Protein AF-0000000080507773 (afdb_homodimer)

Organism: NCBI:txid72004

Nearest PDB structures (foldseek):
  4as5-assembly2_D  TM=9.935E-01  e=1.024E-39  Mus musculus
  2ddk-assembly1_A  TM=9.480E-01  e=1.253E-41  Homo sapiens
  2bji-assembly1_B  TM=9.921E-01  e=8.456E-39  Bos taurus
  4as4-assembly1_B  TM=9.953E-01  e=4.266E-37  Homo sapiens
  1imf-assembly1_A-2  TM=9.702E-01  e=5.008E-35  Homo sapiens

Foldseek 3Di:
DLLVVCLPPQWDWDAFPAPQHIDTPSQVVQQVVVCVVCCVVPVQAAEAEDVVLSVPDFDDDAQGKYKQWRRWFLVVCSNVSNQAIKIKIWIDHHSHTAKIWIARPRVGWIWIFGVPPAIDIPNHGAAAAPDLQLLAFEEEEEDARDDPPVLVVQVVQLVVLSVVSNHPYYDYRRGLLVSLVCRRRHVGFKYWYAQAALSSPRNSVRNNVRNQKDKAFLCLHRDDSFQRIIMIGNDSSNSNVSSVSHDDDGPGTSNVD/DLLVVCLPPQWDWDAFPAPQHIDTPSQVVQQVVVCVVCCVVPVQAAEAEDVVVSVPDFDDDAQGKYKQWRSWFLVVCSNVSNQAIKIKIWIDHHSHTAKIWIARPRVGWIWIFGVPPAIDIVNHGAAAAPDLQLLAFEEEEEDARDDPPVLVVQVVQLVVLSVVSNHPYYDYRRGLLVSLVCRRRHVGFKYWYAQAALSSPRNSVRNNVRNQKDKAFLCLHRDDSFQRIIMIGNDSSNSNVSSVSHDDDGPGTSNVD

pLDDT: mean 97.04, std 2.68, range [79.38, 98.94]

Secondary structure (DSSP, 8-state):
-HHHHHHTS---EEESSSTTSEEEHHHHHHHHHHHHHHHHH-TT-EEEEHHHHHTT------SS-EEEEEEEE-HHHHHHT-S--EEEEEEEETTEEEEEEEEETTTTEEEEEETTTEEEETTEEP-------GGG-EEEE---S---HHHHHHHHHHHHHHHHTT-SEEEE-S-HHHHHHHHHTTS-SEEEEES--HHHHHHHHHHHHHTT-EEE-TTSSB--TTSSEEEEESSHHHHHHHHHHPPP-----GGG-/-HHHHHTTS---EEESSSTTSEEEHHHHHHHHHHHHHHHHH-TT-EEEEHHHHHTT------SS-EEEEEEEE-HHHHHHT-S--EEEEEEEETTEEEEEEEEETTTTEEEEEETTTEEEETTEEP-------GGG-EEEE---S---HHHHHHHHHHHHHHHHTT-SEEEE-S-HHHHHHHHHTTS-SEEEEES--HHHHHHHHHHHHHTT-EEE-TTSSB--TTSSEEEEESSHHHHHHHHHHPPP-----GGG-

Radius of gyration: 22.45 Å; Cα contacts (8 Å, |Δi|>4): 1336; chains: 2; bounding box: 46×70×54 Å

Structure (mmCIF, N/CA/C/O backbone):
data_AF-0000000080507773-model_v1
#
loop_
_entity.id
_entity.type
_entity.pdbx_description
1 polymer Inositol-1-monophosphatase
#
loop_
_atom_site.group_PDB
_atom_site.id
_atom_site.type_symbol
_atom_site.label_atom_id
_atom_site.label_alt_id
_atom_site.label_comp_id
_atom_site.label_asym_id
_atom_site.label_entity_id
_atom_site.label_seq_id
_atom_site.pdbx_PDB_ins_code
_atom_site.Cartn_x
_atom_site.Cartn_y
_atom_site.Cartn_z
_atom_site.occupancy
_atom_site.B_iso_or_equiv
_atom_site.auth_seq_id
_atom_site.auth_comp_id
_atom_site.auth_asym_id
_atom_site.auth_atom_id
_atom_site.pdbx_PDB_model_num
ATOM 1 N N . GLN A 1 1 ? -8.5 2.422 20.922 1 90.88 1 GLN A N 1
ATOM 2 C CA . GLN A 1 1 ? -9.438 1.396 21.375 1 90.88 1 GLN A CA 1
ATOM 3 C C . GLN A 1 1 ? -10.766 1.507 20.641 1 90.88 1 GLN A C 1
ATOM 5 O O . GLN A 1 1 ? -11.281 0.511 20.125 1 90.88 1 GLN A O 1
ATOM 10 N N . ILE A 1 2 ? -11.312 2.715 20.547 1 91.62 2 ILE A N 1
ATOM 11 C CA . ILE A 1 2 ? -12.586 2.936 19.875 1 91.62 2 ILE A CA 1
ATOM 12 C C . ILE A 1 2 ? -12.492 2.506 18.406 1 91.62 2 ILE A C 1
ATOM 14 O O . ILE A 1 2 ? -13.352 1.774 17.906 1 91.62 2 ILE A O 1
ATOM 18 N N . ILE A 1 3 ? -11.398 2.865 17.781 1 93.06 3 ILE A N 1
ATOM 19 C CA . ILE A 1 3 ? -11.211 2.566 16.359 1 93.06 3 ILE A CA 1
ATOM 20 C C . ILE A 1 3 ? -11.055 1.06 16.172 1 93.06 3 ILE A C 1
ATOM 22 O O . ILE A 1 3 ? -11.688 0.47 15.297 1 93.06 3 ILE A O 1
ATOM 26 N N . ARG A 1 4 ? -10.266 0.407 16.922 1 91.06 4 ARG A N 1
ATOM 27 C CA . ARG A 1 4 ? -10.023 -1.03 16.828 1 91.06 4 ARG A CA 1
ATOM 28 C C . ARG A 1 4 ? -11.328 -1.811 16.984 1 91.06 4 ARG A C 1
ATOM 30 O O . ARG A 1 4 ? -11.57 -2.771 16.25 1 91.06 4 ARG A O 1
ATOM 37 N N . LYS A 1 5 ? -12.172 -1.352 17.938 1 89.62 5 LYS A N 1
ATOM 38 C CA . LYS A 1 5 ? -13.453 -2.008 18.156 1 89.62 5 LYS A CA 1
ATOM 39 C C . LYS A 1 5 ? -14.383 -1.825 16.969 1 89.62 5 LYS A C 1
ATOM 41 O O . LYS A 1 5 ? -15.086 -2.758 16.562 1 89.62 5 LYS A O 1
ATOM 46 N N . ALA A 1 6 ? -14.258 -0.709 16.438 1 92.12 6 ALA A N 1
ATOM 47 C CA . ALA A 1 6 ? -15.172 -0.36 15.344 1 92.12 6 ALA A CA 1
ATOM 48 C C . ALA A 1 6 ? -14.742 -1.017 14.039 1 92.12 6 ALA A C 1
ATOM 50 O O . ALA A 1 6 ? -15.539 -1.134 13.102 1 92.12 6 ALA A O 1
ATOM 51 N N . LEU A 1 7 ? -13.539 -1.497 13.992 1 88.44 7 LEU A N 1
ATOM 52 C CA . LEU A 1 7 ? -13.016 -2.082 12.758 1 88.44 7 LEU A CA 1
ATOM 53 C C . LEU A 1 7 ? -13.836 -3.301 12.344 1 88.44 7 LEU A C 1
ATOM 55 O O . LEU A 1 7 ? -14.023 -3.551 11.156 1 88.44 7 LEU A O 1
ATOM 59 N N . SER A 1 8 ? -14.367 -4.055 13.25 1 84.31 8 SER A N 1
ATOM 60 C CA . SER A 1 8 ? -15.07 -5.297 12.953 1 84.31 8 SER A CA 1
ATOM 61 C C . SER A 1 8 ? -16.578 -5.07 12.883 1 84.31 8 SER A C 1
ATOM 63 O O . SER A 1 8 ? -17.328 -5.984 12.539 1 84.31 8 SER A O 1
ATOM 65 N N . GLU A 1 9 ? -16.938 -3.812 13.148 1 88.06 9 GLU A N 1
ATOM 66 C CA . GLU A 1 9 ? -18.375 -3.5 13.164 1 88.06 9 GLU A CA 1
ATOM 67 C C . GLU A 1 9 ? -18.797 -2.848 11.852 1 88.06 9 GLU A C 1
ATOM 69 O O . GLU A 1 9 ? -17.969 -2.334 11.102 1 88.06 9 GLU A O 1
ATOM 74 N N . GLU A 1 10 ? -20.078 -3.008 11.57 1 87.31 10 GLU A N 1
ATOM 75 C CA . GLU A 1 10 ? -20.641 -2.254 10.445 1 87.31 10 GLU A CA 1
ATOM 76 C C . GLU A 1 10 ? -20.578 -0.75 10.703 1 87.31 10 GLU A C 1
ATOM 78 O O . GLU A 1 10 ? -20.812 -0.297 11.828 1 87.31 10 GLU A O 1
ATOM 83 N N . LYS A 1 11 ? -20.203 -0.083 9.672 1 92.81 11 LYS A N 1
ATOM 84 C CA . LYS A 1 11 ? -20.031 1.359 9.82 1 92.81 11 LYS A CA 1
ATOM 85 C C . LYS A 1 11 ? -21.094 2.127 9.055 1 92.81 11 LYS A C 1
ATOM 87 O O . LYS A 1 11 ? -21.469 1.735 7.945 1 92.81 11 LYS A O 1
ATOM 92 N N . ARG A 1 12 ? -21.625 3.197 9.758 1 93 12 ARG A N 1
ATOM 93 C CA . ARG A 1 12 ? -22.422 4.184 9.031 1 93 12 ARG A CA 1
ATOM 94 C C . ARG A 1 12 ? -21.531 5.148 8.258 1 93 12 ARG A C 1
ATOM 96 O O . ARG A 1 12 ? -20.859 5.988 8.852 1 93 12 ARG A O 1
ATOM 103 N N . VAL A 1 13 ? -21.562 5.109 6.855 1 94.88 13 VAL A N 1
ATOM 104 C CA . VAL A 1 13 ? -20.625 5.824 6 1 94.88 13 VAL A CA 1
ATOM 105 C C . VAL A 1 13 ? -21.328 7 5.328 1 94.88 13 VAL A C 1
ATOM 107 O O . VAL A 1 13 ? -22.453 6.855 4.824 1 94.88 13 VAL A O 1
ATOM 110 N N . SER A 1 14 ? -20.75 8.133 5.461 1 95.62 14 SER A N 1
ATOM 111 C CA . SER A 1 14 ? -21.156 9.328 4.734 1 95.62 14 SER A CA 1
ATOM 112 C C . SER A 1 14 ? -20 9.922 3.939 1 95.62 14 SER A C 1
ATOM 114 O O . SER A 1 14 ? -18.891 9.391 3.961 1 95.62 14 SER A O 1
ATOM 116 N N . THR A 1 15 ? -20.328 10.906 3.15 1 94.94 15 THR A N 1
ATOM 117 C CA . THR A 1 15 ? -19.297 11.531 2.32 1 94.94 15 THR A CA 1
ATOM 118 C C . THR A 1 15 ? -19.125 13 2.686 1 94.94 15 THR A C 1
ATOM 120 O O . THR A 1 15 ? -20.016 13.609 3.266 1 94.94 15 THR A O 1
ATOM 123 N N . LYS A 1 16 ? -17.984 13.523 2.424 1 93.44 16 LYS A N 1
ATOM 124 C CA . LYS A 1 16 ? -17.672 14.945 2.609 1 93.44 16 LYS A CA 1
ATOM 125 C C . LYS A 1 16 ? -17.688 15.688 1.278 1 93.44 16 LYS A C 1
ATOM 127 O O . LYS A 1 16 ? -18.75 15.898 0.687 1 93.44 16 LYS A O 1
ATOM 132 N N . THR A 1 17 ? -16.547 15.852 0.644 1 87.56 17 THR A N 1
ATOM 133 C CA . THR A 1 17 ? -16.422 16.703 -0.537 1 87.56 17 THR A CA 1
ATOM 134 C C . THR A 1 17 ? -16.672 15.898 -1.81 1 87.56 17 THR A C 1
ATOM 136 O O . THR A 1 17 ? -16.922 16.469 -2.873 1 87.56 17 THR A O 1
ATOM 139 N N . SER A 1 18 ? -16.531 14.617 -1.789 1 89 18 SER A N 1
ATOM 140 C CA . SER A 1 18 ? -16.703 13.734 -2.934 1 89 18 SER A CA 1
ATOM 141 C C . SER A 1 18 ? -17.078 12.32 -2.484 1 89 18 SER A C 1
ATOM 143 O O . SER A 1 18 ? -17.078 12.023 -1.29 1 89 18 SER A O 1
ATOM 145 N N . ALA A 1 19 ? -17.375 11.5 -3.432 1 87.81 19 ALA A N 1
ATOM 146 C CA . ALA A 1 19 ? -17.766 10.117 -3.15 1 87.81 19 ALA A CA 1
ATOM 147 C C . ALA A 1 19 ? -16.609 9.344 -2.52 1 87.81 19 ALA A C 1
ATOM 149 O O . ALA A 1 19 ? -16.828 8.359 -1.805 1 87.81 19 ALA A O 1
ATOM 150 N N . ALA A 1 20 ? -15.398 9.805 -2.758 1 89.88 20 ALA A N 1
ATOM 151 C CA . ALA A 1 20 ? -14.227 9.094 -2.252 1 89.88 20 ALA A CA 1
ATOM 152 C C . ALA A 1 20 ? -13.758 9.68 -0.925 1 89.88 20 ALA A C 1
ATOM 154 O O . ALA A 1 20 ? -12.867 9.133 -0.276 1 89.88 20 ALA A O 1
ATOM 155 N N . ASP A 1 21 ? -14.328 10.789 -0.574 1 93.19 21 ASP A N 1
ATOM 156 C CA . ASP A 1 21 ? -14.023 11.469 0.683 1 93.19 21 ASP A CA 1
ATOM 157 C C . ASP A 1 21 ? -14.984 11.039 1.787 1 93.19 21 ASP A C 1
ATOM 159 O O . ASP A 1 21 ? -15.961 11.734 2.072 1 93.19 21 ASP A O 1
ATOM 163 N N . LEU A 1 22 ? -14.633 9.961 2.508 1 96.31 22 LEU A N 1
ATOM 164 C CA . LEU A 1 22 ? -15.562 9.266 3.391 1 96.31 22 LEU A CA 1
ATOM 165 C C . LEU A 1 22 ? -15.398 9.742 4.832 1 96.31 22 LEU A C 1
ATOM 167 O O . LEU A 1 22 ? -14.336 10.219 5.215 1 96.31 22 LEU A O 1
ATOM 171 N N . VAL A 1 23 ? -16.422 9.633 5.512 1 96.75 23 VAL A N 1
ATOM 172 C CA . VAL A 1 23 ? -16.438 9.891 6.949 1 96.75 23 VAL A CA 1
ATOM 173 C C . VAL A 1 23 ? -17.422 8.953 7.629 1 96.75 23 VAL A C 1
ATOM 175 O O . VAL A 1 23 ? -18.422 8.531 7.016 1 96.75 23 VAL A O 1
ATOM 178 N N . THR A 1 24 ? -17.062 8.508 8.828 1 97.12 24 THR A N 1
ATOM 179 C CA . THR A 1 24 ? -17.969 7.652 9.586 1 97.12 24 THR A CA 1
ATOM 180 C C . THR A 1 24 ? -18.312 8.297 10.93 1 97.12 24 THR A C 1
ATOM 182 O O . THR A 1 24 ? -17.719 9.305 11.312 1 97.12 24 THR A O 1
ATOM 185 N N . GLU A 1 25 ? -19.266 7.699 11.602 1 96.38 25 GLU A N 1
ATOM 186 C CA . GLU A 1 25 ? -19.625 8.141 12.945 1 96.38 25 GLU A CA 1
ATOM 187 C C . GLU A 1 25 ? -18.438 8.039 13.898 1 96.38 25 GLU A C 1
ATOM 189 O O . GLU A 1 25 ? -18.281 8.875 14.797 1 96.38 25 GLU A O 1
ATOM 194 N N . THR A 1 26 ? -17.625 7.09 13.703 1 97.38 26 THR A N 1
ATOM 195 C CA . THR A 1 26 ? -16.453 6.863 14.555 1 97.38 26 THR A CA 1
ATOM 196 C C . THR A 1 26 ? -15.492 8.047 14.469 1 97.38 26 THR A C 1
ATOM 198 O O . THR A 1 26 ? -14.875 8.422 15.469 1 97.38 26 THR A O 1
ATOM 201 N N . ASP A 1 27 ? -15.32 8.602 13.281 1 98.12 27 ASP A N 1
ATOM 202 C CA . ASP A 1 27 ? -14.484 9.789 13.125 1 98.12 27 ASP A CA 1
ATOM 203 C C . ASP A 1 27 ? -14.922 10.906 14.07 1 98.12 27 ASP A C 1
ATOM 205 O O . ASP A 1 27 ? -14.094 11.523 14.734 1 98.12 27 ASP A O 1
ATOM 209 N N . HIS A 1 28 ? -16.188 11.133 14.133 1 97.81 28 HIS A N 1
ATOM 210 C CA . HIS A 1 28 ? -16.75 12.188 14.969 1 97.81 28 HIS A CA 1
ATOM 211 C C . HIS A 1 28 ? -16.547 11.875 16.453 1 97.81 28 HIS A C 1
ATOM 213 O O . HIS A 1 28 ? -16.188 12.758 17.234 1 97.81 28 HIS A O 1
ATOM 219 N N . VAL A 1 29 ? -16.812 10.664 16.797 1 97.69 29 VAL A N 1
ATOM 220 C CA . VAL A 1 29 ? -16.703 10.234 18.188 1 97.69 29 VAL A CA 1
ATOM 221 C C . VAL A 1 29 ? -15.25 10.383 18.656 1 97.69 29 VAL A C 1
ATOM 223 O O . VAL A 1 29 ? -15 10.906 19.75 1 97.69 29 VAL A O 1
ATOM 226 N N . VAL A 1 30 ? -14.328 9.938 17.828 1 98.25 30 VAL A N 1
ATOM 227 C CA . VAL A 1 30 ? -12.914 9.992 18.172 1 98.25 30 VAL A CA 1
ATOM 228 C C . VAL A 1 30 ? -12.461 11.445 18.281 1 98.25 30 VAL A C 1
ATOM 230 O O . VAL A 1 30 ? -11.758 11.812 19.219 1 98.25 30 VAL A O 1
ATOM 233 N N . GLU A 1 31 ? -12.844 12.258 17.344 1 98.56 31 GLU A N 1
ATOM 234 C CA . GLU A 1 31 ? -12.484 13.672 17.375 1 98.56 31 GLU A CA 1
ATOM 235 C C . GLU A 1 31 ? -13.016 14.344 18.641 1 98.56 31 GLU A C 1
ATOM 237 O O . GLU A 1 31 ? -12.289 15.07 19.328 1 98.56 31 GLU A O 1
ATOM 242 N N . ALA A 1 32 ? -14.258 14.109 18.969 1 98.25 32 ALA A N 1
ATOM 243 C CA . ALA A 1 32 ? -14.891 14.703 20.141 1 98.25 32 ALA A CA 1
ATOM 244 C C . ALA A 1 32 ? -14.148 14.312 21.422 1 98.25 32 ALA A C 1
ATOM 246 O O . ALA A 1 32 ? -13.938 15.148 22.297 1 98.25 32 ALA A O 1
ATOM 247 N N . LEU A 1 33 ? -13.805 13.086 21.5 1 98.12 33 LEU A N 1
ATOM 248 C CA . LEU A 1 33 ? -13.094 12.586 22.672 1 98.12 33 LEU A CA 1
ATOM 249 C C . LEU A 1 33 ? -11.742 13.289 22.828 1 98.12 33 LEU A C 1
ATOM 251 O O . LEU A 1 33 ? -11.391 13.719 23.922 1 98.12 33 LEU A O 1
ATOM 255 N N . ILE A 1 34 ? -10.992 13.375 21.734 1 98.25 34 ILE A N 1
ATOM 256 C CA . ILE A 1 34 ? -9.672 13.992 21.75 1 98.25 34 ILE A CA 1
ATOM 257 C C . ILE A 1 34 ? -9.797 15.469 22.141 1 98.25 34 ILE A C 1
ATOM 259 O O . ILE A 1 34 ? -9.07 15.945 23.016 1 98.25 34 ILE A O 1
ATOM 263 N N . LEU A 1 35 ? -10.688 16.156 21.516 1 98.06 35 LEU A N 1
ATOM 264 C CA . LEU A 1 35 ? -10.859 17.578 21.766 1 98.06 35 LEU A CA 1
ATOM 265 C C . LEU A 1 35 ? -11.305 17.844 23.203 1 98.06 35 LEU A C 1
ATOM 267 O O . LEU A 1 35 ? -10.836 18.781 23.844 1 98.06 35 LEU A O 1
ATOM 271 N N . GLN A 1 36 ? -12.234 17 23.641 1 98.06 36 GLN A N 1
ATOM 272 C CA . GLN A 1 36 ? -12.719 17.172 25 1 98.06 36 GLN A CA 1
ATOM 273 C C . GLN A 1 36 ? -11.578 17.016 26 1 98.06 36 GLN A C 1
ATOM 275 O O . GLN A 1 36 ? -11.445 17.828 26.922 1 98.06 36 GLN A O 1
ATOM 280 N N . GLU A 1 37 ? -10.789 16.016 25.812 1 97.94 37 GLU A N 1
ATOM 281 C CA . GLU A 1 37 ? -9.656 15.781 26.719 1 97.94 37 GLU A CA 1
ATOM 282 C C . GLU A 1 37 ? -8.672 16.938 26.672 1 97.94 37 GLU A C 1
ATOM 284 O O . GLU A 1 37 ? -8.211 17.422 27.703 1 97.94 37 GLU A O 1
ATOM 289 N N . LEU A 1 38 ? -8.328 17.422 25.516 1 97.75 38 LEU A N 1
ATOM 290 C CA . LEU A 1 38 ? -7.355 18.484 25.344 1 97.75 38 LEU A CA 1
ATOM 291 C C . LEU A 1 38 ? -7.906 19.812 25.844 1 97.75 38 LEU A C 1
ATOM 293 O O . LEU A 1 38 ? -7.18 20.609 26.453 1 97.75 38 LEU A O 1
ATOM 297 N N . GLN A 1 39 ? -9.156 20.031 25.562 1 97.31 39 GLN A N 1
ATOM 298 C CA . GLN A 1 39 ? -9.781 21.266 26 1 97.31 39 GLN A CA 1
ATOM 299 C C . GLN A 1 39 ? -9.828 21.359 27.531 1 97.31 39 GLN A C 1
ATOM 301 O O . GLN A 1 39 ? -9.695 22.438 28.094 1 97.31 39 GLN A O 1
ATOM 306 N N . THR A 1 40 ? -10.109 20.266 28.141 1 98 40 THR A N 1
ATOM 307 C CA . THR A 1 40 ? -10.156 20.203 29.594 1 98 40 THR A CA 1
ATOM 308 C C . THR A 1 40 ? -8.789 20.516 30.188 1 98 40 THR A C 1
ATOM 310 O O . THR A 1 40 ? -8.688 21.266 31.172 1 98 40 THR A O 1
ATOM 313 N N . ARG A 1 41 ? -7.77 20.094 29.641 1 97.75 41 ARG A N 1
ATOM 314 C CA . ARG A 1 41 ? -6.418 20.234 30.188 1 97.75 41 ARG A CA 1
ATOM 315 C C . ARG A 1 41 ? -5.797 21.562 29.75 1 97.75 41 ARG A C 1
ATOM 317 O O . ARG A 1 41 ? -5 22.156 30.484 1 97.75 41 ARG A O 1
ATOM 324 N N . PHE A 1 42 ? -6.168 21.984 28.531 1 98 42 PHE A N 1
ATOM 325 C CA . PHE A 1 42 ? -5.609 23.203 27.969 1 98 42 PHE A CA 1
ATOM 326 C C . PHE A 1 42 ? -6.715 24.109 27.438 1 98 42 PHE A C 1
ATOM 328 O O . PHE A 1 42 ? -6.801 24.359 26.234 1 98 42 PHE A O 1
ATOM 335 N N . PRO A 1 43 ? -7.422 24.75 28.266 1 97.31 43 PRO A N 1
ATOM 336 C CA . PRO A 1 43 ? -8.625 25.484 27.875 1 97.31 43 PRO A CA 1
ATOM 337 C C . PRO A 1 43 ? -8.32 26.719 27.031 1 97.31 43 PRO A C 1
ATOM 339 O O . PRO A 1 43 ? -9.188 27.203 26.297 1 97.31 43 PRO A O 1
ATOM 342 N N . SER A 1 44 ? -7.125 27.234 27.031 1 97.62 44 SER A N 1
ATOM 343 C CA . SER A 1 44 ? -6.793 28.453 26.297 1 97.62 44 SER A CA 1
ATOM 344 C C . SER A 1 44 ? -6.273 28.156 24.906 1 97.62 44 SER A C 1
ATOM 346 O O . SER A 1 44 ? -6.09 29.062 24.094 1 97.62 44 SER A O 1
ATOM 348 N N . HIS A 1 45 ? -6.027 26.922 24.625 1 98 45 HIS A N 1
ATOM 349 C CA . HIS A 1 45 ? -5.453 26.547 23.328 1 98 45 HIS A CA 1
ATOM 350 C C . HIS A 1 45 ? -6.512 26.547 22.234 1 98 45 HIS A C 1
ATOM 352 O O . HIS A 1 45 ? -7.711 26.562 22.516 1 98 45 HIS A O 1
ATOM 358 N N . ARG A 1 46 ? -6.031 26.625 21.016 1 98 46 ARG A N 1
ATOM 359 C CA . ARG A 1 46 ? -6.887 26.547 19.844 1 98 46 ARG A CA 1
ATOM 360 C C . ARG A 1 46 ? -6.828 25.156 19.219 1 98 46 ARG A C 1
ATOM 362 O O . ARG A 1 46 ? -5.953 24.359 19.547 1 98 46 ARG A O 1
ATOM 369 N N . PHE A 1 47 ? -7.855 24.953 18.297 1 98.06 47 PHE A N 1
ATOM 370 C CA . PHE A 1 47 ? -7.961 23.641 17.688 1 98.06 47 PHE A CA 1
ATOM 371 C C . PHE A 1 47 ? -8.242 23.75 16.188 1 98.06 47 PHE A C 1
ATOM 373 O O . PHE A 1 47 ? -9.016 24.609 15.766 1 98.06 47 PHE A O 1
ATOM 380 N N . ILE A 1 48 ? -7.543 23 15.445 1 98.44 48 ILE A N 1
ATOM 381 C CA . ILE A 1 48 ? -7.871 22.672 14.062 1 98.44 48 ILE A CA 1
ATOM 382 C C . ILE A 1 48 ? -8.133 21.172 13.945 1 98.44 48 ILE A C 1
ATOM 384 O O . ILE A 1 48 ? -7.223 20.359 14.148 1 98.44 48 ILE A O 1
ATOM 388 N N . ALA A 1 49 ? -9.328 20.828 13.633 1 98.44 49 ALA A N 1
ATOM 389 C CA . ALA A 1 49 ? -9.711 19.422 13.578 1 98.44 49 ALA A CA 1
ATOM 390 C C . ALA A 1 49 ? -10.438 19.109 12.273 1 98.44 49 ALA A C 1
ATOM 392 O O . ALA A 1 49 ? -11.266 19.906 11.805 1 98.44 49 ALA A O 1
ATOM 393 N N . GLU A 1 50 ? -10.125 17.938 11.719 1 98.06 50 GLU A N 1
ATOM 394 C CA . GLU A 1 50 ? -10.578 17.578 10.375 1 98.06 50 GLU A CA 1
ATOM 395 C C . GLU A 1 50 ? -12.102 17.656 10.266 1 98.06 50 GLU A C 1
ATOM 397 O O . GLU A 1 50 ? -12.625 18.328 9.375 1 98.06 50 GLU A O 1
ATOM 402 N N . GLU A 1 51 ? -12.773 16.922 11.188 1 98.06 51 GLU A N 1
ATOM 403 C CA . GLU A 1 51 ? -14.227 16.828 11.055 1 98.06 51 GLU A CA 1
ATOM 404 C C . GLU A 1 51 ? -14.891 18.172 11.344 1 98.06 51 GLU A C 1
ATOM 406 O O . GLU A 1 51 ? -15.914 18.5 10.742 1 98.06 51 GLU A O 1
ATOM 411 N N . ALA A 1 52 ? -14.359 18.938 12.266 1 97.25 52 ALA A N 1
ATOM 412 C CA . ALA A 1 52 ? -14.836 20.297 12.492 1 97.25 52 ALA A CA 1
ATOM 413 C C . ALA A 1 52 ? -14.641 21.172 11.258 1 97.25 52 ALA A C 1
ATOM 415 O O . ALA A 1 52 ? -15.531 21.938 10.875 1 97.25 52 ALA A O 1
ATOM 416 N N . ALA A 1 53 ? -13.469 21.094 10.664 1 96.56 53 ALA A N 1
ATOM 417 C CA . ALA A 1 53 ? -13.195 21.844 9.438 1 96.56 53 ALA A CA 1
ATOM 418 C C . ALA A 1 53 ? -14.18 21.469 8.336 1 96.56 53 ALA A C 1
ATOM 420 O O . ALA A 1 53 ? -14.68 22.344 7.621 1 96.56 53 ALA A O 1
ATOM 421 N N . ALA A 1 54 ? -14.383 20.156 8.133 1 94.56 54 ALA A N 1
ATOM 422 C CA . ALA A 1 54 ? -15.336 19.688 7.133 1 94.56 54 ALA A CA 1
ATOM 423 C C . ALA A 1 54 ? -16.734 20.25 7.395 1 94.56 54 ALA A C 1
ATOM 425 O O . ALA A 1 54 ? -17.5 20.469 6.457 1 94.56 54 ALA A O 1
ATOM 426 N N . ALA A 1 55 ? -17.016 20.516 8.695 1 94.88 55 ALA A N 1
ATOM 427 C CA . ALA A 1 55 ? -18.312 21.031 9.078 1 94.88 55 ALA A CA 1
ATOM 428 C C . ALA A 1 55 ? -18.359 22.562 8.969 1 94.88 55 ALA A C 1
ATOM 430 O O . ALA A 1 55 ? -19.375 23.188 9.25 1 94.88 55 ALA A O 1
ATOM 431 N N . GLY A 1 56 ? -17.219 23.188 8.641 1 94 56 GLY A N 1
ATOM 432 C CA . GLY A 1 56 ? -17.266 24.609 8.336 1 94 56 GLY A CA 1
ATOM 433 C C . GLY A 1 56 ? -16.391 25.453 9.258 1 94 56 GLY A C 1
ATOM 434 O O . GLY A 1 56 ? -16.281 26.672 9.086 1 94 56 GLY A O 1
ATOM 435 N N . ALA A 1 57 ? -15.82 24.781 10.234 1 94.75 57 ALA A N 1
ATOM 436 C CA . ALA A 1 57 ? -14.93 25.547 11.117 1 94.75 57 ALA A CA 1
ATOM 437 C C . ALA A 1 57 ? -13.734 26.094 10.344 1 94.75 57 ALA A C 1
ATOM 439 O O . ALA A 1 57 ? -13.195 25.422 9.461 1 94.75 57 ALA A O 1
ATOM 440 N N . LYS A 1 58 ? -13.305 27.266 10.727 1 93 58 LYS A N 1
ATOM 441 C CA . LYS A 1 58 ? -12.156 27.875 10.07 1 93 58 LYS A CA 1
ATOM 442 C C . LYS A 1 58 ? -10.867 27.156 10.414 1 93 58 LYS A C 1
ATOM 444 O O . LYS A 1 58 ? -10.672 26.719 11.555 1 93 58 LYS A O 1
ATOM 449 N N . CYS A 1 59 ? -10.109 27 9.438 1 95.5 59 CYS A N 1
ATOM 450 C CA . CYS A 1 59 ? -8.797 26.375 9.57 1 95.5 59 CYS A CA 1
ATOM 451 C C . CYS A 1 59 ? -7.684 27.422 9.453 1 95.5 59 CYS A C 1
ATOM 453 O O . CYS A 1 59 ? -7.066 27.562 8.398 1 95.5 59 CYS A O 1
ATOM 455 N N . VAL A 1 60 ? -7.438 28.109 10.539 1 95.75 60 VAL A N 1
ATOM 456 C CA . VAL A 1 60 ? -6.434 29.172 10.547 1 95.75 60 VAL A CA 1
ATOM 457 C C . VAL A 1 60 ? -5.387 28.891 11.617 1 95.75 60 VAL A C 1
ATOM 459 O O . VAL A 1 60 ? -5.727 28.656 12.781 1 95.75 60 VAL A O 1
ATOM 462 N N . LEU A 1 61 ? -4.234 28.891 11.148 1 97.25 61 LEU A N 1
ATOM 463 C CA . LEU A 1 61 ? -3.133 28.719 12.086 1 97.25 61 LEU A CA 1
ATOM 464 C C . LEU A 1 61 ? -2.641 30.062 12.609 1 97.25 61 LEU A C 1
ATOM 466 O O . LEU A 1 61 ? -1.949 30.797 11.891 1 97.25 61 LEU A O 1
ATOM 470 N N . THR A 1 62 ? -2.893 30.391 13.812 1 96.31 62 THR A N 1
ATOM 471 C CA . THR A 1 62 ? -2.471 31.625 14.469 1 96.31 62 THR A CA 1
ATOM 472 C C . THR A 1 62 ? -1.244 31.375 15.344 1 96.31 62 THR A C 1
ATOM 474 O O . THR A 1 62 ? -0.785 30.25 15.477 1 96.31 62 THR A O 1
ATOM 477 N N . PRO A 1 63 ? -0.675 32.438 15.93 1 97.56 63 PRO A N 1
ATOM 478 C CA . PRO A 1 63 ? 0.457 32.219 16.828 1 97.56 63 PRO A CA 1
ATOM 479 C C . PRO A 1 63 ? 0.065 31.5 18.125 1 97.56 63 PRO A C 1
ATOM 481 O O . PRO A 1 63 ? 0.934 31 18.844 1 97.56 63 PRO A O 1
ATOM 484 N N . SER A 1 64 ? -1.204 31.453 18.484 1 97.81 64 SER A N 1
ATOM 485 C CA . SER A 1 64 ? -1.667 30.781 19.688 1 97.81 64 SER A CA 1
ATOM 486 C C . SER A 1 64 ? -1.354 29.281 19.656 1 97.81 64 SER A C 1
ATOM 488 O O . SER A 1 64 ? -1.369 28.672 18.578 1 97.81 64 SER A O 1
ATOM 490 N N . PRO A 1 65 ? -1.023 28.75 20.828 1 98.5 65 PRO A N 1
ATOM 491 C CA . PRO A 1 65 ? -0.875 27.297 20.859 1 98.5 65 PRO A CA 1
ATOM 492 C C . PRO A 1 65 ? -2.072 26.562 20.266 1 98.5 65 PRO A C 1
ATOM 494 O O . PRO A 1 65 ? -3.215 26.812 20.656 1 98.5 65 PRO A O 1
ATOM 497 N N . THR A 1 66 ? -1.813 25.703 19.266 1 98.75 66 THR A N 1
ATOM 498 C CA . THR A 1 66 ? -2.893 25.109 18.484 1 98.75 66 THR A CA 1
ATOM 499 C C . THR A 1 66 ? -2.678 23.609 18.328 1 98.75 66 THR A C 1
ATOM 501 O O . THR A 1 66 ? -1.605 23.172 17.906 1 98.75 66 THR A O 1
ATOM 504 N N . TRP A 1 67 ? -3.686 22.828 18.719 1 98.75 67 TRP A N 1
ATOM 505 C CA . TRP A 1 67 ? -3.721 21.391 18.453 1 98.75 67 TRP A CA 1
ATOM 506 C C . TRP A 1 67 ? -4.332 21.109 17.078 1 98.75 67 TRP A C 1
ATOM 508 O O . TRP A 1 67 ? -5.375 21.672 16.734 1 98.75 67 TRP A O 1
ATOM 518 N N . ILE A 1 68 ? -3.66 20.297 16.297 1 98.88 68 ILE A N 1
ATOM 519 C CA . ILE A 1 68 ? -4.102 19.938 14.945 1 98.88 68 ILE A CA 1
ATOM 520 C C . ILE A 1 68 ? -4.391 18.438 14.875 1 98.88 68 ILE A C 1
ATOM 522 O O . ILE A 1 68 ? -3.48 17.625 15.016 1 98.88 68 ILE A O 1
ATOM 526 N N . VAL A 1 69 ? -5.648 18.094 14.57 1 98.81 69 VAL A N 1
ATOM 527 C CA . VAL A 1 69 ? -6.09 16.734 14.883 1 98.81 69 VAL A CA 1
ATOM 528 C C . VAL A 1 69 ? -6.73 16.094 13.656 1 98.81 69 VAL A C 1
ATOM 530 O O . VAL A 1 69 ? -7.617 16.688 13.031 1 98.81 69 VAL A O 1
ATOM 533 N N . ASP A 1 70 ? -6.258 14.984 13.227 1 98.81 70 ASP A N 1
ATOM 534 C CA . ASP A 1 70 ? -6.918 14.031 12.344 1 98.81 70 ASP A CA 1
ATOM 535 C C . ASP A 1 70 ? -7.387 12.805 13.109 1 98.81 70 ASP A C 1
ATOM 537 O O . ASP A 1 70 ? -6.582 11.938 13.461 1 98.81 70 ASP A O 1
ATOM 541 N N . PRO A 1 71 ? -8.664 12.68 13.406 1 98.75 71 PRO A N 1
ATOM 542 C CA . PRO A 1 71 ? -9.141 11.586 14.258 1 98.75 71 PRO A CA 1
ATOM 543 C C . PRO A 1 71 ? -8.945 10.211 13.617 1 98.75 71 PRO A C 1
ATOM 545 O O . PRO A 1 71 ? -8.625 9.242 14.312 1 98.75 71 PRO A O 1
ATOM 548 N N . ILE A 1 72 ? -9.227 10.07 12.297 1 98.31 72 ILE A N 1
ATOM 549 C CA . ILE A 1 72 ? -8.992 8.836 11.547 1 98.31 72 ILE A CA 1
ATOM 550 C C . ILE A 1 72 ? -8.359 9.164 10.203 1 98.31 72 ILE A C 1
ATOM 552 O O . ILE A 1 72 ? -9.062 9.5 9.242 1 98.31 72 ILE A O 1
ATOM 556 N N . ASP A 1 73 ? -7.07 9.094 10.117 1 98.38 73 ASP A N 1
ATOM 557 C CA . ASP A 1 73 ? -6.414 9.117 8.812 1 98.38 73 ASP A CA 1
ATOM 558 C C . ASP A 1 73 ? -6.535 7.762 8.117 1 98.38 73 ASP A C 1
ATOM 560 O O . ASP A 1 73 ? -6.168 6.73 8.68 1 98.38 73 ASP A O 1
ATOM 564 N N . GLY A 1 74 ? -7 7.777 6.902 1 97.69 74 GLY A N 1
ATOM 565 C CA . GLY A 1 74 ? -7.305 6.551 6.188 1 97.69 74 GLY A CA 1
ATOM 566 C C . GLY A 1 74 ? -8.719 6.051 6.434 1 97.69 74 GLY A C 1
ATOM 567 O O . GLY A 1 74 ? -8.922 4.879 6.758 1 97.69 74 GLY A O 1
ATOM 568 N N . THR A 1 75 ? -9.672 6.977 6.371 1 97.81 75 THR A N 1
ATOM 569 C CA . THR A 1 75 ? -11.062 6.617 6.605 1 97.81 75 THR A CA 1
ATOM 570 C C . THR A 1 75 ? -11.531 5.574 5.594 1 97.81 75 THR A C 1
ATOM 572 O O . THR A 1 75 ? -12.297 4.668 5.934 1 97.81 75 THR A O 1
ATOM 575 N N . CYS A 1 76 ? -11.125 5.672 4.324 1 97.62 76 CYS A N 1
ATOM 576 C CA . CYS A 1 76 ? -11.453 4.656 3.328 1 97.62 76 CYS A CA 1
ATOM 577 C C . CYS A 1 76 ? -10.969 3.281 3.779 1 97.62 76 CYS A C 1
ATOM 579 O O . CYS A 1 76 ? -11.703 2.297 3.674 1 97.62 76 CYS A O 1
ATOM 581 N N . ASN A 1 77 ? -9.695 3.215 4.219 1 98.06 77 ASN A N 1
ATOM 582 C CA . ASN A 1 77 ? -9.172 1.975 4.781 1 98.06 77 ASN A CA 1
ATOM 583 C C . ASN A 1 7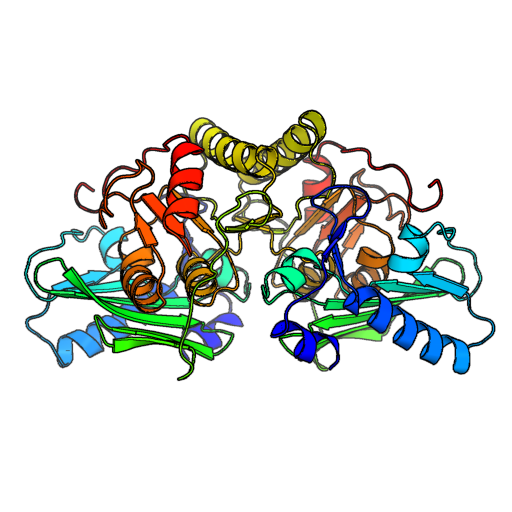7 ? -10.047 1.473 5.93 1 98.06 77 ASN A C 1
ATOM 585 O O . ASN A 1 77 ? -10.367 0.286 5.996 1 98.06 77 ASN A O 1
ATOM 589 N N . PHE A 1 78 ? -10.414 2.408 6.793 1 98.19 78 PHE A N 1
ATOM 590 C CA . PHE A 1 78 ? -11.227 2.088 7.961 1 98.19 78 PHE A CA 1
ATOM 591 C C . PHE A 1 78 ? -12.555 1.476 7.543 1 98.19 78 PHE A C 1
ATOM 593 O O . PHE A 1 78 ? -12.984 0.464 8.102 1 98.19 78 PHE A O 1
ATOM 600 N N . VAL A 1 79 ? -13.195 2.035 6.578 1 97.44 79 VAL A N 1
ATOM 601 C CA . VAL A 1 79 ? -14.484 1.584 6.07 1 97.44 79 VAL A CA 1
ATOM 602 C C . VAL A 1 79 ? -14.359 0.163 5.523 1 97.44 79 VAL A C 1
ATOM 604 O O . VAL A 1 79 ? -15.242 -0.672 5.738 1 97.44 79 VAL A O 1
ATOM 607 N N . HIS A 1 80 ? -13.234 -0.194 4.941 1 97.44 80 HIS A N 1
ATOM 608 C CA . HIS A 1 80 ? -13.055 -1.476 4.27 1 97.44 80 HIS A CA 1
ATOM 609 C C . HIS A 1 80 ? -12.305 -2.461 5.16 1 97.44 80 HIS A C 1
ATOM 611 O O . HIS A 1 80 ? -11.961 -3.564 4.727 1 97.44 80 HIS A O 1
ATOM 617 N N . ARG A 1 81 ? -11.953 -2.059 6.309 1 96.56 81 ARG A N 1
ATOM 618 C CA . ARG A 1 81 ? -11.219 -2.861 7.285 1 96.56 81 ARG A CA 1
ATOM 619 C C . ARG A 1 81 ? -9.812 -3.168 6.797 1 96.56 81 ARG A C 1
ATOM 621 O O . ARG A 1 81 ? -9.25 -4.223 7.113 1 96.56 81 ARG A O 1
ATOM 628 N N . PHE A 1 82 ? -9.359 -2.307 5.836 1 97.44 82 PHE A N 1
ATOM 629 C CA . PHE A 1 82 ? -7.953 -2.344 5.449 1 97.44 82 PHE A CA 1
ATOM 630 C C . PHE A 1 82 ? -7.066 -1.796 6.562 1 97.44 82 PHE A C 1
ATOM 632 O O . PHE A 1 82 ? -7.406 -0.792 7.195 1 97.44 82 PHE A O 1
ATOM 639 N N . PRO A 1 83 ? -5.949 -2.367 6.922 1 94.75 83 PRO A N 1
ATOM 640 C CA . PRO A 1 83 ? -5.316 -2.205 8.234 1 94.75 83 PRO A CA 1
ATOM 641 C C . PRO A 1 83 ? -4.633 -0.847 8.398 1 94.75 83 PRO A C 1
ATOM 643 O O . PRO A 1 83 ? -4.379 -0.412 9.523 1 94.75 83 PRO A O 1
ATOM 646 N N . THR A 1 84 ? -4.293 -0.067 7.449 1 97.19 84 THR A N 1
ATOM 647 C CA . THR A 1 84 ? -3.51 1.159 7.539 1 97.19 84 THR A CA 1
ATOM 648 C C . THR A 1 84 ? -4.391 2.338 7.941 1 97.19 84 THR A C 1
ATOM 650 O O . THR A 1 84 ? -4.82 3.117 7.086 1 97.19 84 THR A O 1
ATOM 653 N N . VAL A 1 85 ? -4.691 2.434 9.281 1 98.19 85 VAL A N 1
ATOM 654 C CA . VAL A 1 85 ? -5.531 3.467 9.875 1 98.19 85 VAL A CA 1
ATOM 655 C C . VAL A 1 85 ? -4.801 4.105 11.055 1 98.19 85 VAL A C 1
ATOM 657 O O . VAL A 1 85 ? -4.152 3.412 11.844 1 98.19 85 VAL A O 1
ATOM 660 N N . ALA A 1 86 ? -4.863 5.441 11.094 1 98.56 86 ALA A N 1
ATOM 661 C CA . ALA A 1 86 ? -4.09 6.094 12.141 1 98.56 86 ALA A CA 1
ATOM 662 C C . ALA A 1 86 ? -4.848 7.285 12.719 1 98.56 86 ALA A C 1
ATOM 664 O O . ALA A 1 86 ? -5.781 7.797 12.102 1 98.56 86 ALA A O 1
ATOM 665 N N . VAL A 1 87 ? -4.52 7.629 13.953 1 98.81 87 VAL A N 1
ATOM 666 C CA . VAL A 1 87 ? -4.848 8.914 14.57 1 98.81 87 VAL A CA 1
ATOM 667 C C . VAL A 1 87 ? -3.623 9.82 14.555 1 98.81 87 VAL A C 1
ATOM 669 O O . VAL A 1 87 ? -2.506 9.375 14.82 1 98.81 87 VAL A O 1
ATOM 672 N N . SER A 1 88 ? -3.822 11.078 14.203 1 98.88 88 SER A N 1
ATOM 673 C CA . SER A 1 88 ? -2.711 12.023 14.094 1 98.88 88 SER A CA 1
ATOM 674 C C . SER A 1 88 ? -2.986 13.297 14.875 1 98.88 88 SER A C 1
ATOM 676 O O . SER A 1 88 ? -4.031 13.93 14.695 1 98.88 88 SER A O 1
ATOM 678 N N . ILE A 1 89 ? -2.076 13.664 15.758 1 98.94 89 ILE A N 1
ATOM 679 C CA . ILE A 1 89 ? -2.199 14.867 16.562 1 98.94 89 ILE A CA 1
ATOM 680 C C . ILE A 1 89 ? -0.9 15.672 16.5 1 98.94 89 ILE A C 1
ATOM 682 O O . ILE A 1 89 ? 0.151 15.195 16.938 1 98.94 89 ILE A O 1
ATOM 686 N N . GLY A 1 90 ? -0.971 16.844 15.906 1 98.81 90 GLY A N 1
ATOM 687 C CA . GLY A 1 90 ? 0.122 17.797 15.906 1 98.81 90 GLY A CA 1
ATOM 688 C C . GLY A 1 90 ? -0.117 18.969 16.828 1 98.81 90 GLY A C 1
ATOM 689 O O . GLY A 1 90 ? -1.254 19.234 17.219 1 98.81 90 GLY A O 1
ATOM 690 N N . PHE A 1 91 ? 0.955 19.625 17.219 1 98.88 91 PHE A N 1
ATOM 691 C CA . PHE A 1 91 ? 0.888 20.797 18.094 1 98.88 91 PHE A CA 1
ATOM 692 C C . PHE A 1 91 ? 1.821 21.891 17.594 1 98.88 91 PHE A C 1
ATOM 694 O O . PHE A 1 91 ? 2.986 21.625 17.297 1 98.88 91 PHE A O 1
ATOM 701 N N . ALA A 1 92 ? 1.231 23.062 17.5 1 98.69 92 ALA A N 1
ATOM 702 C CA . ALA A 1 92 ? 2.004 24.203 17 1 98.69 92 ALA A CA 1
ATOM 703 C C . ALA A 1 92 ? 1.949 25.375 17.984 1 98.69 92 ALA A C 1
ATOM 705 O O . ALA A 1 92 ? 0.921 25.609 18.625 1 98.69 92 ALA A O 1
ATOM 706 N N . VAL A 1 93 ? 3.006 26.062 18.141 1 98.31 93 VAL A N 1
ATOM 707 C CA . VAL A 1 93 ? 3.137 27.328 18.859 1 98.31 93 VAL A CA 1
ATOM 708 C C . VAL A 1 93 ? 3.832 28.359 17.984 1 98.31 93 VAL A C 1
ATOM 710 O O . VAL A 1 93 ? 4.859 28.062 17.359 1 98.31 93 VAL A O 1
ATOM 713 N N . ASN A 1 94 ? 3.234 29.609 17.938 1 98.06 94 ASN A N 1
ATOM 714 C CA . ASN A 1 94 ? 3.766 30.656 17.062 1 98.06 94 ASN A CA 1
ATOM 715 C C . ASN A 1 94 ? 3.881 30.188 15.625 1 98.06 94 ASN A C 1
ATOM 717 O O . ASN A 1 94 ? 4.887 30.438 14.961 1 98.06 94 ASN A O 1
ATOM 721 N N . GLN A 1 95 ? 2.953 29.297 15.234 1 97.31 95 GLN A N 1
ATOM 722 C CA . GLN A 1 95 ? 2.824 28.781 13.875 1 97.31 95 GLN A CA 1
ATOM 723 C C . GLN A 1 95 ? 3.975 27.828 13.547 1 97.31 95 GLN A C 1
ATOM 725 O O . GLN A 1 95 ? 4.23 27.547 12.375 1 97.31 95 GLN A O 1
ATOM 730 N N . GLU A 1 96 ? 4.645 27.422 14.594 1 97.81 96 GLU A N 1
ATOM 731 C CA . GLU A 1 96 ? 5.715 26.438 14.445 1 97.81 96 GLU A CA 1
ATOM 732 C C . GLU A 1 96 ? 5.332 25.094 15.078 1 97.81 96 GLU A C 1
ATOM 734 O O . GLU A 1 96 ? 4.863 25.062 16.219 1 97.81 96 GLU A O 1
ATOM 739 N N . LEU A 1 97 ? 5.547 24.078 14.32 1 98.56 97 LEU A N 1
ATOM 740 C CA . LEU A 1 97 ? 5.215 22.75 14.828 1 98.56 97 LEU A CA 1
ATOM 741 C C . LEU A 1 97 ? 6.195 22.328 15.922 1 98.56 97 LEU A C 1
ATOM 743 O O . LEU A 1 97 ? 7.41 22.344 15.711 1 98.56 97 LEU A O 1
ATOM 747 N N . GLU A 1 98 ? 5.645 21.891 17.047 1 98.56 98 GLU A N 1
ATOM 748 C CA . GLU A 1 98 ? 6.469 21.578 18.219 1 98.56 98 GLU A CA 1
ATOM 749 C C . GLU A 1 98 ? 6.527 20.078 18.469 1 98.56 98 GLU A C 1
ATOM 751 O O . GLU A 1 98 ? 7.582 19.547 18.812 1 98.56 98 GLU A O 1
ATOM 756 N N . PHE A 1 99 ? 5.496 19.406 18.422 1 97.75 99 PHE A N 1
ATOM 757 C CA . PHE A 1 99 ? 5.551 17.953 18.531 1 97.75 99 PHE A CA 1
ATOM 758 C C . PHE A 1 99 ? 4.43 17.297 17.734 1 97.75 99 PHE A C 1
ATOM 760 O O . PHE A 1 99 ? 3.506 17.984 17.281 1 97.75 99 PHE A O 1
ATOM 767 N N . GLY A 1 100 ? 4.582 16.047 17.453 1 98.75 100 GLY A N 1
ATOM 768 C CA . GLY A 1 100 ? 3.635 15.227 16.703 1 98.75 100 GLY A CA 1
ATOM 769 C C . GLY A 1 100 ? 3.527 13.812 17.25 1 98.75 100 GLY A C 1
ATOM 770 O O . GLY A 1 100 ? 4.52 13.234 17.688 1 98.75 100 GLY A O 1
ATOM 771 N N . VAL A 1 101 ? 2.277 13.328 17.25 1 98.88 101 VAL A N 1
ATOM 772 C CA . VAL A 1 101 ? 1.976 11.961 17.656 1 98.88 101 VAL A CA 1
ATOM 773 C C . VAL A 1 101 ? 1.075 11.297 16.609 1 98.88 101 VAL A C 1
ATOM 775 O O . VAL A 1 101 ? 0.056 11.867 16.219 1 98.88 101 VAL A O 1
ATOM 778 N N . ILE A 1 102 ? 1.493 10.195 16.141 1 98.94 102 ILE A N 1
ATOM 779 C CA . ILE A 1 102 ? 0.694 9.383 15.227 1 98.94 102 ILE A CA 1
ATOM 780 C C . ILE A 1 102 ? 0.582 7.957 15.766 1 98.94 102 ILE A C 1
ATOM 782 O O . ILE A 1 102 ? 1.587 7.348 16.141 1 98.94 102 ILE A O 1
ATOM 786 N N . TYR A 1 103 ? -0.603 7.48 15.828 1 98.75 103 TYR A N 1
ATOM 787 C CA . TYR A 1 103 ? -0.835 6.133 16.344 1 98.75 103 TYR A CA 1
ATOM 788 C C . TYR A 1 103 ? -1.461 5.246 15.273 1 98.75 103 TYR A C 1
ATOM 790 O O . TYR A 1 103 ? -2.547 5.543 14.766 1 98.75 103 TYR A O 1
ATOM 798 N N . HIS A 1 104 ? -0.724 4.223 14.875 1 98.12 104 HIS A N 1
ATOM 799 C CA . HIS A 1 104 ? -1.253 3.178 14 1 98.12 104 HIS A CA 1
ATOM 800 C C . HIS A 1 104 ? -2.223 2.273 14.758 1 98.12 104 HIS A C 1
ATOM 802 O O . HIS A 1 104 ? -1.802 1.402 15.523 1 98.12 104 HIS A O 1
ATOM 808 N N . CYS A 1 105 ? -3.471 2.316 14.477 1 96.75 105 CYS A N 1
ATOM 809 C CA . CYS A 1 105 ? -4.523 1.777 15.328 1 96.75 105 CYS A CA 1
ATOM 810 C C . CYS A 1 105 ? -4.527 0.254 15.297 1 96.75 105 CYS A C 1
ATOM 812 O O . CYS A 1 105 ? -4.844 -0.394 16.297 1 96.75 105 CYS A O 1
ATOM 814 N N . THR A 1 106 ? -4.152 -0.329 14.156 1 93.75 106 THR A N 1
ATOM 815 C CA . THR A 1 106 ? -4.238 -1.778 14.016 1 93.75 106 THR A CA 1
ATOM 816 C C . THR A 1 106 ? -2.939 -2.443 14.453 1 93.75 106 THR A C 1
ATOM 818 O O . THR A 1 106 ? -2.957 -3.545 15.008 1 93.75 106 THR A O 1
ATOM 821 N N . GLU A 1 107 ? -1.815 -1.753 14.234 1 93.75 107 GLU A N 1
ATOM 822 C CA . GLU A 1 107 ? -0.522 -2.363 14.531 1 93.75 107 GLU A CA 1
ATOM 823 C C . GLU A 1 107 ? 0.021 -1.887 15.875 1 93.75 107 GLU A C 1
ATOM 825 O O . GLU A 1 107 ? 1.057 -2.369 16.344 1 93.75 107 GLU A O 1
ATOM 830 N N . GLU A 1 108 ? -0.662 -0.98 16.438 1 95.06 108 GLU A N 1
ATOM 831 C CA . GLU A 1 108 ? -0.321 -0.468 17.766 1 95.06 108 GLU A CA 1
ATOM 832 C C . GLU A 1 108 ? 1.094 0.104 17.797 1 95.06 108 GLU A C 1
ATOM 834 O O . GLU A 1 108 ? 1.885 -0.221 18.688 1 95.06 108 GLU A O 1
ATOM 839 N N . ARG A 1 109 ? 1.435 0.838 16.891 1 97.44 109 ARG A N 1
ATOM 840 C CA . ARG A 1 109 ? 2.689 1.578 16.828 1 97.44 109 ARG A CA 1
ATOM 841 C C . ARG A 1 109 ? 2.469 3.059 17.109 1 97.44 109 ARG A C 1
ATOM 843 O O . ARG A 1 109 ? 1.553 3.674 16.562 1 97.44 109 ARG A O 1
ATOM 850 N N . LEU A 1 110 ? 3.213 3.512 18.016 1 98.75 110 LEU A N 1
ATOM 851 C CA . LEU A 1 110 ? 3.146 4.914 18.406 1 98.75 110 LEU A CA 1
ATOM 852 C C . LEU A 1 110 ? 4.359 5.684 17.891 1 98.75 110 LEU A C 1
ATOM 854 O O . LEU A 1 110 ? 5.484 5.445 18.328 1 98.75 110 LEU A O 1
ATOM 858 N N . TYR A 1 111 ? 4.133 6.609 16.969 1 98.94 111 TYR A N 1
ATOM 859 C CA . TYR A 1 111 ? 5.164 7.5 16.453 1 98.94 111 TYR A CA 1
ATOM 860 C C . TYR A 1 111 ? 5.121 8.852 17.156 1 98.94 111 TYR A C 1
ATOM 862 O O . TYR A 1 111 ? 4.051 9.438 17.312 1 98.94 111 TYR A O 1
ATOM 870 N N . THR A 1 112 ? 6.25 9.281 17.578 1 98.94 112 THR A N 1
ATOM 871 C CA . THR A 1 112 ? 6.332 10.578 18.234 1 98.94 112 THR A CA 1
ATOM 872 C C . THR A 1 112 ? 7.527 11.375 17.719 1 98.94 112 THR A C 1
ATOM 874 O O . THR A 1 112 ? 8.531 10.797 17.312 1 98.94 112 THR A O 1
ATOM 877 N N . GLY A 1 113 ? 7.363 12.609 17.672 1 98.81 113 GLY A N 1
ATOM 878 C CA . GLY A 1 113 ? 8.43 13.562 17.406 1 98.81 113 GLY A CA 1
ATOM 879 C C . GLY A 1 113 ? 8.281 14.852 18.188 1 98.81 113 GLY A C 1
ATOM 880 O O . GLY A 1 113 ? 7.164 15.344 18.375 1 98.81 113 GLY A O 1
ATOM 881 N N . ARG A 1 114 ? 9.375 15.344 18.625 1 98.69 114 ARG A N 1
ATOM 882 C CA . ARG A 1 114 ? 9.43 16.641 19.312 1 98.69 114 ARG A CA 1
ATOM 883 C C . ARG A 1 114 ? 10.641 17.438 18.859 1 98.69 114 ARG A C 1
ATOM 885 O O . ARG A 1 114 ? 11.742 16.906 18.75 1 98.69 114 ARG A O 1
ATOM 892 N N . ARG A 1 115 ? 10.383 18.688 18.672 1 98.25 115 ARG A N 1
ATOM 893 C CA . ARG A 1 115 ? 11.445 19.562 18.188 1 98.25 115 ARG A CA 1
ATOM 894 C C . ARG A 1 115 ? 12.68 19.469 19.078 1 98.25 115 ARG A C 1
ATOM 896 O O . ARG A 1 115 ? 12.594 19.703 20.281 1 98.25 115 ARG A O 1
ATOM 903 N N . GLY A 1 116 ? 13.719 19.047 18.453 1 98.19 116 GLY A N 1
ATOM 904 C CA . GLY A 1 116 ? 15 19.016 19.125 1 98.19 116 GLY A CA 1
ATOM 905 C C . GLY A 1 116 ? 15.188 17.766 19.969 1 98.19 116 GLY A C 1
ATOM 906 O O . GLY A 1 116 ? 16.234 17.578 20.609 1 98.19 116 GLY A O 1
ATOM 907 N N . GLN A 1 117 ? 14.273 16.859 19.969 1 98.44 117 GLN A N 1
ATOM 908 C CA . GLN A 1 117 ? 14.359 15.734 20.891 1 98.44 117 GLN A CA 1
ATOM 909 C C . GLN A 1 117 ? 14.359 14.414 20.125 1 98.44 117 GLN A C 1
ATOM 911 O O . GLN A 1 117 ? 14.422 13.344 20.734 1 98.44 117 GLN A O 1
ATOM 916 N N . GLY A 1 118 ? 14.234 14.445 18.875 1 98.69 118 GLY A N 1
ATOM 917 C CA . GLY A 1 118 ? 14.266 13.227 18.094 1 98.69 118 GLY A CA 1
ATOM 918 C C . GLY A 1 118 ? 12.883 12.656 17.812 1 98.69 118 GLY A C 1
ATOM 919 O O . GLY A 1 118 ? 11.875 13.227 18.234 1 98.69 118 GLY A O 1
ATOM 920 N N . ALA A 1 119 ? 12.805 11.711 17.016 1 98.88 119 ALA A N 1
ATOM 921 C CA . ALA A 1 119 ? 11.586 10.977 16.672 1 98.88 119 ALA A CA 1
ATOM 922 C C . ALA A 1 119 ? 11.711 9.508 17.047 1 98.88 119 ALA A C 1
ATOM 924 O O . ALA A 1 119 ? 12.789 8.922 16.969 1 98.88 119 ALA A O 1
ATOM 925 N N . PHE A 1 120 ? 10.586 8.906 17.438 1 98.94 120 PHE A N 1
ATOM 926 C CA . PHE A 1 120 ? 10.609 7.539 17.938 1 98.94 120 PHE A CA 1
ATOM 927 C C . PHE A 1 120 ? 9.359 6.781 17.5 1 98.94 120 PHE A C 1
ATOM 929 O O . PHE A 1 120 ? 8.305 7.379 17.297 1 98.94 120 PHE A O 1
ATOM 936 N N . CYS A 1 121 ? 9.531 5.52 17.344 1 98.75 121 CYS A N 1
ATOM 937 C CA . CYS A 1 121 ? 8.438 4.566 17.219 1 98.75 121 CYS A CA 1
ATOM 938 C C . CYS A 1 121 ? 8.508 3.512 18.312 1 98.75 121 CYS A C 1
ATOM 940 O O . CYS A 1 121 ? 9.461 2.736 18.375 1 98.75 121 CYS A O 1
ATOM 942 N N . ASN A 1 122 ? 7.473 3.52 19.125 1 98.12 122 ASN A N 1
ATOM 943 C CA . ASN A 1 122 ? 7.465 2.621 20.266 1 98.12 122 ASN A CA 1
ATOM 944 C C . ASN A 1 122 ? 8.773 2.705 21.062 1 98.12 122 ASN A C 1
ATOM 946 O O . ASN A 1 122 ? 9.352 1.678 21.406 1 98.12 122 ASN A O 1
ATOM 950 N N . GLY A 1 123 ? 9.258 3.883 21.203 1 97.12 123 GLY A N 1
ATOM 951 C CA . GLY A 1 123 ? 10.43 4.121 22.031 1 97.12 123 GLY A CA 1
ATOM 952 C C . GLY A 1 123 ? 11.734 3.969 21.266 1 97.12 123 GLY A C 1
ATOM 953 O O . GLY A 1 123 ? 12.797 4.359 21.766 1 97.12 123 GLY A O 1
ATOM 954 N N . GLN A 1 124 ? 11.719 3.445 20.109 1 98 124 GLN A N 1
ATOM 955 C CA . GLN A 1 124 ? 12.914 3.287 19.297 1 98 124 GLN A CA 1
ATOM 956 C C . GLN A 1 124 ? 13.125 4.488 18.375 1 98 124 GLN A C 1
ATOM 958 O O . GLN A 1 124 ? 12.188 4.93 17.703 1 98 124 GLN A O 1
ATOM 963 N N . ARG A 1 125 ? 14.328 4.969 18.312 1 98.69 125 ARG A N 1
ATOM 964 C CA . ARG A 1 125 ? 14.641 6.16 17.531 1 98.69 125 ARG A CA 1
ATOM 965 C C . ARG A 1 125 ? 14.453 5.898 16.031 1 98.69 125 ARG A C 1
ATOM 967 O O . ARG A 1 125 ? 14.828 4.832 15.539 1 98.69 125 ARG A O 1
ATOM 974 N N . LEU A 1 126 ? 13.906 6.797 15.398 1 98.81 126 LEU A N 1
ATOM 975 C CA . LEU A 1 126 ? 13.695 6.734 13.961 1 98.81 126 LEU A CA 1
ATOM 976 C C . LEU A 1 126 ? 14.812 7.457 13.211 1 98.81 126 LEU A C 1
ATOM 978 O O . LEU A 1 126 ? 15.359 8.445 13.711 1 98.81 126 LEU A O 1
ATOM 982 N N . ARG A 1 127 ? 15.156 6.949 12.102 1 98.62 127 ARG A N 1
ATOM 983 C CA . ARG A 1 127 ? 16.094 7.59 11.188 1 98.62 127 ARG A CA 1
ATOM 984 C C . ARG A 1 127 ? 15.672 7.375 9.734 1 98.62 127 ARG A C 1
ATOM 986 O O . ARG A 1 127 ? 15.359 6.25 9.336 1 98.62 127 ARG A O 1
ATOM 993 N N . VAL A 1 128 ? 15.672 8.406 9 1 98.81 128 VAL A N 1
ATOM 994 C CA . VAL A 1 128 ? 15.273 8.344 7.594 1 98.81 128 VAL A CA 1
ATOM 995 C C . VAL A 1 128 ? 16.375 7.672 6.777 1 98.81 128 VAL A C 1
ATOM 997 O O . VAL A 1 128 ? 17.5 7.516 7.25 1 98.81 128 VAL A O 1
ATOM 1000 N N . SER A 1 129 ? 15.984 7.238 5.559 1 97.81 129 SER A N 1
ATOM 1001 C CA . SER A 1 129 ? 16.938 6.695 4.594 1 97.81 129 SER A CA 1
ATOM 1002 C C . SER A 1 129 ? 17.891 7.77 4.098 1 97.81 129 SER A C 1
ATOM 1004 O O . SER A 1 129 ? 17.531 8.938 3.984 1 97.81 129 SER A O 1
ATOM 1006 N N . GLY A 1 130 ? 19.156 7.363 3.764 1 98.25 130 GLY A N 1
ATOM 1007 C CA . GLY A 1 130 ? 20.141 8.289 3.223 1 98.25 130 GLY A CA 1
ATOM 1008 C C . GLY A 1 130 ? 20.234 8.25 1.709 1 98.25 130 GLY A C 1
ATOM 1009 O O . GLY A 1 130 ? 21.141 8.836 1.117 1 98.25 130 GLY A O 1
ATOM 1010 N N . GLU A 1 131 ? 19.312 7.586 1.046 1 98.06 131 GLU A N 1
ATOM 1011 C CA . GLU A 1 131 ? 19.375 7.402 -0.402 1 98.06 131 GLU A CA 1
ATOM 1012 C C . GLU A 1 131 ? 19.234 8.734 -1.132 1 98.06 131 GLU A C 1
ATOM 1014 O O . GLU A 1 131 ? 18.391 9.555 -0.785 1 98.06 131 GLU A O 1
ATOM 1019 N N . THR A 1 132 ? 20.062 8.992 -2.162 1 98.56 132 THR A N 1
ATOM 1020 C CA . THR A 1 132 ? 20.047 10.242 -2.916 1 98.56 132 THR A CA 1
ATOM 1021 C C . THR A 1 132 ? 19.734 9.977 -4.387 1 98.56 132 THR A C 1
ATOM 1023 O O . THR A 1 132 ? 19.547 10.922 -5.16 1 98.56 132 THR A O 1
ATOM 1026 N N . ASP A 1 133 ? 19.703 8.727 -4.781 1 97.75 133 ASP A N 1
ATOM 1027 C CA . ASP A 1 133 ? 19.484 8.312 -6.164 1 97.75 133 ASP A CA 1
ATOM 1028 C C . ASP A 1 133 ? 18.047 7.875 -6.375 1 97.75 133 ASP A C 1
ATOM 1030 O O . ASP A 1 133 ? 17.609 6.852 -5.836 1 97.75 133 ASP A O 1
ATOM 1034 N N . LEU A 1 134 ? 17.391 8.602 -7.199 1 97.31 134 LEU A N 1
ATOM 1035 C CA . LEU A 1 134 ? 15.984 8.305 -7.457 1 97.31 134 LEU A CA 1
ATOM 1036 C C . LEU A 1 134 ? 15.82 6.898 -8.023 1 97.31 134 LEU A C 1
ATOM 1038 O O . LEU A 1 134 ? 14.836 6.215 -7.73 1 97.31 134 LEU A O 1
ATOM 1042 N N . SER A 1 135 ? 16.766 6.414 -8.797 1 96.06 135 SER A N 1
ATOM 1043 C CA . SER A 1 135 ? 16.688 5.098 -9.422 1 96.06 135 SER A CA 1
ATOM 1044 C C . SER A 1 135 ? 16.859 3.986 -8.391 1 96.06 135 SER A C 1
ATOM 1046 O O . SER A 1 135 ? 16.734 2.805 -8.711 1 96.06 135 SER A O 1
ATOM 1048 N N . LYS A 1 136 ? 17.047 4.32 -7.168 1 96.69 136 LYS A N 1
ATOM 1049 C CA . LYS A 1 136 ? 17.156 3.365 -6.07 1 96.69 136 LYS A CA 1
ATOM 1050 C C . LYS A 1 136 ? 16.109 3.658 -4.988 1 96.69 136 LYS A C 1
ATOM 1052 O O . LYS A 1 136 ? 16.25 3.205 -3.85 1 96.69 136 LYS A O 1
ATOM 1057 N N . ALA A 1 137 ? 15.117 4.434 -5.309 1 98.38 137 ALA A N 1
ATOM 1058 C CA . ALA A 1 137 ? 14.211 4.949 -4.289 1 98.38 137 ALA A CA 1
ATOM 1059 C C . ALA A 1 137 ? 12.867 4.219 -4.328 1 98.38 137 ALA A C 1
ATOM 1061 O O . ALA A 1 137 ? 12.406 3.818 -5.398 1 98.38 137 ALA A O 1
ATOM 1062 N N . LEU A 1 138 ? 12.344 3.984 -3.244 1 98.75 138 LEU A N 1
ATOM 1063 C CA . LEU A 1 138 ? 10.938 3.65 -3.064 1 98.75 138 LEU A CA 1
ATOM 1064 C C . LEU A 1 138 ? 10.125 4.891 -2.705 1 98.75 138 LEU A C 1
ATOM 1066 O O . LEU A 1 138 ? 10.414 5.555 -1.707 1 98.75 138 LEU A O 1
ATOM 1070 N N . VAL A 1 139 ? 9.094 5.23 -3.5 1 98.88 139 VAL A N 1
ATOM 1071 C CA . VAL A 1 139 ? 8.328 6.465 -3.342 1 98.88 139 VAL A CA 1
ATOM 1072 C C . VAL A 1 139 ? 6.898 6.137 -2.936 1 98.88 139 VAL A C 1
ATOM 1074 O O . VAL A 1 139 ? 6.289 5.207 -3.471 1 98.88 139 VAL A O 1
ATOM 1077 N N . LEU A 1 140 ? 6.387 6.828 -1.921 1 98.88 140 LEU A N 1
ATOM 1078 C CA . LEU A 1 140 ? 4.984 6.684 -1.551 1 98.88 140 LEU A CA 1
ATOM 1079 C C . LEU A 1 140 ? 4.18 7.91 -1.969 1 98.88 140 LEU A C 1
ATOM 1081 O O . LEU A 1 140 ? 4.715 9.016 -2.025 1 98.88 140 LEU A O 1
ATOM 1085 N N . THR A 1 141 ? 2.955 7.672 -2.277 1 98.75 141 THR A N 1
ATOM 1086 C CA . THR A 1 141 ? 1.979 8.727 -2.549 1 98.75 141 THR A CA 1
ATOM 1087 C C . THR A 1 141 ? 0.562 8.234 -2.26 1 98.75 141 THR A C 1
ATOM 1089 O O . THR A 1 141 ? 0.374 7.117 -1.77 1 98.75 141 THR A O 1
ATOM 1092 N N . GLU A 1 142 ? -0.436 9.117 -2.383 1 98.06 142 GLU A N 1
ATOM 1093 C CA . GLU A 1 142 ? -1.844 8.773 -2.211 1 98.06 142 GLU A CA 1
ATOM 1094 C C . GLU A 1 142 ? -2.701 9.391 -3.314 1 98.06 142 GLU A C 1
ATOM 1096 O O . GLU A 1 142 ? -2.338 10.422 -3.887 1 98.06 142 GLU A O 1
ATOM 1101 N N . ILE A 1 143 ? -3.801 8.727 -3.525 1 96.75 143 ILE A N 1
ATOM 1102 C CA . ILE A 1 143 ? -4.773 9.25 -4.48 1 96.75 143 ILE A CA 1
ATOM 1103 C C . ILE A 1 143 ? -5.734 10.195 -3.768 1 96.75 143 ILE A C 1
ATOM 1105 O O . ILE A 1 143 ? -6.434 9.797 -2.836 1 96.75 143 ILE A O 1
ATOM 1109 N N . GLY A 1 144 ? -5.816 11.406 -4.133 1 92.19 144 GLY A N 1
ATOM 1110 C CA . GLY A 1 144 ? -6.645 12.422 -3.5 1 92.19 144 GLY A CA 1
ATOM 1111 C C . GLY A 1 144 ? -8.125 12.211 -3.734 1 92.19 144 GLY A C 1
ATOM 1112 O O . GLY A 1 144 ? -8.523 11.375 -4.551 1 92.19 144 GLY A O 1
ATOM 1113 N N . PRO A 1 145 ? -8.93 12.992 -3.062 1 90.56 145 PRO A N 1
ATOM 1114 C CA . PRO A 1 145 ? -10.383 12.82 -3.145 1 90.56 145 PRO A CA 1
ATOM 1115 C C . PRO A 1 145 ? -10.977 13.414 -4.418 1 90.56 145 PRO A C 1
ATOM 1117 O O . PRO A 1 145 ? -12.125 13.117 -4.77 1 90.56 145 PRO A O 1
ATOM 1120 N N . ARG A 1 146 ? -10.273 14.359 -5.078 1 93.75 146 ARG A N 1
ATOM 1121 C CA . ARG A 1 146 ? -10.75 14.938 -6.332 1 93.75 146 ARG A CA 1
ATOM 1122 C C . ARG A 1 146 ? -10.5 13.992 -7.5 1 93.75 146 ARG A C 1
ATOM 1124 O O . ARG A 1 146 ? -9.352 13.758 -7.883 1 93.75 146 ARG A O 1
ATOM 1131 N N . ARG A 1 147 ? -11.625 13.562 -8.164 1 94.38 147 ARG A N 1
ATOM 1132 C CA . ARG A 1 147 ? -11.508 12.484 -9.133 1 94.38 147 ARG A CA 1
ATOM 1133 C C . ARG A 1 147 ? -11.961 12.945 -10.516 1 94.38 147 ARG A C 1
ATOM 1135 O O . ARG A 1 147 ? -12.273 12.117 -11.375 1 94.38 147 ARG A O 1
ATOM 1142 N N . ASP A 1 148 ? -12.039 14.266 -10.648 1 95.56 148 ASP A N 1
ATOM 1143 C CA . ASP A 1 148 ? -12.352 14.711 -12 1 95.56 148 ASP A CA 1
ATOM 1144 C C . ASP A 1 148 ? -11.242 14.328 -12.977 1 95.56 148 ASP A C 1
ATOM 1146 O O . ASP A 1 148 ? -10.086 14.195 -12.578 1 95.56 148 ASP A O 1
ATOM 1150 N N . PRO A 1 149 ? -11.547 14.133 -14.242 1 95.31 149 PRO A N 1
ATOM 1151 C CA . PRO A 1 149 ? -10.617 13.578 -15.227 1 95.31 149 PRO A CA 1
ATOM 1152 C C . PRO A 1 149 ? -9.297 14.344 -15.289 1 95.31 149 PRO A C 1
ATOM 1154 O O . PRO A 1 149 ? -8.227 13.742 -15.352 1 95.31 149 PRO A O 1
ATOM 1157 N N . ALA A 1 150 ? -9.383 15.633 -15.289 1 96.5 150 ALA A N 1
ATOM 1158 C CA . ALA A 1 150 ? -8.172 16.438 -15.406 1 96.5 150 ALA A CA 1
ATOM 1159 C C . ALA A 1 150 ? -7.238 16.203 -14.219 1 96.5 150 ALA A C 1
ATOM 1161 O O . ALA A 1 150 ? -6.023 16.062 -14.391 1 96.5 150 ALA A O 1
ATOM 1162 N N . THR A 1 151 ? -7.758 16.172 -13.023 1 96.5 151 THR A N 1
ATOM 1163 C CA . THR A 1 151 ? -6.977 15.953 -11.812 1 96.5 151 THR A CA 1
ATOM 1164 C C . THR A 1 151 ? -6.367 14.547 -11.805 1 96.5 151 THR A C 1
ATOM 1166 O O . THR A 1 151 ? -5.188 14.383 -11.5 1 96.5 151 THR A O 1
ATOM 1169 N N . LEU A 1 152 ? -7.16 13.539 -12.18 1 96.44 152 LEU A N 1
ATOM 1170 C CA . LEU A 1 152 ? -6.68 12.164 -12.203 1 96.44 152 LEU A CA 1
ATOM 1171 C C . LEU A 1 152 ? -5.566 11.992 -13.227 1 96.44 152 LEU A C 1
ATOM 1173 O O . LEU A 1 152 ? -4.59 11.281 -12.977 1 96.44 152 LEU A O 1
ATOM 1177 N N . LYS A 1 153 ? -5.754 12.625 -14.328 1 96.38 153 LYS A N 1
ATOM 1178 C CA . LYS A 1 153 ? -4.723 12.555 -15.359 1 96.38 153 LYS A CA 1
ATOM 1179 C C . LYS A 1 153 ? -3.4 13.125 -14.859 1 96.38 153 LYS A C 1
ATOM 1181 O O . LYS A 1 153 ? -2.334 12.57 -15.117 1 96.38 153 LYS A O 1
ATOM 1186 N N . LEU A 1 154 ? -3.465 14.227 -14.188 1 96.94 154 LEU A N 1
ATOM 1187 C CA . LEU A 1 154 ? -2.264 14.844 -13.641 1 96.94 154 LEU A CA 1
ATOM 1188 C C . LEU A 1 154 ? -1.634 13.953 -12.578 1 96.94 154 LEU A C 1
ATOM 1190 O O . LEU A 1 154 ? -0.412 13.789 -12.539 1 96.94 154 LEU A O 1
ATOM 1194 N N . PHE A 1 155 ? -2.461 13.414 -11.734 1 97.69 155 PHE A N 1
ATOM 1195 C CA . PHE A 1 155 ? -1.98 12.508 -10.69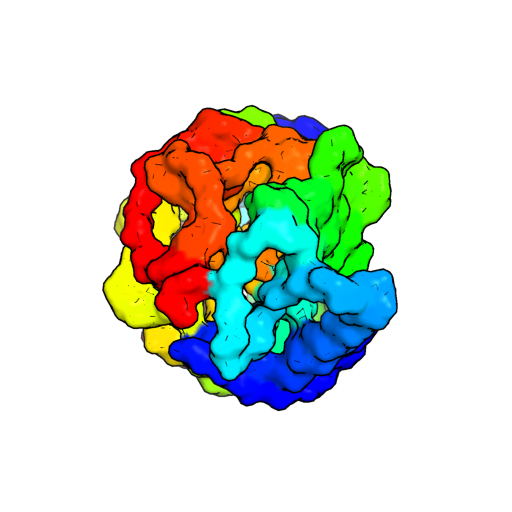5 1 97.69 155 PHE A CA 1
ATOM 1196 C C . PHE A 1 155 ? -1.222 11.336 -11.312 1 97.69 155 PHE A C 1
ATOM 1198 O O . PHE A 1 155 ? -0.096 11.039 -10.906 1 97.69 155 PHE A O 1
ATOM 1205 N N . LEU A 1 156 ? -1.832 10.719 -12.273 1 98.06 156 LEU A N 1
ATOM 1206 C CA . LEU A 1 156 ? -1.249 9.531 -12.898 1 98.06 156 LEU A CA 1
ATOM 1207 C C . LEU A 1 156 ? -0.013 9.898 -13.711 1 98.06 156 LEU A C 1
ATOM 1209 O O . LEU A 1 156 ? 0.94 9.125 -13.789 1 98.06 156 LEU A O 1
ATOM 1213 N N . SER A 1 157 ? -0.05 11.07 -14.289 1 97.81 157 SER A N 1
ATOM 1214 C CA . SER A 1 157 ? 1.118 11.547 -15.023 1 97.81 157 SER A CA 1
ATOM 1215 C C . SER A 1 157 ? 2.312 11.742 -14.094 1 97.81 157 SER A C 1
ATOM 1217 O O . SER A 1 157 ? 3.449 11.445 -14.461 1 97.81 157 SER A O 1
ATOM 1219 N N . ASN A 1 158 ? 2.102 12.289 -12.945 1 98.25 158 ASN A N 1
ATOM 1220 C CA . ASN A 1 158 ? 3.164 12.445 -11.953 1 98.25 158 ASN A CA 1
ATOM 1221 C C . ASN A 1 158 ? 3.758 11.102 -11.547 1 98.25 158 ASN A C 1
ATOM 1223 O O . ASN A 1 158 ? 4.977 10.961 -11.453 1 98.25 158 ASN A O 1
ATOM 1227 N N . MET A 1 159 ? 2.898 10.156 -11.312 1 98.19 159 MET A N 1
ATOM 1228 C CA . MET A 1 159 ? 3.357 8.812 -10.992 1 98.19 159 MET A CA 1
ATOM 1229 C C . MET A 1 159 ? 4.199 8.234 -12.125 1 98.19 159 MET A C 1
ATOM 1231 O O . MET A 1 159 ? 5.254 7.648 -11.883 1 98.19 159 MET A O 1
ATOM 1235 N N . GLU A 1 160 ? 3.713 8.406 -13.32 1 97.75 160 GLU A N 1
ATOM 1236 C CA . GLU A 1 160 ? 4.387 7.91 -14.516 1 97.75 160 GLU A CA 1
ATOM 1237 C C . GLU A 1 160 ? 5.793 8.492 -14.633 1 97.75 160 GLU A C 1
ATOM 1239 O O . GLU A 1 160 ? 6.738 7.777 -14.977 1 97.75 160 GLU A O 1
ATOM 1244 N N . ARG A 1 161 ? 5.926 9.695 -14.344 1 96.75 161 ARG A N 1
ATOM 1245 C CA . ARG A 1 161 ? 7.211 10.383 -14.453 1 96.75 161 ARG A CA 1
ATOM 1246 C C . ARG A 1 161 ? 8.234 9.781 -13.492 1 96.75 161 ARG A C 1
ATOM 1248 O O . ARG A 1 161 ? 9.398 9.602 -13.852 1 96.75 161 ARG A O 1
ATOM 1255 N N . LEU A 1 162 ? 7.82 9.523 -12.336 1 97.31 162 LEU A N 1
ATOM 1256 C CA . LEU A 1 162 ? 8.727 8.961 -11.344 1 97.31 162 LEU A CA 1
ATOM 1257 C C . LEU A 1 162 ? 9.133 7.539 -11.719 1 97.31 162 LEU A C 1
ATOM 1259 O O . LEU A 1 162 ? 10.289 7.148 -11.531 1 97.31 162 LEU A O 1
ATOM 1263 N N . LEU A 1 163 ? 8.172 6.809 -12.242 1 97.19 163 LEU A N 1
ATOM 1264 C CA . LEU A 1 163 ? 8.461 5.453 -12.688 1 97.19 163 LEU A CA 1
ATOM 1265 C C . LEU A 1 163 ? 9.406 5.465 -13.883 1 97.19 163 LEU A C 1
ATOM 1267 O O . LEU A 1 163 ? 10.336 4.652 -13.961 1 97.19 163 LEU A O 1
ATOM 1271 N N . HIS A 1 164 ? 9.195 6.395 -14.75 1 94.88 164 HIS A N 1
ATOM 1272 C CA . HIS A 1 164 ? 10.07 6.539 -15.906 1 94.88 164 HIS A CA 1
ATOM 1273 C C . HIS A 1 164 ? 11.469 6.961 -15.492 1 94.88 164 HIS A C 1
ATOM 1275 O O . HIS A 1 164 ? 12.453 6.598 -16.141 1 94.88 164 HIS A O 1
ATOM 1281 N N . ALA A 1 165 ? 11.516 7.691 -14.422 1 94 165 ALA A N 1
ATOM 1282 C CA . ALA A 1 165 ? 12.805 8.156 -13.914 1 94 165 ALA A CA 1
ATOM 1283 C C . ALA A 1 165 ? 13.547 7.035 -13.188 1 94 165 ALA A C 1
ATOM 1285 O O . ALA A 1 165 ? 14.672 7.227 -12.719 1 94 165 ALA A O 1
ATOM 1286 N N . GLY A 1 166 ? 12.914 5.898 -13.094 1 94.12 166 GLY A N 1
ATOM 1287 C CA . GLY A 1 166 ? 13.625 4.711 -12.656 1 94.12 166 GLY A CA 1
ATOM 1288 C C . GLY A 1 166 ? 13.367 4.359 -11.203 1 94.12 166 GLY A C 1
ATOM 1289 O O . GLY A 1 166 ? 14.062 3.518 -10.625 1 94.12 166 GLY A O 1
ATOM 1290 N N . ALA A 1 167 ? 12.43 5.059 -10.531 1 97.06 167 ALA A N 1
ATOM 1291 C CA . ALA A 1 167 ? 12.117 4.66 -9.164 1 97.06 167 ALA A CA 1
ATOM 1292 C C . ALA A 1 167 ? 11.867 3.156 -9.078 1 97.06 167 ALA A C 1
ATOM 1294 O O . ALA A 1 167 ? 11.234 2.572 -9.961 1 97.06 167 ALA A O 1
ATOM 1295 N N . HIS A 1 168 ? 12.32 2.482 -7.988 1 97.31 168 HIS A N 1
ATOM 1296 C CA . HIS A 1 168 ? 12.117 1.052 -7.785 1 97.31 168 HIS A CA 1
ATOM 1297 C C . HIS A 1 168 ? 10.633 0.711 -7.715 1 97.31 168 HIS A C 1
ATOM 1299 O O . HIS A 1 168 ? 10.219 -0.365 -8.148 1 97.31 168 HIS A O 1
ATOM 1305 N N . GLY A 1 169 ? 9.922 1.616 -7.09 1 97.5 169 GLY A N 1
ATOM 1306 C CA . GLY A 1 169 ? 8.5 1.391 -6.938 1 97.5 169 GLY A CA 1
ATOM 1307 C C . GLY A 1 169 ? 7.766 2.578 -6.344 1 97.5 169 GLY A C 1
ATOM 1308 O O . GLY A 1 169 ? 8.391 3.512 -5.84 1 97.5 169 GLY A O 1
ATOM 1309 N N . VAL A 1 170 ? 6.469 2.582 -6.539 1 98.62 170 VAL A N 1
ATOM 1310 C CA . VAL A 1 170 ? 5.547 3.533 -5.926 1 98.62 170 VAL A CA 1
ATOM 1311 C C . VAL A 1 170 ? 4.496 2.785 -5.105 1 98.62 170 VAL A C 1
ATOM 1313 O O . VAL A 1 170 ? 3.979 1.756 -5.547 1 98.62 170 VAL A O 1
ATOM 1316 N N . ARG A 1 171 ? 4.285 3.234 -3.883 1 98.81 171 ARG A N 1
ATOM 1317 C CA . ARG A 1 171 ? 3.26 2.629 -3.037 1 98.81 171 ARG A CA 1
ATOM 1318 C C . ARG A 1 171 ? 2.127 3.611 -2.762 1 98.81 171 ARG A C 1
ATOM 1320 O O . ARG A 1 171 ? 2.365 4.809 -2.588 1 98.81 171 ARG A O 1
ATOM 1327 N N . VAL A 1 172 ? 0.953 3.111 -2.754 1 98.81 172 VAL A N 1
ATOM 1328 C CA . VAL A 1 172 ? -0.281 3.764 -2.326 1 98.81 172 VAL A CA 1
ATOM 1329 C C . VAL A 1 172 ? -0.959 2.926 -1.242 1 98.81 172 VAL A C 1
ATOM 1331 O O . VAL A 1 172 ? -1.634 1.939 -1.543 1 98.81 172 VAL A O 1
ATOM 1334 N N . ILE A 1 173 ? -0.833 3.398 0.013 1 98.75 173 ILE A N 1
ATOM 1335 C CA . ILE A 1 173 ? -1.266 2.514 1.088 1 98.75 173 ILE A CA 1
ATOM 1336 C C . ILE A 1 173 ? -2.527 3.072 1.742 1 98.75 173 ILE A C 1
ATOM 1338 O O . ILE A 1 173 ? -3.121 2.432 2.611 1 98.75 173 ILE A O 1
ATOM 1342 N N . GLY A 1 174 ? -2.959 4.238 1.439 1 98.38 174 GLY A N 1
ATOM 1343 C CA . GLY A 1 174 ? -4.285 4.73 1.781 1 98.38 174 GLY A CA 1
ATOM 1344 C C . GLY A 1 174 ? -4.301 5.574 3.043 1 98.38 174 GLY A C 1
ATOM 1345 O O . GLY A 1 174 ? -5.355 6.055 3.461 1 98.38 174 GLY A O 1
ATOM 1346 N N . SER A 1 175 ? -3.166 5.77 3.652 1 98.62 175 SER A N 1
ATOM 1347 C CA . SER A 1 175 ? -2.988 6.645 4.805 1 98.62 175 SER A CA 1
ATOM 1348 C C . SER A 1 175 ? -1.765 7.539 4.637 1 98.62 175 SER A C 1
ATOM 1350 O O . SER A 1 175 ? -0.629 7.062 4.695 1 98.62 175 SER A O 1
ATOM 1352 N N . SER A 1 176 ? -2.035 8.828 4.496 1 98.38 176 SER A N 1
ATOM 1353 C CA . SER A 1 176 ? -0.93 9.766 4.301 1 98.38 176 SER A CA 1
ATOM 1354 C C . SER A 1 176 ? -0.019 9.805 5.523 1 98.38 176 SER A C 1
ATOM 1356 O O . SER A 1 176 ? 1.207 9.82 5.391 1 98.38 176 SER A O 1
ATOM 1358 N N . THR A 1 177 ? -0.62 9.805 6.695 1 98.62 177 THR A N 1
ATOM 1359 C CA . THR A 1 177 ? 0.161 9.898 7.926 1 98.62 177 THR A CA 1
ATOM 1360 C C . THR A 1 177 ? 1.073 8.688 8.078 1 98.62 177 THR A C 1
ATOM 1362 O O . THR A 1 177 ? 2.248 8.828 8.43 1 98.62 177 THR A O 1
ATOM 1365 N N . LEU A 1 178 ? 0.545 7.535 7.762 1 98.81 178 LEU A N 1
ATOM 1366 C CA . LEU A 1 178 ? 1.352 6.332 7.93 1 98.81 178 LEU A CA 1
ATOM 1367 C C . LEU A 1 178 ? 2.383 6.211 6.812 1 98.81 178 LEU A C 1
ATOM 1369 O O . LEU A 1 178 ? 3.486 5.703 7.035 1 98.81 178 LEU A O 1
ATOM 1373 N N . ALA A 1 179 ? 2.039 6.668 5.633 1 98.88 179 ALA A N 1
ATOM 1374 C CA . ALA A 1 179 ? 3.049 6.75 4.578 1 98.88 179 ALA A CA 1
ATOM 1375 C C . ALA A 1 179 ? 4.223 7.625 5.012 1 98.88 179 ALA A C 1
ATOM 1377 O O . ALA A 1 179 ? 5.383 7.258 4.816 1 98.88 179 ALA A O 1
ATOM 1378 N N . LEU A 1 180 ? 3.889 8.734 5.598 1 98.94 180 LEU A N 1
ATOM 1379 C CA . LEU A 1 180 ? 4.914 9.656 6.062 1 98.94 180 LEU A CA 1
ATOM 1380 C C . LEU A 1 180 ? 5.707 9.055 7.219 1 98.94 180 LEU A C 1
ATOM 1382 O O . LEU A 1 180 ? 6.91 9.297 7.344 1 98.94 180 LEU A O 1
ATOM 1386 N N . CYS A 1 181 ? 5.066 8.25 8.031 1 98.94 181 CYS A N 1
ATOM 1387 C CA . CYS A 1 181 ? 5.77 7.551 9.102 1 98.94 181 CYS A CA 1
ATOM 1388 C C . CYS A 1 181 ? 6.758 6.539 8.539 1 98.94 181 CYS A C 1
ATOM 1390 O O . CYS A 1 181 ? 7.836 6.344 9.102 1 98.94 181 CYS A O 1
ATOM 1392 N N . HIS A 1 182 ? 6.367 5.855 7.473 1 98.81 182 HIS A N 1
ATOM 1393 C CA . HIS A 1 182 ? 7.305 4.953 6.82 1 98.81 182 HIS A CA 1
ATOM 1394 C C . HIS A 1 182 ? 8.555 5.695 6.352 1 98.81 182 HIS A C 1
ATOM 1396 O O . HIS A 1 182 ? 9.664 5.168 6.434 1 98.81 182 HIS A O 1
ATOM 1402 N N . LEU A 1 183 ? 8.375 6.883 5.824 1 98.88 183 LEU A N 1
ATOM 1403 C CA . LEU A 1 183 ? 9.508 7.715 5.43 1 98.88 183 LEU A CA 1
ATOM 1404 C C . LEU A 1 183 ? 10.398 8.031 6.629 1 98.88 183 LEU A C 1
ATOM 1406 O O . LEU A 1 183 ? 11.617 7.879 6.559 1 98.88 183 LEU A O 1
ATOM 1410 N N . ALA A 1 184 ? 9.75 8.438 7.711 1 98.94 184 ALA A N 1
ATOM 1411 C CA . ALA A 1 184 ? 10.5 8.789 8.914 1 98.94 184 ALA A CA 1
ATOM 1412 C C . ALA A 1 184 ? 11.273 7.582 9.445 1 98.94 184 ALA A C 1
ATOM 1414 O O . ALA A 1 184 ? 12.352 7.738 10.031 1 98.94 184 ALA A O 1
ATOM 1415 N N . ALA A 1 185 ? 10.742 6.426 9.211 1 98.62 185 ALA A N 1
ATOM 1416 C CA . ALA A 1 185 ? 11.336 5.191 9.711 1 98.62 185 ALA A CA 1
ATOM 1417 C C . ALA A 1 185 ? 12.445 4.699 8.789 1 98.62 185 ALA A C 1
ATOM 1419 O O . ALA A 1 185 ? 13.141 3.729 9.102 1 98.62 185 ALA A O 1
ATOM 1420 N N . GLY A 1 186 ? 12.586 5.301 7.672 1 98.38 186 GLY A N 1
ATOM 1421 C CA . GLY A 1 186 ? 13.617 4.898 6.727 1 98.38 186 GLY A CA 1
ATOM 1422 C C . GLY A 1 186 ? 13.211 3.715 5.867 1 98.38 186 GLY A C 1
ATOM 1423 O O . GLY A 1 186 ? 14.047 3.111 5.195 1 98.38 186 GLY A O 1
ATOM 1424 N N . THR A 1 187 ? 11.961 3.379 5.898 1 98.19 187 THR A N 1
ATOM 1425 C CA . THR A 1 187 ? 11.469 2.248 5.121 1 98.19 187 THR A CA 1
ATOM 1426 C C . THR A 1 187 ? 10.875 2.721 3.793 1 98.19 187 THR A C 1
ATOM 1428 O O . THR A 1 187 ? 10.258 1.938 3.07 1 98.19 187 THR A O 1
ATOM 1431 N N . ALA A 1 188 ? 10.914 3.924 3.469 1 98.69 188 ALA A N 1
ATOM 1432 C CA . ALA A 1 188 ? 10.688 4.59 2.189 1 98.69 188 ALA A CA 1
ATOM 1433 C C . ALA A 1 188 ? 11.633 5.77 2.01 1 98.69 188 ALA A C 1
ATOM 1435 O O . ALA A 1 188 ? 12.148 6.316 2.99 1 98.69 188 ALA A O 1
ATOM 1436 N N . ASP A 1 189 ? 11.844 6.207 0.797 1 98.88 189 ASP A N 1
ATOM 1437 C CA . ASP A 1 189 ? 12.867 7.215 0.533 1 98.88 189 ASP A CA 1
ATOM 1438 C C . ASP A 1 189 ? 12.242 8.578 0.273 1 98.88 189 ASP A C 1
ATOM 1440 O O . ASP A 1 189 ? 12.883 9.617 0.476 1 98.88 189 ASP A O 1
ATOM 1444 N N . ALA A 1 190 ? 11.031 8.531 -0.203 1 98.88 190 ALA A N 1
ATOM 1445 C CA . ALA A 1 190 ? 10.359 9.789 -0.535 1 98.88 190 ALA A CA 1
ATOM 1446 C C . ALA A 1 190 ? 8.844 9.633 -0.469 1 98.88 190 ALA A C 1
ATOM 1448 O O . ALA A 1 190 ? 8.32 8.516 -0.524 1 98.88 190 ALA A O 1
ATOM 1449 N N . TYR A 1 191 ? 8.227 10.742 -0.318 1 98.94 191 TYR A N 1
ATOM 1450 C CA . TYR A 1 191 ? 6.777 10.883 -0.343 1 98.94 191 TYR A CA 1
ATOM 1451 C C . TYR A 1 191 ? 6.371 12.195 -1.01 1 98.94 191 TYR A C 1
ATOM 1453 O O . TYR A 1 191 ? 7.023 13.227 -0.82 1 98.94 191 TYR A O 1
ATOM 1461 N N . TYR A 1 192 ? 5.324 12.109 -1.82 1 98.88 192 TYR A N 1
ATOM 1462 C CA . TYR A 1 192 ? 4.711 13.336 -2.328 1 98.88 192 TYR A CA 1
ATOM 1463 C C . TYR A 1 192 ? 3.191 13.211 -2.357 1 98.88 192 TYR A C 1
ATOM 1465 O O . TYR A 1 192 ? 2.656 12.102 -2.477 1 98.88 192 TYR A O 1
ATOM 1473 N N . GLN A 1 193 ? 2.555 14.328 -2.225 1 98.38 193 GLN A N 1
ATOM 1474 C CA . GLN A 1 193 ? 1.101 14.305 -2.34 1 98.38 193 GLN A CA 1
ATOM 1475 C C . GLN A 1 193 ? 0.544 15.711 -2.561 1 98.38 193 GLN A C 1
ATOM 1477 O O . GLN A 1 193 ? 1.07 16.688 -2.016 1 98.38 193 GLN A O 1
ATOM 1482 N N . PHE A 1 194 ? -0.443 15.82 -3.418 1 97.94 194 PHE A N 1
ATOM 1483 C CA . PHE A 1 194 ? -1.295 16.984 -3.564 1 97.94 194 PHE A CA 1
ATOM 1484 C C . PHE A 1 194 ? -2.654 16.766 -2.914 1 97.94 194 PHE A C 1
ATOM 1486 O O . PHE A 1 194 ? -3.217 15.664 -3.014 1 97.94 194 PHE A O 1
ATOM 1493 N N . GLY A 1 195 ? -3.189 17.797 -2.213 1 95.75 195 GLY A N 1
ATOM 1494 C CA . GLY A 1 195 ? -4.496 17.688 -1.581 1 95.75 195 GLY A CA 1
ATOM 1495 C C . GLY A 1 195 ? -4.422 17.234 -0.136 1 95.75 195 GLY A C 1
ATOM 1496 O O . GLY A 1 195 ? -5.441 16.875 0.459 1 95.75 195 GLY A O 1
ATOM 1497 N N . LEU A 1 196 ? -3.248 17.109 0.372 1 96.62 196 LEU A N 1
ATOM 1498 C CA . LEU A 1 196 ? -3.027 16.75 1.766 1 96.62 196 LEU A CA 1
ATOM 1499 C C . LEU A 1 196 ? -3.283 17.938 2.689 1 96.62 196 LEU A C 1
ATOM 1501 O O . LEU A 1 196 ? -2.787 19.031 2.443 1 96.62 196 LEU A O 1
ATOM 1505 N N . HIS A 1 197 ? -4.09 17.766 3.742 1 97.44 197 HIS A N 1
ATOM 1506 C CA . HIS A 1 197 ? -4.449 18.875 4.633 1 97.44 197 HIS A CA 1
ATOM 1507 C C . HIS A 1 197 ? -3.455 19 5.781 1 97.44 197 HIS A C 1
ATOM 1509 O O . HIS A 1 197 ? -2.65 18.094 6.012 1 97.44 197 HIS A O 1
ATOM 1515 N N . CYS A 1 198 ? -3.557 20.094 6.512 1 98.5 198 CYS A N 1
ATOM 1516 C CA . CYS A 1 198 ? -2.619 20.391 7.59 1 98.5 198 CYS A CA 1
ATOM 1517 C C . CYS A 1 198 ? -2.709 19.344 8.688 1 98.5 198 CYS A C 1
ATOM 1519 O O . CYS A 1 198 ? -1.704 19.016 9.328 1 98.5 198 CYS A O 1
ATOM 1521 N N . TRP A 1 199 ? -3.898 18.703 8.914 1 98.62 199 TRP A N 1
ATOM 1522 C CA . TRP A 1 199 ? -4.047 17.719 9.977 1 98.62 199 TRP A CA 1
ATOM 1523 C C . TRP A 1 199 ? -3.43 16.391 9.57 1 98.62 199 TRP A C 1
ATOM 1525 O O . TRP A 1 199 ? -3.143 15.539 10.43 1 98.62 199 TRP A O 1
ATOM 1535 N N . ASP A 1 200 ? -3.221 16.156 8.281 1 98 200 ASP A N 1
ATOM 1536 C CA . ASP A 1 200 ? -2.51 14.984 7.789 1 98 200 ASP A CA 1
ATOM 1537 C C . ASP A 1 200 ? -1.001 15.148 7.957 1 98 200 ASP A C 1
ATOM 1539 O O . ASP A 1 200 ? -0.273 14.156 8.055 1 98 200 ASP A O 1
ATOM 1543 N N . LEU A 1 201 ? -0.562 16.422 7.984 1 98.56 201 LEU A N 1
ATOM 1544 C CA . LEU A 1 201 ? 0.853 16.703 7.766 1 98.56 201 LEU A CA 1
ATOM 1545 C C . LEU A 1 201 ? 1.524 17.141 9.062 1 98.56 201 LEU A C 1
ATOM 1547 O O . LEU A 1 201 ? 2.719 16.922 9.258 1 98.56 201 LEU A O 1
ATOM 1551 N N . ALA A 1 202 ? 0.788 17.797 9.938 1 98.81 202 ALA A N 1
ATOM 1552 C CA . ALA A 1 202 ? 1.367 18.5 11.078 1 98.81 202 ALA A CA 1
ATOM 1553 C C . ALA A 1 202 ? 2.227 17.562 11.922 1 98.81 202 ALA A C 1
ATOM 1555 O O . ALA A 1 202 ? 3.424 17.797 12.094 1 98.81 202 ALA A O 1
ATOM 1556 N N . ALA A 1 203 ? 1.65 16.5 12.398 1 98.94 203 ALA A N 1
ATOM 1557 C CA . ALA A 1 203 ? 2.377 15.578 13.266 1 98.94 203 ALA A CA 1
ATOM 1558 C C . ALA A 1 203 ? 3.535 14.922 12.516 1 98.94 203 ALA A C 1
ATOM 1560 O O . ALA A 1 203 ? 4.656 14.859 13.031 1 98.94 203 ALA A O 1
ATOM 1561 N N . ALA A 1 204 ? 3.293 14.477 11.32 1 98.88 204 ALA A N 1
ATOM 1562 C CA . ALA A 1 204 ? 4.289 13.75 10.539 1 98.88 204 ALA A CA 1
ATOM 1563 C C . ALA A 1 204 ? 5.488 14.633 10.219 1 98.88 204 ALA A C 1
ATOM 1565 O O . ALA A 1 204 ? 6.625 14.156 10.156 1 98.88 204 ALA A O 1
ATOM 1566 N N . THR A 1 205 ? 5.223 15.938 10.016 1 98.88 205 THR A N 1
ATOM 1567 C CA . THR A 1 205 ? 6.305 16.859 9.695 1 98.88 205 THR A CA 1
ATOM 1568 C C . THR A 1 205 ? 7.34 16.891 10.812 1 98.88 205 THR A C 1
ATOM 1570 O O . THR A 1 205 ? 8.539 16.781 10.562 1 98.88 205 THR A O 1
ATOM 1573 N N . VAL A 1 206 ? 6.906 17 12.062 1 98.88 206 VAL A N 1
ATOM 1574 C CA . VAL A 1 206 ? 7.824 17.031 13.195 1 98.88 206 VAL A CA 1
ATOM 1575 C C . VAL A 1 206 ? 8.57 15.703 13.289 1 98.88 206 VAL A C 1
ATOM 1577 O O . VAL A 1 206 ? 9.789 15.688 13.492 1 98.88 206 VAL A O 1
ATOM 1580 N N . ILE A 1 207 ? 7.848 14.641 13.086 1 98.94 207 ILE A N 1
ATOM 1581 C CA . ILE A 1 207 ? 8.422 13.305 13.203 1 98.94 207 ILE A CA 1
ATOM 1582 C C . ILE A 1 207 ? 9.508 13.117 12.141 1 98.94 207 ILE A C 1
ATOM 1584 O O . ILE A 1 207 ? 10.609 12.656 12.445 1 98.94 207 ILE A O 1
ATOM 1588 N N . ILE A 1 208 ? 9.281 13.516 10.914 1 98.94 208 ILE A N 1
ATOM 1589 C CA . ILE A 1 208 ? 10.219 13.336 9.812 1 98.94 208 ILE A CA 1
ATOM 1590 C C . ILE A 1 208 ? 11.453 14.203 10.047 1 98.94 208 ILE A C 1
ATOM 1592 O O . ILE A 1 208 ? 12.586 13.734 9.906 1 98.94 208 ILE A O 1
ATOM 1596 N N . ARG A 1 209 ? 11.234 15.469 10.414 1 98.88 209 ARG A N 1
ATOM 1597 C CA . ARG A 1 209 ? 12.359 16.359 10.633 1 98.88 209 ARG A CA 1
ATOM 1598 C C . ARG A 1 209 ? 13.25 15.867 11.766 1 98.88 209 ARG A C 1
ATOM 1600 O O . ARG A 1 209 ? 14.477 15.844 11.641 1 98.88 209 ARG A O 1
ATOM 1607 N N . GLU A 1 210 ? 12.641 15.398 12.883 1 98.94 210 GLU A N 1
ATOM 1608 C CA . GLU A 1 210 ? 13.375 14.906 14.039 1 98.94 210 GLU A CA 1
ATOM 1609 C C . GLU A 1 210 ? 14.039 13.57 13.742 1 98.94 210 GLU A C 1
ATOM 1611 O O . GLU A 1 210 ? 14.977 13.164 14.438 1 98.94 210 GLU A O 1
ATOM 1616 N N . ALA A 1 211 ? 13.547 12.859 12.711 1 98.94 211 ALA A N 1
ATOM 1617 C CA . ALA A 1 211 ? 14.188 11.633 12.25 1 98.94 211 ALA A CA 1
ATOM 1618 C C . ALA A 1 211 ? 15.344 11.93 11.297 1 98.94 211 ALA A C 1
ATOM 1620 O O . ALA A 1 211 ? 16.078 11.031 10.906 1 98.94 211 ALA A O 1
ATOM 1621 N N . GLY A 1 212 ? 15.469 13.18 10.883 1 98.88 212 GLY A N 1
ATOM 1622 C CA . GLY A 1 212 ? 16.578 13.602 10.039 1 98.88 212 GLY A CA 1
ATOM 1623 C C . GLY A 1 212 ? 16.172 13.844 8.602 1 98.88 212 GLY A C 1
ATOM 1624 O O . GLY A 1 212 ? 17.016 14.031 7.73 1 98.88 212 GLY A O 1
ATOM 1625 N N . GLY A 1 213 ? 14.883 13.852 8.328 1 98.88 213 GLY A N 1
ATOM 1626 C CA . GLY A 1 213 ? 14.406 14.016 6.965 1 98.88 213 GLY A CA 1
ATOM 1627 C C . GLY A 1 213 ? 14.062 15.453 6.625 1 98.88 213 GLY A C 1
ATOM 1628 O O . GLY A 1 213 ? 14.273 16.359 7.434 1 98.88 213 GLY A O 1
ATOM 1629 N N . VAL A 1 214 ? 13.531 15.586 5.371 1 98.69 214 VAL A N 1
ATOM 1630 C CA . VAL A 1 214 ? 13.195 16.891 4.824 1 98.69 214 VAL A CA 1
ATOM 1631 C C . VAL A 1 214 ? 11.719 16.922 4.414 1 98.69 214 VAL A C 1
ATOM 1633 O O . VAL A 1 214 ? 11.219 15.945 3.844 1 98.69 214 VAL A O 1
ATOM 1636 N N . VAL A 1 215 ? 11.086 17.969 4.758 1 98.88 215 VAL A N 1
ATOM 1637 C CA . VAL A 1 215 ? 9.719 18.219 4.309 1 98.88 215 VAL A CA 1
ATOM 1638 C C . VAL A 1 215 ? 9.648 19.578 3.615 1 98.88 215 VAL A C 1
ATOM 1640 O O . VAL A 1 215 ? 10.078 20.594 4.176 1 98.88 215 VAL A O 1
ATOM 1643 N N . MET A 1 216 ? 9.133 19.594 2.41 1 98.62 216 MET A N 1
ATOM 1644 C CA . MET A 1 216 ? 9.086 20.859 1.662 1 98.62 216 MET A CA 1
ATOM 1645 C C 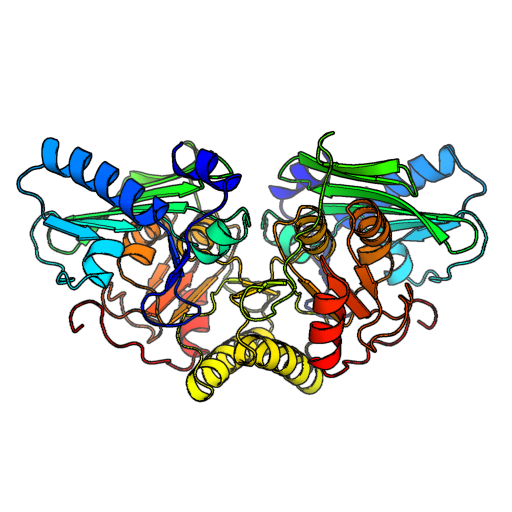. MET A 1 216 ? 7.848 20.906 0.771 1 98.62 216 MET A C 1
ATOM 1647 O O . MET A 1 216 ? 7.062 19.953 0.738 1 98.62 216 MET A O 1
ATOM 1651 N N . ASP A 1 217 ? 7.648 22.047 0.217 1 98.25 217 ASP A N 1
ATOM 1652 C CA . ASP A 1 217 ? 6.559 22.234 -0.735 1 98.25 217 ASP A CA 1
ATOM 1653 C C . ASP A 1 217 ? 6.895 21.609 -2.088 1 98.25 217 ASP A C 1
ATOM 1655 O O . ASP A 1 217 ? 8.062 21.562 -2.482 1 98.25 217 ASP A O 1
ATOM 1659 N N . THR A 1 218 ? 5.883 21.156 -2.844 1 97.75 218 THR A N 1
ATOM 1660 C CA . THR A 1 218 ? 6.102 20.516 -4.141 1 97.75 218 THR A CA 1
ATOM 1661 C C . THR A 1 218 ? 6.754 21.5 -5.113 1 97.75 218 THR A C 1
ATOM 1663 O O . THR A 1 218 ? 7.305 21.094 -6.137 1 97.75 218 THR A O 1
ATOM 1666 N N . SER A 1 219 ? 6.711 22.781 -4.816 1 95.5 219 SER A N 1
ATOM 1667 C CA . SER A 1 219 ? 7.367 23.797 -5.633 1 95.5 219 SER A CA 1
ATOM 1668 C C . SER A 1 219 ? 8.875 23.766 -5.441 1 95.5 219 SER A C 1
ATOM 1670 O O . SER A 1 219 ? 9.617 24.375 -6.223 1 95.5 219 SER A O 1
ATOM 1672 N N . GLY A 1 220 ? 9.383 23.125 -4.453 1 96.12 220 GLY A N 1
ATOM 1673 C CA . GLY A 1 220 ? 10.789 23.141 -4.086 1 96.12 220 GLY A CA 1
ATOM 1674 C C . GLY A 1 220 ? 11.109 24.141 -2.986 1 96.12 220 GLY A C 1
ATOM 1675 O O . GLY A 1 220 ? 12.219 24.141 -2.439 1 96.12 220 GLY A O 1
ATOM 1676 N N . GLY A 1 221 ? 10.164 24.969 -2.621 1 97.06 221 GLY A N 1
ATOM 1677 C CA . GLY A 1 221 ? 10.328 25.922 -1.536 1 97.06 221 GLY A CA 1
ATOM 1678 C C . GLY A 1 221 ? 10.039 25.328 -0.17 1 97.06 221 GLY A C 1
ATOM 1679 O O . GLY A 1 221 ? 9.797 24.125 -0.048 1 97.06 221 GLY A O 1
ATOM 1680 N N . PRO A 1 222 ? 10.125 26.203 0.877 1 97.5 222 PRO A N 1
ATOM 1681 C CA . PRO A 1 222 ? 9.852 25.719 2.234 1 97.5 222 PRO A CA 1
ATOM 1682 C C . PRO A 1 222 ? 8.422 25.219 2.406 1 97.5 222 PRO A C 1
ATOM 1684 O O . PRO A 1 222 ? 7.523 25.641 1.67 1 97.5 222 PRO A O 1
ATOM 1687 N N . LEU A 1 223 ? 8.242 24.391 3.395 1 97.69 223 LEU A N 1
ATOM 1688 C CA . LEU A 1 223 ? 6.91 23.859 3.678 1 97.69 223 LEU A CA 1
ATOM 1689 C C . LEU A 1 223 ? 5.957 24.984 4.066 1 97.69 223 LEU A C 1
ATOM 1691 O O . LEU A 1 223 ? 6.293 25.828 4.895 1 97.69 223 LEU A O 1
ATOM 1695 N N . ASP A 1 224 ? 4.879 25.031 3.4 1 96.81 224 ASP A N 1
ATOM 1696 C CA . ASP A 1 224 ? 3.688 25.75 3.828 1 96.81 224 ASP A CA 1
ATOM 1697 C C . ASP A 1 224 ? 2.588 24.797 4.273 1 96.81 224 ASP A C 1
ATOM 1699 O O . ASP A 1 224 ? 1.914 24.188 3.438 1 96.81 224 ASP A O 1
ATOM 1703 N N . LEU A 1 225 ? 2.381 24.719 5.562 1 97.5 225 LEU A N 1
ATOM 1704 C CA . LEU A 1 225 ? 1.509 23.719 6.176 1 97.5 225 LEU A CA 1
ATOM 1705 C C . LEU A 1 225 ? 0.088 23.828 5.633 1 97.5 225 LEU A C 1
ATOM 1707 O O . LEU A 1 225 ? -0.673 22.859 5.66 1 97.5 225 LEU A O 1
ATOM 1711 N N . MET A 1 226 ? -0.256 25 5.156 1 97.38 226 MET A N 1
ATOM 1712 C CA . MET A 1 226 ? -1.646 25.266 4.801 1 97.38 226 MET A CA 1
ATOM 1713 C C . MET A 1 226 ? -1.859 25.109 3.297 1 97.38 226 MET A C 1
ATOM 1715 O O . MET A 1 226 ? -2.988 25.203 2.812 1 97.38 226 MET A O 1
ATOM 1719 N N . SER A 1 227 ? -0.865 24.797 2.459 1 96.31 227 SER A N 1
ATOM 1720 C CA . SER A 1 227 ? -0.93 24.844 1.001 1 96.31 227 SER A CA 1
ATOM 1721 C C . SER A 1 227 ? -1.437 23.516 0.426 1 96.31 227 SER A C 1
ATOM 1723 O O . SER A 1 227 ? -1.629 23.391 -0.786 1 96.31 227 SER A O 1
ATOM 1725 N N . CYS A 1 228 ? -1.592 22.484 1.131 1 97.06 228 CYS A N 1
ATOM 1726 C CA . CYS A 1 228 ? -2.17 21.203 0.759 1 97.06 228 CYS A CA 1
ATOM 1727 C C . CYS A 1 228 ? -1.301 20.5 -0.271 1 97.06 228 CYS A C 1
ATOM 1729 O O . CYS A 1 228 ? -1.815 19.906 -1.222 1 97.06 228 CYS A O 1
ATOM 1731 N N . ARG A 1 229 ? -0.12 20.594 -0.217 1 97.88 229 ARG A N 1
ATOM 1732 C CA . ARG A 1 229 ? 0.836 19.891 -1.063 1 97.88 229 ARG A CA 1
ATOM 1733 C C . ARG A 1 229 ? 2.172 19.719 -0.349 1 97.88 229 ARG A C 1
ATOM 1735 O O . ARG A 1 229 ? 2.604 20.594 0.399 1 97.88 229 ARG A O 1
ATOM 1742 N N . VAL A 1 230 ? 2.865 18.531 -0.642 1 98.69 230 VAL A N 1
ATOM 1743 C CA . VAL A 1 230 ? 4.07 18.266 0.137 1 98.69 230 VAL A CA 1
ATOM 1744 C C . VAL A 1 230 ? 4.98 17.312 -0.626 1 98.69 230 VAL A C 1
ATOM 1746 O O . VAL A 1 230 ? 4.5 16.453 -1.363 1 98.69 230 VAL A O 1
ATOM 1749 N N . VAL A 1 231 ? 6.242 17.516 -0.483 1 98.81 231 VAL A N 1
ATOM 1750 C CA . VAL A 1 231 ? 7.293 16.547 -0.734 1 98.81 231 VAL A CA 1
ATOM 1751 C C . VAL A 1 231 ? 8.07 16.266 0.553 1 98.81 231 VAL A C 1
ATOM 1753 O O . VAL A 1 231 ? 8.43 17.203 1.273 1 98.81 231 VAL A O 1
ATOM 1756 N N . ALA A 1 232 ? 8.211 15.062 0.918 1 98.94 232 ALA A N 1
ATOM 1757 C CA . ALA A 1 232 ? 9.078 14.633 2.016 1 98.94 232 ALA A CA 1
ATOM 1758 C C . ALA A 1 232 ? 10.07 13.578 1.548 1 98.94 232 ALA A C 1
ATOM 1760 O O . ALA A 1 232 ? 9.766 12.781 0.66 1 98.94 232 ALA A O 1
ATOM 1761 N N . ALA A 1 233 ? 11.281 13.633 2.107 1 98.94 233 ALA A N 1
ATOM 1762 C CA . ALA A 1 233 ? 12.312 12.672 1.723 1 98.94 233 ALA A CA 1
ATOM 1763 C C . ALA A 1 233 ? 13.352 12.508 2.822 1 98.94 233 ALA A C 1
ATOM 1765 O O . ALA A 1 233 ? 13.406 13.312 3.758 1 98.94 233 ALA A O 1
ATOM 1766 N N . GLY A 1 234 ? 14.117 11.453 2.703 1 98.88 234 GLY A N 1
ATOM 1767 C CA . GLY A 1 234 ? 15.203 11.219 3.645 1 98.88 234 GLY A CA 1
ATOM 1768 C C . GLY A 1 234 ? 16.359 12.188 3.473 1 98.88 234 GLY A C 1
ATOM 1769 O O . GLY A 1 234 ? 17.078 12.484 4.434 1 98.88 234 GLY A O 1
ATOM 1770 N N . THR A 1 235 ? 16.578 12.695 2.24 1 98.88 235 THR A N 1
ATOM 1771 C CA . THR A 1 235 ? 17.656 13.633 1.939 1 98.88 235 THR A CA 1
ATOM 1772 C C . THR A 1 235 ? 17.125 14.828 1.15 1 98.88 235 THR A C 1
ATOM 1774 O O . THR A 1 235 ? 16.109 14.719 0.458 1 98.88 235 THR A O 1
ATOM 1777 N N . ARG A 1 236 ? 17.812 15.914 1.292 1 98.56 236 ARG A N 1
ATOM 1778 C CA . ARG A 1 236 ? 17.438 17.109 0.529 1 98.56 236 ARG A CA 1
ATOM 1779 C C . ARG A 1 236 ? 17.578 16.859 -0.97 1 98.56 236 ARG A C 1
ATOM 1781 O O . ARG A 1 236 ? 16.734 17.312 -1.754 1 98.56 236 ARG A O 1
ATOM 1788 N N . GLU A 1 237 ? 18.625 16.125 -1.354 1 98.62 237 GLU A N 1
ATOM 1789 C CA . GLU A 1 237 ? 18.828 15.789 -2.76 1 98.62 237 GLU A CA 1
ATOM 1790 C C . GLU A 1 237 ? 17.625 15.047 -3.338 1 98.62 237 GLU A C 1
ATOM 1792 O O . GLU A 1 237 ? 17.141 15.398 -4.41 1 98.62 237 GLU A O 1
ATOM 1797 N N . MET A 1 238 ? 17.172 14.07 -2.629 1 98.75 238 MET A N 1
ATOM 1798 C CA . MET A 1 238 ? 16.016 13.289 -3.062 1 98.75 238 MET A CA 1
ATOM 1799 C C . MET A 1 238 ? 14.766 14.156 -3.135 1 98.75 238 MET A C 1
ATOM 1801 O O . MET A 1 238 ? 13.992 14.07 -4.09 1 98.75 238 MET A O 1
ATOM 1805 N N . ALA A 1 239 ? 14.562 15 -2.154 1 98.81 239 ALA A N 1
ATOM 1806 C CA . ALA A 1 239 ? 13.391 15.875 -2.125 1 98.81 239 ALA A CA 1
ATOM 1807 C C . ALA A 1 239 ? 13.367 16.797 -3.34 1 98.81 239 ALA A C 1
ATOM 1809 O O . ALA A 1 239 ? 12.312 17 -3.953 1 98.81 239 ALA A O 1
ATOM 1810 N N . VAL A 1 240 ? 14.469 17.297 -3.658 1 98.38 240 VAL A N 1
ATOM 1811 C CA . VAL A 1 240 ? 14.586 18.219 -4.785 1 98.38 240 VAL A CA 1
ATOM 1812 C C . VAL A 1 240 ? 14.289 17.469 -6.09 1 98.38 240 VAL A C 1
ATOM 1814 O O . VAL A 1 240 ? 13.57 17.984 -6.949 1 98.38 240 VAL A O 1
ATOM 1817 N N . LEU A 1 241 ? 14.844 16.297 -6.258 1 98.06 241 LEU A N 1
ATOM 1818 C CA . LEU A 1 241 ? 14.602 15.484 -7.449 1 98.06 241 LEU A CA 1
ATOM 1819 C C . LEU A 1 241 ? 13.109 15.203 -7.617 1 98.06 241 LEU A C 1
ATOM 1821 O O . LEU A 1 241 ? 12.57 15.328 -8.719 1 98.06 241 LEU A O 1
ATOM 1825 N N . ILE A 1 242 ? 12.445 14.883 -6.504 1 98.56 242 ILE A N 1
ATOM 1826 C CA . ILE A 1 242 ? 11.016 14.594 -6.543 1 98.56 242 ILE A CA 1
ATOM 1827 C C . ILE A 1 242 ? 10.242 15.852 -6.93 1 98.56 242 ILE A C 1
ATOM 1829 O O . ILE A 1 242 ? 9.391 15.82 -7.82 1 98.56 242 ILE A O 1
ATOM 1833 N N . ALA A 1 243 ? 10.531 16.906 -6.281 1 98.25 243 ALA A N 1
ATOM 1834 C CA . ALA A 1 243 ? 9.82 18.156 -6.535 1 98.25 243 ALA A CA 1
ATOM 1835 C C . ALA A 1 243 ? 9.953 18.562 -8 1 98.25 243 ALA A C 1
ATOM 1837 O O . ALA A 1 243 ? 8.977 19.016 -8.609 1 98.25 243 ALA A O 1
ATOM 1838 N N . GLN A 1 244 ? 11.062 18.375 -8.57 1 97.44 244 GLN A N 1
ATOM 1839 C CA . GLN A 1 244 ? 11.336 18.797 -9.938 1 97.44 244 GLN A CA 1
ATOM 1840 C C . GLN A 1 244 ? 10.586 17.922 -10.938 1 97.44 244 GLN A C 1
ATOM 1842 O O . GLN A 1 244 ? 10.273 18.375 -12.047 1 97.44 244 GLN A O 1
ATOM 1847 N N . ALA A 1 245 ? 10.273 16.766 -10.516 1 97.19 245 ALA A N 1
ATOM 1848 C CA . ALA A 1 245 ? 9.633 15.812 -11.43 1 97.19 245 ALA A CA 1
ATOM 1849 C C . ALA A 1 245 ? 8.125 16.016 -11.469 1 97.19 245 ALA A C 1
ATOM 1851 O O . ALA A 1 245 ? 7.449 15.531 -12.375 1 97.19 245 ALA A O 1
ATOM 1852 N N . LEU A 1 246 ? 7.551 16.797 -10.57 1 97.75 246 LEU A N 1
ATOM 1853 C CA . LEU A 1 246 ? 6.105 16.828 -10.367 1 97.75 246 LEU A CA 1
ATOM 1854 C C . LEU A 1 246 ? 5.465 17.969 -11.133 1 97.75 246 LEU A C 1
ATOM 1856 O O . LEU A 1 246 ? 6.039 19.062 -11.219 1 97.75 246 LEU A O 1
ATOM 1860 N N . GLN A 1 247 ? 4.332 17.703 -11.648 1 97.44 247 GLN A N 1
ATOM 1861 C CA . GLN A 1 247 ? 3.402 18.75 -12.094 1 97.44 247 GLN A CA 1
ATOM 1862 C C . GLN A 1 247 ? 2.393 19.078 -11 1 97.44 247 GLN A C 1
ATOM 1864 O O . GLN A 1 247 ? 1.814 18.188 -10.383 1 97.44 247 GLN A O 1
ATOM 1869 N N . THR A 1 248 ? 2.127 20.328 -10.875 1 96.56 248 THR A N 1
ATOM 1870 C CA . THR A 1 248 ? 1.315 20.812 -9.758 1 96.56 248 THR A CA 1
ATOM 1871 C C . THR A 1 248 ? -0.161 20.5 -10 1 96.56 248 THR A C 1
ATOM 1873 O O . THR A 1 248 ? -0.667 20.688 -11.102 1 96.56 248 THR A O 1
ATOM 1876 N N . ILE A 1 249 ? -0.778 19.984 -9 1 96.44 249 ILE A N 1
ATOM 1877 C CA . ILE A 1 249 ? -2.232 19.906 -8.898 1 96.44 249 ILE A CA 1
ATOM 1878 C C . ILE A 1 249 ? -2.725 20.922 -7.863 1 96.44 249 ILE A C 1
ATOM 1880 O O . ILE A 1 249 ? -2.371 20.828 -6.684 1 96.44 249 ILE A O 1
ATOM 1884 N N . ASN A 1 250 ? -3.557 21.797 -8.234 1 93.06 250 ASN A N 1
ATOM 1885 C CA . ASN A 1 250 ? -3.969 22.875 -7.336 1 93.06 250 ASN A CA 1
ATOM 1886 C C . ASN A 1 250 ? -5.18 22.469 -6.5 1 93.06 250 ASN A C 1
ATOM 1888 O O . ASN A 1 250 ? -6.273 22.266 -7.035 1 93.06 250 ASN A O 1
ATOM 1892 N N . TYR A 1 251 ? -5.023 22.391 -5.215 1 94.31 251 TYR A N 1
ATOM 1893 C CA . TYR A 1 251 ? -6.109 22.062 -4.301 1 94.31 251 TYR A CA 1
ATOM 1894 C C . TYR A 1 251 ? -6.5 23.281 -3.459 1 94.31 251 TYR A C 1
ATOM 1896 O O . TYR A 1 251 ? -7.395 23.188 -2.613 1 94.31 251 TYR A O 1
ATOM 1904 N N . GLY A 1 252 ? -5.918 24.438 -3.725 1 94.19 252 GLY A N 1
ATOM 1905 C CA . GLY A 1 252 ? -6.133 25.594 -2.855 1 94.19 252 GLY A CA 1
ATOM 1906 C C . GLY A 1 252 ? -5.453 25.453 -1.507 1 94.19 252 GLY A C 1
ATOM 1907 O O . GLY A 1 252 ? -4.473 24.719 -1.373 1 94.19 252 GLY A O 1
ATOM 1908 N N . ARG A 1 253 ? -5.906 26.328 -0.525 1 96.81 253 ARG A N 1
ATOM 1909 C CA . ARG A 1 253 ? -5.305 26.359 0.803 1 96.81 253 ARG A CA 1
ATOM 1910 C C . ARG A 1 253 ? -6.328 26.031 1.881 1 96.81 253 ARG A C 1
ATOM 1912 O O . ARG A 1 253 ? -7.512 26.344 1.738 1 96.81 253 ARG A O 1
ATOM 1919 N N . ASP A 1 254 ? -5.832 25.344 2.928 1 96.06 254 ASP A N 1
ATOM 1920 C CA . ASP A 1 254 ? -6.699 25.031 4.059 1 96.06 254 ASP A CA 1
ATOM 1921 C C . ASP A 1 254 ? -7.285 26.312 4.672 1 96.06 254 ASP A C 1
ATOM 1923 O O . ASP A 1 254 ? -8.422 26.297 5.152 1 96.06 254 ASP A O 1
ATOM 1927 N N . ASP A 1 255 ? -6.516 27.344 4.672 1 96.44 255 ASP A N 1
ATOM 1928 C CA . ASP A 1 255 ? -6.918 28.531 5.414 1 96.44 255 ASP A CA 1
ATOM 1929 C C . ASP A 1 255 ? -7.68 29.516 4.516 1 96.44 255 ASP A C 1
ATOM 1931 O O . ASP A 1 255 ? -7.895 30.656 4.891 1 96.44 255 ASP A O 1
ATOM 1935 N N . GLU A 1 256 ? -7.988 29.141 3.318 1 91.25 256 GLU A N 1
ATOM 1936 C CA . GLU A 1 256 ? -8.773 29.969 2.398 1 91.25 256 GLU A CA 1
ATOM 1937 C C . GLU A 1 256 ? -10.094 29.297 2.047 1 91.25 256 GLU A C 1
ATOM 1939 O O . GLU A 1 256 ? -10.859 29.797 1.227 1 91.25 256 GLU A O 1
ATOM 1944 N N . ARG A 1 257 ? -10.32 28.266 2.773 1 79.38 257 ARG A N 1
ATOM 1945 C CA . ARG A 1 257 ? -11.555 27.547 2.471 1 79.38 257 ARG A CA 1
ATOM 1946 C C . ARG A 1 257 ? -12.711 28.062 3.307 1 79.38 257 ARG A C 1
ATOM 1948 O O . ARG A 1 257 ? -12.508 28.609 4.395 1 79.38 257 ARG A O 1
ATOM 1955 N N . GLN B 1 1 ? 12.328 -16.406 9.719 1 90.94 1 GLN B N 1
ATOM 1956 C CA . GLN B 1 1 ? 13.422 -15.984 10.586 1 90.94 1 GLN B CA 1
ATOM 1957 C C . GLN B 1 1 ? 14.562 -15.375 9.773 1 90.94 1 GLN B C 1
ATOM 1959 O O . GLN B 1 1 ? 15.055 -14.289 10.094 1 90.94 1 GLN B O 1
ATOM 1964 N N . ILE B 1 2 ? 14.969 -16.031 8.695 1 91.75 2 ILE B N 1
ATOM 1965 C CA . ILE B 1 2 ? 16.062 -15.555 7.855 1 91.75 2 ILE B CA 1
ATOM 1966 C C . ILE B 1 2 ? 15.711 -14.188 7.281 1 91.75 2 ILE B C 1
ATOM 1968 O O . ILE B 1 2 ? 16.516 -13.258 7.344 1 91.75 2 ILE B O 1
ATOM 1972 N N . ILE B 1 3 ? 14.492 -14.062 6.82 1 93.19 3 ILE B N 1
ATOM 1973 C CA . ILE B 1 3 ? 14.055 -12.82 6.195 1 93.19 3 ILE B CA 1
ATOM 1974 C C . ILE B 1 3 ? 14 -11.703 7.238 1 93.19 3 ILE B C 1
ATOM 1976 O O . ILE B 1 3 ? 14.492 -10.602 7.004 1 93.19 3 ILE B O 1
ATOM 1980 N N . ARG B 1 4 ? 13.43 -11.914 8.359 1 91.38 4 ARG B N 1
ATOM 1981 C CA . ARG B 1 4 ? 13.312 -10.93 9.43 1 91.38 4 ARG B CA 1
ATOM 1982 C C . ARG B 1 4 ? 14.68 -10.414 9.859 1 91.38 4 ARG B C 1
ATOM 1984 O O . ARG B 1 4 ? 14.859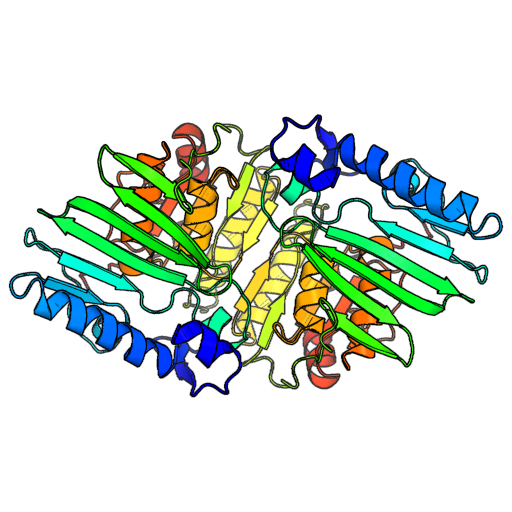 -9.211 10.07 1 91.38 4 ARG B O 1
ATOM 1991 N N . LYS B 1 5 ? 15.648 -11.352 9.945 1 89.81 5 LYS B N 1
ATOM 1992 C CA . LYS B 1 5 ? 17 -10.969 10.32 1 89.81 5 LYS B CA 1
ATOM 1993 C C . LYS B 1 5 ? 17.656 -10.102 9.242 1 89.81 5 LYS B C 1
ATOM 1995 O O . LYS B 1 5 ? 18.344 -9.133 9.555 1 89.81 5 LYS B O 1
ATOM 2000 N N . ALA B 1 6 ? 17.328 -10.445 8.094 1 92.25 6 ALA B N 1
ATOM 2001 C CA . ALA B 1 6 ? 17.969 -9.773 6.969 1 92.25 6 ALA B CA 1
ATOM 2002 C C . ALA B 1 6 ? 17.359 -8.398 6.723 1 92.25 6 ALA B C 1
ATOM 2004 O O . ALA B 1 6 ? 17.969 -7.547 6.066 1 92.25 6 ALA B O 1
ATOM 2005 N N . LEU B 1 7 ? 16.219 -8.156 7.293 1 88.62 7 LEU B N 1
ATOM 2006 C CA . LEU B 1 7 ? 15.531 -6.898 7.059 1 88.62 7 LEU B CA 1
ATOM 2007 C C . LEU B 1 7 ? 16.359 -5.719 7.562 1 88.62 7 LEU B C 1
ATOM 2009 O O . LEU B 1 7 ? 16.328 -4.641 6.969 1 88.62 7 LEU B O 1
ATOM 2013 N N . SER B 1 8 ? 17.125 -5.867 8.594 1 84.56 8 SER B N 1
ATOM 2014 C CA . SER B 1 8 ? 17.875 -4.77 9.203 1 84.56 8 SER B CA 1
ATOM 2015 C C . SER B 1 8 ? 19.297 -4.719 8.688 1 84.56 8 SER B C 1
ATOM 2017 O O . SER B 1 8 ? 20.047 -3.795 9.016 1 84.56 8 SER B O 1
ATOM 2019 N N . GLU B 1 9 ? 19.594 -5.699 7.824 1 88.31 9 GLU B N 1
ATOM 2020 C CA . GLU B 1 9 ? 20.969 -5.785 7.32 1 88.31 9 GLU B CA 1
ATOM 2021 C C . GLU B 1 9 ? 21.078 -5.188 5.922 1 88.31 9 GLU B C 1
ATOM 2023 O O . GLU B 1 9 ? 20.062 -5.035 5.223 1 88.31 9 GLU B O 1
ATOM 2028 N N . GLU B 1 10 ? 22.266 -4.762 5.609 1 87.62 10 GLU B N 1
ATOM 2029 C CA . GLU B 1 10 ? 22.531 -4.359 4.23 1 87.62 10 GLU B CA 1
ATOM 2030 C C . GLU B 1 10 ? 22.375 -5.543 3.277 1 87.62 10 GLU B C 1
ATOM 2032 O O . GLU B 1 10 ? 22.797 -6.66 3.596 1 87.62 10 GLU B O 1
ATOM 2037 N N . LYS B 1 11 ? 21.75 -5.238 2.195 1 93.06 11 LYS B N 1
ATOM 2038 C CA . LYS B 1 11 ? 21.484 -6.312 1.24 1 93.06 11 LYS B CA 1
ATOM 2039 C C . LYS B 1 11 ? 22.312 -6.133 -0.031 1 93.06 11 LYS B C 1
ATOM 2041 O O . LYS B 1 11 ? 22.5 -5.008 -0.505 1 93.06 11 LYS B O 1
ATOM 2046 N N . ARG B 1 12 ? 22.875 -7.309 -0.503 1 93.12 12 ARG B N 1
ATOM 2047 C CA . ARG B 1 12 ? 23.422 -7.332 -1.856 1 93.12 12 ARG B CA 1
ATOM 2048 C C . ARG B 1 12 ? 22.312 -7.461 -2.895 1 93.12 12 ARG B C 1
ATOM 2050 O O . ARG B 1 12 ? 21.703 -8.523 -3.029 1 93.12 12 ARG B O 1
ATOM 2057 N N . VAL B 1 13 ? 22.062 -6.375 -3.746 1 95 13 VAL B N 1
ATOM 2058 C CA . VAL B 1 13 ? 20.906 -6.285 -4.637 1 95 13 VAL B CA 1
ATOM 2059 C C . VAL B 1 13 ? 21.359 -6.484 -6.082 1 95 13 VAL B C 1
ATOM 2061 O O . VAL B 1 13 ? 22.375 -5.914 -6.512 1 95 13 VAL B O 1
ATOM 2064 N N . SER B 1 14 ? 20.719 -7.375 -6.734 1 95.69 14 SER B N 1
ATOM 2065 C CA . SER B 1 14 ? 20.875 -7.574 -8.172 1 95.69 14 SER B CA 1
ATOM 2066 C C . SER B 1 14 ? 19.531 -7.477 -8.891 1 95.69 14 SER B C 1
ATOM 2068 O O . SER B 1 14 ? 18.5 -7.242 -8.266 1 95.69 14 SER B O 1
ATOM 2070 N N . THR B 1 15 ? 19.578 -7.516 -10.195 1 95.06 15 THR B N 1
ATOM 2071 C CA . THR B 1 15 ? 18.359 -7.391 -10.977 1 95.06 15 THR B CA 1
ATOM 2072 C C . THR B 1 15 ? 18.109 -8.648 -11.812 1 95.06 15 THR B C 1
ATOM 2074 O O . THR B 1 15 ? 19.047 -9.406 -12.086 1 95.06 15 THR B O 1
ATOM 2077 N N . LYS B 1 16 ? 16.891 -8.898 -12.148 1 93.5 16 LYS B N 1
ATOM 2078 C CA . LYS B 1 16 ? 16.5 -9.992 -13.031 1 93.5 16 LYS B CA 1
ATOM 2079 C C . LYS B 1 16 ? 16.172 -9.477 -14.43 1 93.5 16 LYS B C 1
ATOM 2081 O O . LYS B 1 16 ? 17.078 -9.086 -15.172 1 93.5 16 LYS B O 1
ATOM 2086 N N . THR B 1 17 ? 14.945 -9.195 -14.719 1 88.19 17 THR B N 1
ATOM 2087 C CA . THR B 1 17 ? 14.5 -8.883 -16.062 1 88.19 17 THR B CA 1
ATOM 2088 C C . THR B 1 17 ? 14.57 -7.375 -16.328 1 88.19 17 THR B C 1
ATOM 2090 O O . THR B 1 17 ? 14.531 -6.934 -17.469 1 88.19 17 THR B O 1
ATOM 2093 N N . SER B 1 18 ? 14.555 -6.562 -15.328 1 89.5 18 SER B N 1
ATOM 2094 C CA . SER B 1 18 ? 14.594 -5.105 -15.422 1 89.5 18 SER B CA 1
ATOM 2095 C C . SER B 1 18 ? 15.18 -4.488 -14.156 1 89.5 18 SER B C 1
ATOM 2097 O O . SER B 1 18 ? 15.43 -5.188 -13.172 1 89.5 18 SER B O 1
ATOM 2099 N N . ALA B 1 19 ? 15.352 -3.207 -14.18 1 88.19 19 ALA B N 1
ATOM 2100 C CA . ALA B 1 19 ? 15.922 -2.484 -13.039 1 88.19 19 ALA B CA 1
ATOM 2101 C C . ALA B 1 19 ? 15 -2.555 -11.828 1 88.19 19 ALA B C 1
ATOM 2103 O O . ALA B 1 19 ? 15.453 -2.436 -10.688 1 88.19 19 ALA B O 1
ATOM 2104 N N . ALA B 1 20 ? 13.719 -2.773 -12.102 1 90.44 20 ALA B N 1
ATOM 2105 C CA . ALA B 1 20 ? 12.742 -2.791 -11.016 1 90.44 20 ALA B CA 1
ATOM 2106 C C . ALA B 1 20 ? 12.484 -4.219 -10.539 1 90.44 20 ALA B C 1
ATOM 2108 O O . ALA B 1 20 ? 11.781 -4.426 -9.547 1 90.44 20 ALA B O 1
ATOM 2109 N N . ASP B 1 21 ? 13.023 -5.164 -11.258 1 93.44 21 ASP B N 1
ATOM 2110 C CA . ASP B 1 21 ? 12.906 -6.578 -10.914 1 93.44 21 ASP B CA 1
ATOM 2111 C C . ASP B 1 21 ? 14.102 -7.043 -10.086 1 93.44 21 ASP B C 1
ATOM 2113 O O . ASP B 1 21 ? 15.055 -7.617 -10.625 1 93.44 21 ASP B O 1
ATOM 2117 N N . LEU B 1 22 ? 13.992 -6.91 -8.758 1 96.5 22 LEU B N 1
ATOM 2118 C CA . LEU B 1 22 ? 15.141 -7.039 -7.863 1 96.5 22 LEU B CA 1
ATOM 2119 C C . LEU B 1 22 ? 15.219 -8.445 -7.281 1 96.5 22 LEU B C 1
ATOM 2121 O O . LEU B 1 22 ? 14.211 -9.141 -7.191 1 96.5 22 LEU B O 1
ATOM 2125 N N . VAL B 1 23 ? 16.359 -8.797 -6.965 1 96.88 23 VAL B N 1
ATOM 2126 C CA . VAL B 1 23 ? 16.641 -10.039 -6.258 1 96.88 23 VAL B CA 1
ATOM 2127 C C . VAL B 1 23 ? 17.828 -9.844 -5.32 1 96.88 23 VAL B C 1
ATOM 2129 O O . VAL B 1 23 ? 18.703 -9.023 -5.586 1 96.88 23 VAL B O 1
ATOM 2132 N N . THR B 1 24 ? 17.75 -10.484 -4.168 1 97.19 24 THR B N 1
ATOM 2133 C CA . THR B 1 24 ? 18.859 -10.422 -3.223 1 97.19 24 THR B CA 1
ATOM 2134 C C . THR B 1 24 ? 19.406 -11.82 -2.928 1 97.19 24 THR B C 1
ATOM 2136 O O . THR B 1 24 ? 18.812 -12.82 -3.338 1 97.19 24 THR B O 1
ATOM 2139 N N . GLU B 1 25 ? 20.516 -11.852 -2.244 1 96.44 25 GLU B N 1
ATOM 2140 C CA . GLU B 1 25 ? 21.094 -13.125 -1.804 1 96.44 25 GLU B CA 1
ATOM 2141 C C . GLU B 1 25 ? 20.125 -13.883 -0.897 1 96.44 25 GLU B C 1
ATOM 2143 O O . GLU B 1 25 ? 20.078 -15.109 -0.928 1 96.44 25 GLU B O 1
ATOM 2148 N N . THR B 1 26 ? 19.375 -13.188 -0.148 1 97.5 26 THR B N 1
ATOM 2149 C CA . THR B 1 26 ? 18.438 -13.781 0.785 1 97.5 26 THR B CA 1
ATOM 2150 C C . THR B 1 26 ? 17.359 -14.578 0.036 1 97.5 26 THR B C 1
ATOM 2152 O O . THR B 1 26 ? 16.922 -15.633 0.502 1 97.5 26 THR B O 1
ATOM 2155 N N . ASP B 1 27 ? 16.906 -14.07 -1.096 1 98.19 27 ASP B N 1
ATOM 2156 C CA . ASP B 1 27 ? 15.961 -14.797 -1.926 1 98.19 27 ASP B CA 1
ATOM 2157 C C . ASP B 1 27 ? 16.469 -16.203 -2.254 1 98.19 27 ASP B C 1
ATOM 2159 O O . ASP B 1 27 ? 15.734 -17.172 -2.141 1 98.19 27 ASP B O 1
ATOM 2163 N N . HIS B 1 28 ? 17.688 -16.266 -2.635 1 97.81 28 HIS B N 1
ATOM 2164 C CA . HIS B 1 28 ? 18.312 -17.531 -3.01 1 97.81 28 HIS B CA 1
ATOM 2165 C C . HIS B 1 28 ? 18.453 -18.469 -1.805 1 97.81 28 HIS B C 1
ATOM 2167 O O . HIS B 1 28 ? 18.156 -19.656 -1.902 1 97.81 28 HIS B O 1
ATOM 2173 N N . VAL B 1 29 ? 18.875 -17.922 -0.72 1 97.69 29 VAL B N 1
ATOM 2174 C CA . VAL B 1 29 ? 19.078 -18.688 0.497 1 97.69 29 VAL B CA 1
ATOM 2175 C C . VAL B 1 29 ? 17.75 -19.281 0.967 1 97.69 29 VAL B C 1
ATOM 2177 O O . VAL B 1 29 ? 17.656 -20.453 1.309 1 97.69 29 VAL B O 1
ATOM 2180 N N . VAL B 1 30 ? 16.719 -18.438 0.956 1 98.31 30 VAL B N 1
ATOM 2181 C CA . VAL B 1 30 ? 15.398 -18.859 1.415 1 98.31 30 VAL B CA 1
ATOM 2182 C C . VAL B 1 30 ? 14.844 -19.938 0.48 1 98.31 30 VAL B C 1
ATOM 2184 O O . VAL B 1 30 ? 14.305 -20.953 0.936 1 98.31 30 VAL B O 1
ATOM 2187 N N . GLU B 1 31 ? 14.961 -19.703 -0.796 1 98.56 31 GLU B N 1
ATOM 2188 C CA . GLU B 1 31 ? 14.484 -20.703 -1.759 1 98.56 31 GLU B CA 1
ATOM 2189 C C . GLU B 1 31 ? 15.195 -22.031 -1.576 1 98.56 31 GLU B C 1
ATOM 2191 O O . GLU B 1 31 ? 14.555 -23.094 -1.547 1 98.56 31 GLU B O 1
ATOM 2196 N N . ALA B 1 32 ? 16.5 -22.016 -1.454 1 98.25 32 ALA B N 1
ATOM 2197 C CA . ALA B 1 32 ? 17.281 -23.234 -1.287 1 98.25 32 ALA B CA 1
ATOM 2198 C C . ALA B 1 32 ? 16.844 -24 -0.044 1 98.25 32 ALA B C 1
ATOM 2200 O O . ALA B 1 32 ? 16.75 -25.234 -0.073 1 98.25 32 ALA B O 1
ATOM 2201 N N . LEU B 1 33 ? 16.656 -23.297 1.003 1 98.12 33 LEU B N 1
ATOM 2202 C CA . LEU B 1 33 ? 16.234 -23.922 2.256 1 98.12 33 LEU B CA 1
ATOM 2203 C C . LEU B 1 33 ? 14.883 -24.625 2.09 1 98.12 33 LEU B C 1
ATOM 2205 O O . LEU B 1 33 ? 14.719 -25.766 2.523 1 98.12 33 LEU B O 1
ATOM 2209 N N . ILE B 1 34 ? 13.922 -23.938 1.49 1 98.25 34 ILE B N 1
ATOM 2210 C CA . ILE B 1 34 ? 12.578 -24.469 1.301 1 98.25 34 ILE B CA 1
ATOM 2211 C C . ILE B 1 34 ? 12.641 -25.703 0.41 1 98.25 34 ILE B C 1
ATOM 2213 O O . ILE B 1 34 ? 12.07 -26.75 0.741 1 98.25 34 ILE B O 1
ATOM 2217 N N . LEU B 1 35 ? 13.336 -25.609 -0.677 1 98.06 35 LEU B N 1
ATOM 2218 C CA . LEU B 1 35 ? 13.422 -26.703 -1.63 1 98.06 35 LEU B CA 1
ATOM 2219 C C . LEU B 1 35 ? 14.117 -27.906 -1.008 1 98.06 35 LEU B C 1
ATOM 2221 O O . LEU B 1 35 ? 13.695 -29.047 -1.216 1 98.06 35 LEU B O 1
ATOM 2225 N N . GLN B 1 36 ? 15.188 -27.609 -0.294 1 98.06 36 GLN B N 1
ATOM 2226 C CA . GLN B 1 36 ? 15.914 -28.703 0.351 1 98.06 36 GLN B CA 1
ATOM 2227 C C . GLN B 1 36 ? 15.016 -29.469 1.317 1 98.06 36 GLN B C 1
ATOM 2229 O O . GLN B 1 36 ? 14.992 -30.703 1.314 1 98.06 36 GLN B O 1
ATOM 2234 N N . GLU B 1 37 ? 14.289 -28.734 2.111 1 97.94 37 GLU B N 1
ATOM 2235 C CA . GLU B 1 37 ? 13.391 -29.359 3.072 1 97.94 37 GLU B CA 1
ATOM 2236 C C . GLU B 1 37 ? 12.305 -30.172 2.365 1 97.94 37 GLU B C 1
ATOM 2238 O O . GLU B 1 37 ? 12.016 -31.312 2.756 1 97.94 37 GLU B O 1
ATOM 2243 N N . LEU B 1 38 ? 11.703 -29.656 1.351 1 97.75 38 LEU B N 1
ATOM 2244 C CA . LEU B 1 38 ? 10.617 -30.312 0.63 1 97.75 38 LEU B CA 1
ATOM 2245 C C . LEU B 1 38 ? 11.133 -31.5 -0.157 1 97.75 38 LEU B C 1
ATOM 2247 O O . LEU B 1 38 ? 10.477 -32.562 -0.219 1 97.75 38 LEU B O 1
ATOM 2251 N N . GLN B 1 39 ? 12.281 -31.328 -0.74 1 97.25 39 GLN B N 1
ATOM 2252 C CA . GLN B 1 39 ? 12.867 -32.406 -1.52 1 97.25 39 GLN B CA 1
ATOM 2253 C C . GLN B 1 39 ? 13.203 -33.594 -0.632 1 97.25 39 GLN B C 1
ATOM 2255 O O . GLN B 1 39 ? 13.086 -34.75 -1.061 1 97.25 39 GLN B O 1
ATOM 2260 N N . THR B 1 40 ? 13.703 -33.312 0.514 1 98 40 THR B N 1
ATOM 2261 C CA . THR B 1 40 ? 14.047 -34.375 1.464 1 98 40 THR B CA 1
ATOM 2262 C C . THR B 1 40 ? 12.797 -35.156 1.873 1 98 40 THR B C 1
ATOM 2264 O O . THR B 1 40 ? 12.828 -36.375 1.951 1 98 40 THR B O 1
ATOM 2267 N N . ARG B 1 41 ? 11.727 -34.562 2.051 1 97.75 41 ARG B N 1
ATOM 2268 C CA . ARG B 1 41 ? 10.5 -35.156 2.549 1 97.75 41 ARG B CA 1
ATOM 2269 C C . ARG B 1 41 ? 9.688 -35.781 1.409 1 97.75 41 ARG B C 1
ATOM 2271 O O . ARG B 1 41 ? 9 -36.781 1.593 1 97.75 41 ARG B O 1
ATOM 2278 N N . PHE B 1 42 ? 9.773 -35.094 0.252 1 98.06 42 PHE B N 1
ATOM 2279 C CA . PHE B 1 42 ? 8.992 -35.531 -0.91 1 98.06 42 PHE B CA 1
ATOM 2280 C C . PHE B 1 42 ? 9.883 -35.625 -2.143 1 98.06 42 PHE B C 1
ATOM 2282 O O . PHE B 1 42 ? 9.711 -34.875 -3.107 1 98.06 42 PHE B O 1
ATOM 2289 N N . PRO B 1 43 ? 10.68 -36.59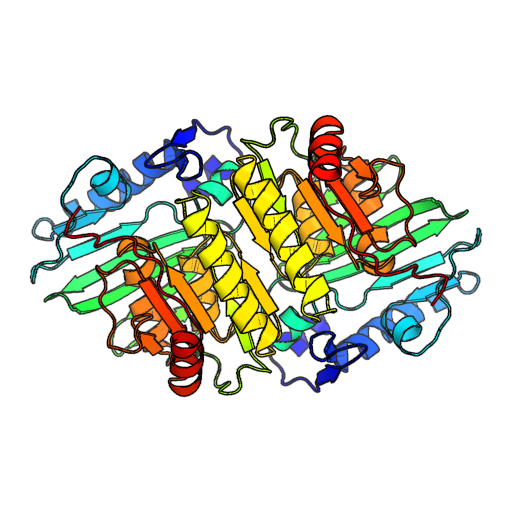4 -2.238 1 97.31 43 PRO B N 1
ATOM 2290 C CA . PRO B 1 43 ? 11.711 -36.688 -3.273 1 97.31 43 PRO B CA 1
ATOM 2291 C C . PRO B 1 43 ? 11.125 -36.875 -4.672 1 97.31 43 PRO B C 1
ATOM 2293 O O . PRO B 1 43 ? 11.781 -36.562 -5.668 1 97.31 43 PRO B O 1
ATOM 2296 N N . SER B 1 44 ? 9.914 -37.312 -4.832 1 97.62 44 SER B N 1
ATOM 2297 C CA . SER B 1 44 ? 9.336 -37.594 -6.141 1 97.62 44 SER B CA 1
ATOM 2298 C C . SER B 1 44 ? 8.578 -36.406 -6.684 1 97.62 44 SER B C 1
ATOM 2300 O O . SER B 1 44 ? 8.156 -36.406 -7.84 1 97.62 44 SER B O 1
ATOM 2302 N N . HIS B 1 45 ? 8.406 -35.406 -5.883 1 98 45 HIS B N 1
ATOM 2303 C CA . HIS B 1 45 ? 7.625 -34.25 -6.297 1 98 45 HIS B CA 1
ATOM 2304 C C . HIS B 1 45 ? 8.445 -33.344 -7.203 1 98 45 HIS B C 1
ATOM 2306 O O . HIS B 1 45 ? 9.672 -33.438 -7.27 1 98 45 HIS B O 1
ATOM 2312 N N . ARG B 1 46 ? 7.719 -32.5 -7.926 1 98 46 ARG B N 1
ATOM 2313 C CA . ARG B 1 46 ? 8.328 -31.5 -8.781 1 98 46 ARG B CA 1
ATOM 2314 C C . ARG B 1 46 ? 8.273 -30.125 -8.125 1 98 46 ARG B C 1
ATOM 2316 O O . ARG B 1 46 ? 7.562 -29.922 -7.141 1 98 46 ARG B O 1
ATOM 2323 N N . PHE B 1 47 ? 9.117 -29.203 -8.75 1 98.06 47 PHE B N 1
ATOM 2324 C CA . PHE B 1 47 ? 9.227 -27.875 -8.164 1 98.06 47 PHE B CA 1
ATOM 2325 C C . PHE B 1 47 ? 9.188 -26.797 -9.25 1 98.06 47 PHE B C 1
ATOM 2327 O O . PHE B 1 47 ? 9.773 -26.969 -10.32 1 98.06 47 PHE B O 1
ATOM 2334 N N . ILE B 1 48 ? 8.43 -25.797 -9.023 1 98.44 48 ILE B N 1
ATOM 2335 C CA . ILE B 1 48 ? 8.508 -24.516 -9.703 1 98.44 48 ILE B CA 1
ATOM 2336 C C . ILE B 1 48 ? 8.867 -23.422 -8.703 1 98.44 48 ILE B C 1
ATOM 2338 O O . ILE B 1 48 ? 8.102 -23.125 -7.789 1 98.44 48 ILE B O 1
ATOM 2342 N N . ALA B 1 49 ? 10.008 -22.859 -8.883 1 98.44 49 ALA B N 1
ATOM 2343 C CA . ALA B 1 49 ? 10.5 -21.859 -7.934 1 98.44 49 ALA B CA 1
ATOM 2344 C C . ALA B 1 49 ? 10.984 -20.609 -8.656 1 98.44 49 ALA B C 1
ATOM 2346 O O . ALA B 1 49 ? 11.617 -20.688 -9.711 1 98.44 49 ALA B O 1
ATOM 2347 N N . GLU B 1 50 ? 10.672 -19.453 -8.07 1 98.12 50 GLU B N 1
ATOM 2348 C CA . GLU B 1 50 ? 10.875 -18.172 -8.734 1 98.12 50 GLU B CA 1
ATOM 2349 C C . GLU B 1 50 ? 12.336 -18 -9.156 1 98.12 50 GLU B C 1
ATOM 2351 O O . GLU B 1 50 ? 12.609 -17.719 -10.328 1 98.12 50 GLU B O 1
ATOM 2356 N N . GLU B 1 51 ? 13.242 -18.141 -8.156 1 98 51 GLU B N 1
ATOM 2357 C CA . GLU B 1 51 ? 14.641 -17.844 -8.461 1 98 51 GLU B CA 1
ATOM 2358 C C . GLU B 1 51 ? 15.234 -18.891 -9.414 1 98 51 GLU B C 1
ATOM 2360 O O . GLU B 1 51 ? 16.078 -18.562 -10.25 1 98 51 GLU B O 1
ATOM 2365 N N . ALA B 1 52 ? 14.812 -20.125 -9.312 1 97.25 52 ALA B N 1
ATOM 2366 C CA . ALA B 1 52 ? 15.203 -21.141 -10.289 1 97.25 52 ALA B CA 1
ATOM 2367 C C . ALA B 1 52 ? 14.695 -20.797 -11.68 1 97.25 52 ALA B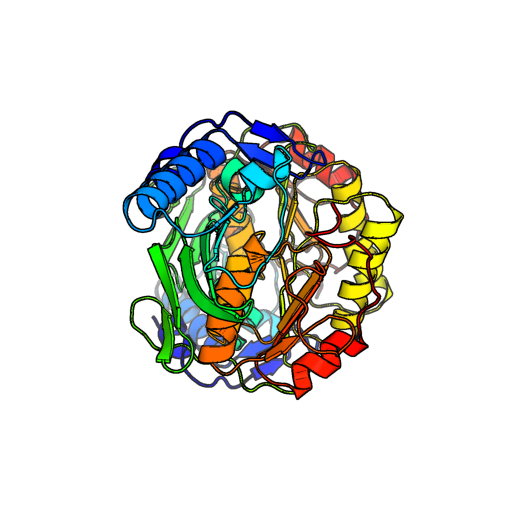 C 1
ATOM 2369 O O . ALA B 1 52 ? 15.422 -20.922 -12.664 1 97.25 52 ALA B O 1
ATOM 2370 N N . ALA B 1 53 ? 13.445 -20.406 -11.766 1 96.56 53 ALA B N 1
ATOM 2371 C CA . ALA B 1 53 ? 12.867 -20 -13.047 1 96.56 53 ALA B CA 1
ATOM 2372 C C . ALA B 1 53 ? 13.648 -18.844 -13.656 1 96.56 53 ALA B C 1
ATOM 2374 O O . ALA B 1 53 ? 13.914 -18.828 -14.859 1 96.56 53 ALA B O 1
ATOM 2375 N N . ALA B 1 54 ? 13.914 -17.812 -12.828 1 94.56 54 ALA B N 1
ATOM 2376 C CA . ALA B 1 54 ? 14.688 -16.656 -13.289 1 94.56 54 ALA B CA 1
ATOM 2377 C C . ALA B 1 54 ? 16.047 -17.094 -13.82 1 94.56 54 ALA B C 1
ATOM 2379 O O . ALA B 1 54 ? 16.609 -16.453 -14.719 1 94.56 54 ALA B O 1
ATOM 2380 N N . ALA B 1 55 ? 16.562 -18.219 -13.258 1 94.94 55 ALA B N 1
ATOM 2381 C CA . ALA B 1 55 ? 17.875 -18.734 -13.664 1 94.94 55 ALA B CA 1
ATOM 2382 C C . ALA B 1 55 ? 17.75 -19.641 -14.891 1 94.94 55 ALA B C 1
ATOM 2384 O O . ALA B 1 55 ? 18.75 -20.156 -15.391 1 94.94 55 ALA B O 1
ATOM 2385 N N . GLY B 1 56 ? 16.484 -19.906 -15.359 1 94.06 56 GLY B N 1
ATOM 2386 C CA . GLY B 1 56 ? 16.344 -20.609 -16.625 1 94.06 56 GLY B CA 1
ATOM 2387 C C . GLY B 1 56 ? 15.617 -21.922 -16.516 1 94.06 56 GLY B C 1
ATOM 2388 O O . GLY B 1 56 ? 15.359 -22.594 -17.516 1 94.06 56 GLY B O 1
ATOM 2389 N N . ALA B 1 57 ? 15.312 -22.281 -15.273 1 94.81 57 ALA B N 1
ATOM 2390 C CA . ALA B 1 57 ? 14.555 -23.531 -15.117 1 94.81 57 ALA B CA 1
ATOM 2391 C C . ALA B 1 57 ? 13.188 -23.422 -15.781 1 94.81 57 ALA B C 1
ATOM 2393 O O . ALA B 1 57 ? 12.547 -22.359 -15.734 1 94.81 57 ALA B O 1
ATOM 2394 N N . LYS B 1 58 ? 12.727 -24.5 -16.328 1 93 58 LYS B N 1
ATOM 2395 C CA . LYS B 1 58 ? 11.422 -24.516 -16.984 1 93 58 LYS B CA 1
ATOM 2396 C C . LYS B 1 58 ? 10.297 -24.422 -15.961 1 93 58 LYS B C 1
ATOM 2398 O O . LYS B 1 58 ? 10.367 -25.031 -14.891 1 93 58 LYS B O 1
ATOM 2403 N N . CYS B 1 59 ? 9.375 -23.672 -16.312 1 95.44 59 CYS B N 1
ATOM 2404 C CA . CYS B 1 59 ? 8.18 -23.484 -15.5 1 95.44 59 CYS B CA 1
ATOM 2405 C C . CYS B 1 59 ? 6.977 -24.188 -16.125 1 95.44 59 CYS B C 1
ATOM 2407 O O . CYS B 1 59 ? 6.152 -23.531 -16.781 1 95.44 59 CYS B O 1
ATOM 2409 N N . VAL B 1 60 ? 6.887 -25.469 -15.922 1 95.69 60 VAL B N 1
ATOM 2410 C CA . VAL B 1 60 ? 5.812 -26.266 -16.516 1 95.69 60 VAL B CA 1
ATOM 2411 C C . VAL B 1 60 ? 5.031 -26.984 -15.422 1 95.69 60 VAL B C 1
ATOM 2413 O O . VAL B 1 60 ? 5.613 -27.672 -14.586 1 95.69 60 VAL B O 1
ATOM 2416 N N . LEU B 1 61 ? 3.814 -26.734 -15.5 1 97.25 61 LEU B N 1
ATOM 2417 C CA . LEU B 1 61 ? 2.941 -27.422 -14.555 1 97.25 61 LEU B CA 1
ATOM 2418 C C . LEU B 1 61 ? 2.438 -28.734 -15.141 1 97.25 61 LEU B C 1
ATOM 2420 O O . LEU B 1 61 ? 1.558 -28.734 -16 1 97.25 61 LEU B O 1
ATOM 2424 N N . THR B 1 62 ? 2.896 -29.828 -14.672 1 96.31 62 THR B N 1
ATOM 2425 C CA . THR B 1 62 ? 2.5 -31.172 -15.102 1 96.31 62 THR B CA 1
ATOM 2426 C C . THR B 1 62 ? 1.495 -31.781 -14.133 1 96.31 62 THR B C 1
ATOM 2428 O O . THR B 1 62 ? 1.175 -31.172 -13.102 1 96.31 62 THR B O 1
ATOM 2431 N N . PRO B 1 63 ? 0.96 -32.969 -14.438 1 97.56 63 PRO B N 1
ATOM 2432 C CA . PRO B 1 63 ? 0.055 -33.625 -13.492 1 97.56 63 PRO B CA 1
ATOM 2433 C C . PRO B 1 63 ? 0.76 -34.062 -12.211 1 97.56 63 PRO B C 1
ATOM 2435 O O . PRO B 1 63 ? 0.102 -34.375 -11.219 1 97.56 63 PRO B O 1
ATOM 2438 N N . SER B 1 64 ? 2.074 -34.188 -12.195 1 97.81 64 SER B N 1
ATOM 2439 C CA . SER B 1 64 ? 2.828 -34.625 -11.023 1 97.81 64 SER B CA 1
ATOM 2440 C C . SER B 1 64 ? 2.648 -33.625 -9.867 1 97.81 64 SER B C 1
ATOM 2442 O O . SER B 1 64 ? 2.502 -32.438 -10.078 1 97.81 64 SER B O 1
ATOM 2444 N N . PRO B 1 65 ? 2.607 -34.188 -8.664 1 98.5 65 PRO B N 1
ATOM 2445 C CA . PRO B 1 65 ? 2.604 -33.281 -7.512 1 98.5 65 PRO B CA 1
ATOM 2446 C C . PRO B 1 65 ? 3.721 -32.25 -7.578 1 98.5 65 PRO B C 1
ATOM 2448 O O . PRO B 1 65 ? 4.891 -32.625 -7.738 1 98.5 65 PRO B O 1
ATOM 2451 N N . THR B 1 66 ? 3.348 -30.969 -7.516 1 98.75 66 THR B N 1
ATOM 2452 C CA . THR B 1 66 ? 4.301 -29.891 -7.77 1 98.75 66 THR B CA 1
ATOM 2453 C C . THR B 1 66 ? 4.195 -28.812 -6.695 1 98.75 66 THR B C 1
ATOM 2455 O O . THR B 1 66 ? 3.105 -28.312 -6.422 1 98.75 66 THR B O 1
ATOM 2458 N N . TRP B 1 67 ? 5.324 -28.5 -6.07 1 98.75 67 TRP B N 1
ATOM 2459 C CA . TRP B 1 67 ? 5.438 -27.359 -5.168 1 98.75 67 TRP B CA 1
ATOM 2460 C C . TRP B 1 67 ? 5.789 -26.094 -5.934 1 98.75 67 TRP B C 1
ATOM 2462 O O . TRP B 1 67 ? 6.688 -26.109 -6.777 1 98.75 67 TRP B O 1
ATOM 2472 N N . ILE B 1 68 ? 5.055 -25.031 -5.684 1 98.88 68 ILE B N 1
ATOM 2473 C CA . ILE B 1 68 ? 5.254 -23.75 -6.352 1 98.88 68 ILE B CA 1
ATOM 2474 C C . ILE B 1 68 ? 5.66 -22.688 -5.328 1 98.88 68 ILE B C 1
ATOM 2476 O O . ILE B 1 68 ? 4.875 -22.344 -4.445 1 98.88 68 ILE B O 1
ATOM 2480 N N . VAL B 1 69 ? 6.855 -22.109 -5.5 1 98.81 69 VAL B N 1
ATOM 2481 C CA . VAL B 1 69 ? 7.473 -21.422 -4.371 1 98.81 69 VAL B CA 1
ATOM 2482 C C . VAL B 1 69 ? 7.91 -20.016 -4.797 1 98.81 69 VAL B C 1
ATOM 2484 O O . VAL B 1 69 ? 8.602 -19.859 -5.801 1 98.81 69 VAL B O 1
ATOM 2487 N N . ASP B 1 70 ? 7.465 -19.016 -4.133 1 98.81 70 ASP B N 1
ATOM 2488 C CA . ASP B 1 70 ? 8.023 -17.672 -4.102 1 98.81 70 ASP B CA 1
ATOM 2489 C C . ASP B 1 70 ? 8.742 -17.406 -2.783 1 98.81 70 ASP B C 1
ATOM 2491 O O . ASP B 1 70 ? 8.109 -17.156 -1.756 1 98.81 70 ASP B O 1
ATOM 2495 N N . PRO B 1 71 ? 10.062 -17.422 -2.756 1 98.75 71 PRO B N 1
ATOM 2496 C CA . PRO B 1 71 ? 10.797 -17.312 -1.494 1 98.75 71 PRO B CA 1
ATOM 2497 C C . PRO B 1 71 ? 10.609 -15.953 -0.824 1 98.75 71 PRO B C 1
ATOM 2499 O O . PRO B 1 71 ? 10.523 -15.867 0.404 1 98.75 71 PRO B O 1
ATOM 2502 N N . ILE B 1 72 ? 10.633 -14.844 -1.61 1 98.38 72 ILE B N 1
ATOM 2503 C CA . ILE B 1 72 ? 10.367 -13.5 -1.109 1 98.38 72 ILE B CA 1
ATOM 2504 C C . ILE B 1 72 ? 9.445 -12.758 -2.08 1 98.38 72 ILE B C 1
ATOM 2506 O O . ILE B 1 72 ? 9.914 -12.195 -3.074 1 98.38 72 ILE B O 1
ATOM 2510 N N . ASP B 1 73 ? 8.188 -12.766 -1.824 1 98.38 73 ASP B N 1
ATOM 2511 C CA . ASP B 1 73 ? 7.289 -11.859 -2.531 1 98.38 73 ASP B CA 1
ATOM 2512 C C . ASP B 1 73 ? 7.391 -10.438 -1.976 1 98.38 73 ASP B C 1
ATOM 2514 O O . ASP B 1 73 ? 7.238 -10.227 -0.771 1 98.38 73 ASP B O 1
ATOM 2518 N N . GLY B 1 74 ? 7.586 -9.5 -2.846 1 97.69 74 GLY B N 1
ATOM 2519 C CA . GLY B 1 74 ? 7.855 -8.133 -2.434 1 97.69 74 GLY B CA 1
ATOM 2520 C C . GLY B 1 74 ? 9.328 -7.859 -2.186 1 97.69 74 GLY B C 1
ATOM 2521 O O . GLY B 1 74 ? 9.703 -7.32 -1.141 1 97.69 74 GLY B O 1
ATOM 2522 N N . THR B 1 75 ? 10.172 -8.32 -3.104 1 97.88 75 THR B N 1
ATOM 2523 C CA . THR B 1 75 ? 11.617 -8.133 -2.963 1 97.88 75 THR B CA 1
ATOM 2524 C C . THR B 1 75 ? 11.969 -6.652 -2.906 1 97.88 75 THR B C 1
ATOM 2526 O O . THR B 1 75 ? 12.867 -6.25 -2.162 1 97.88 75 THR B O 1
ATOM 2529 N N . CYS B 1 76 ? 11.305 -5.805 -3.701 1 97.69 76 CYS B N 1
ATOM 2530 C CA . CYS B 1 76 ? 11.516 -4.363 -3.625 1 97.69 76 CYS B CA 1
ATOM 2531 C C . CYS B 1 76 ? 11.266 -3.848 -2.213 1 97.69 76 CYS B C 1
ATOM 2533 O O . CYS B 1 76 ? 12.047 -3.059 -1.687 1 97.69 76 CYS B O 1
ATOM 2535 N N . ASN B 1 77 ? 10.125 -4.25 -1.638 1 98.12 77 ASN B N 1
ATOM 2536 C CA . ASN B 1 77 ? 9.836 -3.91 -0.248 1 98.12 77 ASN B CA 1
ATOM 2537 C C . ASN B 1 77 ? 10.961 -4.371 0.682 1 98.12 77 ASN B C 1
ATOM 2539 O O . ASN B 1 77 ? 11.398 -3.617 1.552 1 98.12 77 ASN B O 1
ATOM 2543 N N . PHE B 1 78 ? 11.398 -5.59 0.448 1 98.25 78 PHE B N 1
ATOM 2544 C CA . PHE B 1 78 ? 12.445 -6.184 1.262 1 98.25 78 PHE B CA 1
ATOM 2545 C C . PHE B 1 78 ? 13.719 -5.352 1.193 1 98.25 78 PHE B C 1
ATOM 2547 O O . PHE B 1 78 ? 14.344 -5.07 2.221 1 98.25 78 PHE B O 1
ATOM 2554 N N . VAL B 1 79 ? 14.109 -4.938 0.044 1 97.5 79 VAL B N 1
ATOM 2555 C CA . VAL B 1 79 ? 15.312 -4.148 -0.192 1 97.5 79 VAL B CA 1
ATOM 2556 C C . VAL B 1 79 ? 15.219 -2.82 0.557 1 97.5 79 VAL B C 1
ATOM 2558 O O . VAL B 1 79 ? 16.188 -2.361 1.148 1 97.5 79 VAL B O 1
ATOM 2561 N N . HIS B 1 80 ? 14.039 -2.246 0.68 1 97.5 80 HIS B N 1
ATOM 2562 C CA . HIS B 1 80 ? 13.844 -0.92 1.257 1 97.5 80 HIS B CA 1
ATOM 2563 C C . HIS B 1 80 ? 13.383 -1.013 2.705 1 97.5 80 HIS B C 1
ATOM 2565 O O . HIS B 1 80 ? 13.07 0.006 3.328 1 97.5 80 HIS B O 1
ATOM 2571 N N . ARG B 1 81 ? 13.219 -2.174 3.193 1 96.62 81 ARG B N 1
ATOM 2572 C CA . ARG B 1 81 ? 12.781 -2.449 4.559 1 96.62 81 ARG B CA 1
ATOM 2573 C C . ARG B 1 81 ? 11.328 -2.014 4.762 1 96.62 81 ARG B C 1
ATOM 2575 O O . ARG B 1 81 ? 10.945 -1.622 5.863 1 96.62 81 ARG B O 1
ATOM 2582 N N . PHE B 1 82 ? 10.625 -1.894 3.592 1 97.5 82 PHE B N 1
ATOM 2583 C CA . PHE B 1 82 ? 9.18 -1.712 3.656 1 97.5 82 PHE B CA 1
ATOM 2584 C C . PHE B 1 82 ? 8.492 -2.99 4.125 1 97.5 82 PHE B C 1
ATOM 2586 O O . PHE B 1 82 ? 8.852 -4.086 3.697 1 97.5 82 PHE B O 1
ATOM 2593 N N . PRO B 1 83 ? 7.523 -2.984 5.012 1 94.94 83 PRO B N 1
ATOM 2594 C CA . PRO B 1 83 ? 7.156 -4.137 5.84 1 94.94 83 PRO B CA 1
ATOM 2595 C C . PRO B 1 83 ? 6.395 -5.203 5.059 1 94.94 83 PRO B C 1
ATOM 2597 O O . PRO B 1 83 ? 6.32 -6.355 5.496 1 94.94 83 PRO B O 1
ATOM 2600 N N . THR B 1 84 ? 5.809 -5.031 3.945 1 97.25 84 THR B N 1
ATOM 2601 C CA . THR B 1 84 ? 4.938 -5.961 3.234 1 97.25 84 THR B CA 1
ATOM 2602 C C . THR B 1 84 ? 5.758 -6.957 2.42 1 97.25 84 THR B C 1
ATOM 2604 O O . THR B 1 84 ? 5.93 -6.789 1.211 1 97.25 84 THR B O 1
ATOM 2607 N N . VAL B 1 85 ? 6.309 -7.996 3.121 1 98.25 85 VAL B N 1
ATOM 2608 C CA . VAL B 1 85 ? 7.145 -9.047 2.551 1 98.25 85 VAL B CA 1
ATOM 2609 C C . VAL B 1 85 ? 6.609 -10.414 2.959 1 98.25 85 VAL B C 1
ATOM 2611 O O . VAL B 1 85 ? 6.199 -10.609 4.105 1 98.25 85 VAL B O 1
ATOM 2614 N N . ALA B 1 86 ? 6.559 -11.312 1.975 1 98.62 86 ALA B N 1
ATOM 2615 C CA . ALA B 1 86 ? 5.953 -12.602 2.301 1 98.62 86 ALA B CA 1
ATOM 2616 C C . ALA B 1 86 ? 6.695 -13.742 1.617 1 98.62 86 ALA B C 1
ATOM 2618 O O . ALA B 1 86 ? 7.438 -13.523 0.656 1 98.62 86 ALA B O 1
ATOM 2619 N N . VAL B 1 87 ? 6.582 -14.93 2.199 1 98.81 87 VAL B N 1
ATOM 2620 C CA . VAL B 1 87 ? 6.91 -16.188 1.556 1 98.81 87 VAL B CA 1
ATOM 2621 C C . VAL B 1 87 ? 5.629 -16.891 1.105 1 98.81 87 VAL B C 1
ATOM 2623 O O . VAL B 1 87 ? 4.633 -16.906 1.831 1 98.81 87 VAL B O 1
ATOM 2626 N N . SER B 1 88 ? 5.641 -17.438 -0.105 1 98.88 88 SER B N 1
ATOM 2627 C CA . SER B 1 88 ? 4.449 -18.062 -0.66 1 98.88 88 SER B CA 1
ATOM 2628 C C . SER B 1 88 ? 4.758 -19.469 -1.183 1 98.88 88 SER B C 1
ATOM 2630 O O . SER B 1 88 ? 5.688 -19.641 -1.975 1 98.88 88 SER B O 1
ATOM 2632 N N . ILE B 1 89 ? 4.012 -20.438 -0.72 1 98.94 89 ILE B N 1
ATOM 2633 C CA . ILE B 1 89 ? 4.184 -21.828 -1.146 1 98.94 89 ILE B CA 1
ATOM 2634 C C . ILE B 1 89 ? 2.828 -22.422 -1.53 1 98.94 89 ILE B C 1
ATOM 2636 O O . ILE B 1 89 ? 1.933 -22.531 -0.689 1 98.94 89 ILE B O 1
ATOM 2640 N N . GLY B 1 90 ? 2.674 -22.734 -2.795 1 98.81 90 GLY B N 1
ATOM 2641 C CA . GLY B 1 90 ? 1.518 -23.469 -3.299 1 98.81 90 GLY B CA 1
ATOM 2642 C C . GLY B 1 90 ? 1.825 -24.906 -3.65 1 98.81 90 GLY B C 1
ATOM 2643 O O . GLY B 1 90 ? 2.99 -25.281 -3.824 1 98.81 90 GLY B O 1
ATOM 2644 N N . PHE B 1 91 ? 0.794 -25.719 -3.672 1 98.88 91 PHE B N 1
ATOM 2645 C CA . PHE B 1 91 ? 0.925 -27.141 -4.016 1 98.88 91 PHE B CA 1
ATOM 2646 C C . PHE B 1 91 ? -0.184 -27.562 -4.973 1 98.88 91 PHE B C 1
ATOM 2648 O O . PHE B 1 91 ? -1.358 -27.266 -4.738 1 98.88 91 PHE B O 1
ATOM 2655 N N . ALA B 1 92 ? 0.265 -28.203 -6.043 1 98.69 92 ALA B N 1
ATOM 2656 C CA . ALA B 1 92 ? -0.688 -28.641 -7.059 1 98.69 92 ALA B CA 1
ATOM 2657 C C . ALA B 1 92 ? -0.547 -30.141 -7.324 1 98.69 92 ALA B C 1
ATOM 2659 O O . ALA B 1 92 ? 0.562 -30.672 -7.305 1 98.69 92 ALA B O 1
ATOM 2660 N N . VAL B 1 93 ? -1.616 -30.797 -7.543 1 98.31 93 VAL B N 1
ATOM 2661 C CA . VAL B 1 93 ? -1.715 -32.188 -8.008 1 98.31 93 VAL B CA 1
ATOM 2662 C C . VAL B 1 93 ? -2.662 -32.25 -9.203 1 98.31 93 VAL B C 1
ATOM 2664 O O . VAL B 1 93 ? -3.76 -31.703 -9.172 1 98.31 93 VAL B O 1
ATOM 2667 N N . ASN B 1 94 ? -2.191 -33 -10.297 1 98.06 94 ASN B N 1
ATOM 2668 C CA . ASN B 1 94 ? -2.975 -33.062 -11.523 1 98.06 94 ASN B CA 1
ATOM 2669 C C . ASN B 1 94 ? -3.328 -31.672 -12.055 1 98.06 94 ASN B C 1
ATOM 2671 O O . ASN B 1 94 ? -4.465 -31.438 -12.469 1 98.06 94 ASN B O 1
ATOM 2675 N N . GLN B 1 95 ? -2.424 -30.719 -11.812 1 97.31 95 GLN B N 1
ATOM 2676 C CA . GLN B 1 95 ? -2.518 -29.344 -12.289 1 97.31 95 GLN B CA 1
ATOM 2677 C C . GLN B 1 95 ? -3.621 -28.594 -11.562 1 97.31 95 GLN B C 1
ATOM 2679 O O . GLN B 1 95 ? -4.078 -27.547 -12.039 1 97.31 95 GLN B O 1
ATOM 2684 N N . GLU B 1 96 ? -4.031 -29.172 -10.461 1 97.81 96 GLU B N 1
ATOM 2685 C CA . GLU B 1 96 ? -5.016 -28.516 -9.609 1 97.81 96 GLU B CA 1
ATOM 2686 C C . GLU B 1 96 ? -4.398 -28.078 -8.281 1 97.81 96 GLU B C 1
ATOM 2688 O O . GLU B 1 96 ? -3.709 -28.859 -7.629 1 97.81 96 GLU B O 1
ATOM 2693 N N . LEU B 1 97 ? -4.66 -26.859 -7.945 1 98.56 97 LEU B N 1
ATOM 2694 C CA . LEU B 1 97 ? -4.113 -26.344 -6.695 1 98.56 97 LEU B CA 1
ATOM 2695 C C . LEU B 1 97 ? -4.812 -26.984 -5.496 1 98.56 97 LEU B C 1
ATOM 2697 O O . LEU B 1 97 ? -6.043 -26.938 -5.398 1 98.56 97 LEU B O 1
ATOM 2701 N N . GLU B 1 98 ? -4.023 -27.5 -4.57 1 98.62 98 GLU B N 1
ATOM 2702 C CA . GLU B 1 98 ? -4.566 -28.25 -3.439 1 98.62 98 GLU B CA 1
ATOM 2703 C C . GLU B 1 98 ? -4.438 -27.453 -2.141 1 98.62 98 GLU B C 1
ATOM 2705 O O . GLU B 1 98 ? -5.355 -27.453 -1.316 1 98.62 98 GLU B O 1
ATOM 2710 N N . PHE B 1 99 ? -3.377 -26.891 -1.856 1 97.81 99 PHE B N 1
ATOM 2711 C CA . PHE B 1 99 ? -3.275 -26.031 -0.686 1 97.81 99 PHE B CA 1
ATOM 2712 C C . PHE B 1 99 ? -2.279 -24.906 -0.929 1 97.81 99 PHE B C 1
ATOM 2714 O O . PHE B 1 99 ? -1.529 -24.922 -1.906 1 97.81 99 PHE B O 1
ATOM 2721 N N . GLY B 1 100 ? -2.371 -23.875 -0.139 1 98.75 100 GLY B N 1
ATOM 2722 C CA . GLY B 1 100 ? -1.514 -22.703 -0.176 1 98.75 100 GLY B CA 1
ATOM 2723 C C . GLY B 1 100 ? -1.175 -22.172 1.202 1 98.75 100 GLY B C 1
ATOM 2724 O O . GLY B 1 100 ? -2.006 -22.219 2.113 1 98.75 100 GLY B O 1
ATOM 2725 N N . VAL B 1 101 ? 0.085 -21.75 1.332 1 98.88 101 VAL B N 1
ATOM 2726 C CA . VAL B 1 101 ? 0.584 -21.125 2.555 1 98.88 101 VAL B CA 1
ATOM 2727 C C . VAL B 1 101 ? 1.316 -19.828 2.217 1 98.88 101 VAL B C 1
ATOM 2729 O O . VAL B 1 101 ? 2.184 -19.812 1.341 1 98.88 101 VAL B O 1
ATOM 2732 N N . ILE B 1 102 ? 0.917 -18.797 2.826 1 98.94 102 ILE B N 1
ATOM 2733 C CA . ILE B 1 102 ? 1.591 -17.5 2.703 1 98.94 102 ILE B CA 1
ATOM 2734 C C . ILE B 1 102 ? 1.935 -16.969 4.09 1 98.94 102 ILE B C 1
ATOM 2736 O O . ILE B 1 102 ? 1.08 -16.922 4.977 1 98.94 102 ILE B O 1
ATOM 2740 N N . TYR B 1 103 ? 3.145 -16.594 4.258 1 98.81 103 TYR B N 1
ATOM 2741 C CA . TYR B 1 103 ? 3.594 -16.078 5.547 1 98.81 103 TYR B CA 1
ATOM 2742 C C . TYR B 1 103 ? 4.078 -14.633 5.422 1 98.81 103 TYR B C 1
ATOM 2744 O O . TYR B 1 103 ? 5.012 -14.344 4.668 1 98.81 103 TYR B O 1
ATOM 2752 N N . HIS B 1 104 ? 3.381 -13.734 6.078 1 98.19 104 HIS B N 1
ATOM 2753 C CA . HIS B 1 104 ? 3.822 -12.352 6.215 1 98.19 104 HIS B CA 1
ATOM 2754 C C . HIS B 1 104 ? 5 -12.242 7.176 1 98.19 104 HIS B C 1
ATOM 2756 O O . HIS B 1 104 ? 4.82 -12.289 8.391 1 98.19 104 HIS B O 1
ATOM 2762 N N . CYS B 1 105 ? 6.148 -11.938 6.727 1 96.81 105 CYS B N 1
ATOM 2763 C CA . CYS B 1 105 ? 7.395 -12.133 7.461 1 96.81 105 CYS B CA 1
ATOM 2764 C C . CYS B 1 105 ? 7.531 -11.109 8.586 1 96.81 105 CYS B C 1
ATOM 2766 O O . CYS B 1 105 ? 8.094 -11.414 9.641 1 96.81 105 CYS B O 1
ATOM 2768 N N . THR B 1 106 ? 6.984 -9.914 8.391 1 94 106 THR B N 1
ATOM 2769 C CA . THR B 1 106 ? 7.172 -8.852 9.375 1 94 106 THR B CA 1
ATOM 2770 C C . THR B 1 106 ? 6.051 -8.875 10.406 1 94 106 THR B C 1
ATOM 2772 O O . THR B 1 106 ? 6.277 -8.57 11.586 1 94 106 THR B O 1
ATOM 2775 N N . GLU B 1 107 ? 4.852 -9.273 9.969 1 93.94 107 GLU B N 1
ATOM 2776 C CA . GLU B 1 107 ? 3.699 -9.211 10.859 1 93.94 107 GLU B CA 1
ATOM 2777 C C . GLU B 1 107 ? 3.389 -10.578 11.461 1 93.94 107 GLU B C 1
ATOM 2779 O O . GLU B 1 107 ? 2.512 -10.703 12.312 1 93.94 107 GLU B O 1
ATOM 2784 N N . GLU B 1 108 ? 4.082 -11.539 11.008 1 95.19 108 GLU B N 1
ATOM 2785 C CA . GLU B 1 108 ? 3.961 -12.898 11.523 1 95.19 108 GLU B CA 1
ATOM 2786 C C . GLU B 1 108 ? 2.533 -13.414 11.383 1 95.19 108 GLU B C 1
ATOM 2788 O O . GLU B 1 108 ? 1.963 -13.945 12.336 1 95.19 108 GLU B O 1
ATOM 2793 N N . ARG B 1 109 ? 1.957 -13.234 10.32 1 97.56 109 ARG B N 1
ATOM 2794 C CA . ARG B 1 109 ? 0.654 -13.781 9.961 1 97.56 109 ARG B CA 1
ATOM 2795 C C . ARG B 1 109 ? 0.801 -14.945 8.984 1 97.56 109 ARG B C 1
ATOM 2797 O O . ARG B 1 109 ? 1.531 -14.844 7.996 1 97.56 109 ARG B O 1
ATOM 2804 N N . LEU B 1 110 ? 0.213 -15.992 9.367 1 98.75 110 LEU B N 1
ATOM 2805 C CA . LEU B 1 110 ? 0.23 -17.203 8.539 1 98.75 110 LEU B CA 1
ATOM 2806 C C . LEU B 1 110 ? -1.124 -17.422 7.879 1 98.75 110 LEU B C 1
ATOM 2808 O O . LEU B 1 110 ? -2.113 -17.719 8.555 1 98.75 110 LEU B O 1
ATOM 2812 N N . TYR B 1 111 ? -1.165 -17.312 6.562 1 98.94 111 TYR B N 1
ATOM 2813 C CA . TYR B 1 111 ? -2.354 -17.609 5.766 1 98.94 111 TYR B CA 1
ATOM 2814 C C . TYR B 1 111 ? -2.295 -19.016 5.188 1 98.94 111 TYR B C 1
ATOM 2816 O O . TYR B 1 111 ? -1.273 -19.422 4.629 1 98.94 111 TYR B O 1
ATOM 2824 N N . THR B 1 112 ? -3.357 -19.703 5.352 1 98.94 112 THR B N 1
ATOM 2825 C CA . THR B 1 112 ? -3.422 -21.062 4.812 1 98.94 112 THR B CA 1
ATOM 2826 C C . THR B 1 112 ? -4.762 -21.312 4.129 1 98.94 112 THR B C 1
ATOM 2828 O O . THR B 1 112 ? -5.773 -20.719 4.5 1 98.94 112 THR B O 1
ATOM 2831 N N . GLY B 1 113 ? -4.727 -22.047 3.129 1 98.81 113 GLY B N 1
ATOM 2832 C CA . GLY B 1 113 ? -5.906 -22.578 2.465 1 98.81 113 GLY B CA 1
ATOM 2833 C C . GLY B 1 113 ? -5.723 -24 1.95 1 98.81 113 GLY B C 1
ATOM 2834 O O . GLY B 1 113 ? -4.641 -24.359 1.479 1 98.81 113 GLY B O 1
ATOM 2835 N N . ARG B 1 114 ? -6.75 -24.75 2.096 1 98.69 114 ARG B N 1
ATOM 2836 C CA . ARG B 1 114 ? -6.781 -26.109 1.562 1 98.69 114 ARG B CA 1
ATOM 2837 C C . ARG B 1 114 ? -8.133 -26.406 0.92 1 98.69 114 ARG B C 1
ATOM 2839 O O . ARG B 1 114 ? -9.18 -26.078 1.477 1 98.69 114 ARG B O 1
ATOM 2846 N N . ARG B 1 115 ? -8.031 -27.062 -0.195 1 98.31 115 ARG B N 1
ATOM 2847 C CA . ARG B 1 115 ? -9.242 -27.344 -0.945 1 98.31 115 ARG B CA 1
ATOM 2848 C C . ARG B 1 115 ? -10.258 -28.078 -0.074 1 98.31 115 ARG B C 1
ATOM 2850 O O . ARG B 1 115 ? -9.961 -29.141 0.49 1 98.31 115 ARG B O 1
ATOM 2857 N N . GLY B 1 116 ? -11.367 -27.438 0.059 1 98.19 116 GLY B N 1
ATOM 2858 C CA . GLY B 1 116 ? -12.477 -28.047 0.774 1 98.19 116 GLY B CA 1
ATOM 2859 C C . GLY B 1 116 ? -12.383 -27.875 2.279 1 98.19 116 GLY B C 1
ATOM 2860 O O . GLY B 1 116 ? -13.258 -28.328 3.016 1 98.19 116 GLY B O 1
ATOM 2861 N N . GLN B 1 117 ? -11.406 -27.203 2.758 1 98.44 117 GLN B N 1
ATOM 2862 C CA . GLN B 1 117 ? -11.203 -27.156 4.203 1 98.44 117 GLN B CA 1
ATOM 2863 C C . GLN B 1 117 ? -11.242 -25.734 4.719 1 98.44 117 GLN B C 1
ATOM 2865 O O . GLN B 1 117 ? -11.102 -25.5 5.922 1 98.44 117 GLN B O 1
ATOM 2870 N N . GLY B 1 118 ? -11.359 -24.797 3.873 1 98.75 118 GLY B N 1
ATOM 2871 C CA . GLY B 1 118 ? -11.438 -23.406 4.305 1 98.75 118 GLY B CA 1
ATOM 2872 C C . GLY B 1 118 ? -10.094 -22.703 4.281 1 98.75 118 GLY B C 1
ATOM 2873 O O . GLY B 1 118 ? -9.078 -23.297 3.922 1 98.75 118 GLY B O 1
ATOM 2874 N N . ALA B 1 119 ? -10.078 -21.469 4.484 1 98.88 119 ALA B N 1
ATOM 2875 C CA . ALA B 1 119 ? -8.898 -20.625 4.57 1 98.88 119 ALA B CA 1
ATOM 2876 C C . ALA B 1 119 ? -8.797 -19.953 5.941 1 98.88 119 ALA B C 1
ATOM 2878 O O . ALA B 1 119 ? -9.82 -19.609 6.543 1 98.88 119 ALA B O 1
ATOM 2879 N N . PHE B 1 120 ? -7.578 -19.766 6.414 1 98.94 120 PHE B N 1
ATOM 2880 C CA . PHE B 1 120 ? -7.371 -19.25 7.766 1 98.94 120 PHE B CA 1
ATOM 2881 C C . PHE B 1 120 ? -6.172 -18.312 7.812 1 98.94 120 PHE B C 1
ATOM 2883 O O . PHE B 1 120 ? -5.242 -18.438 7.016 1 98.94 120 PHE B O 1
ATOM 2890 N N . CYS B 1 121 ? -6.25 -17.391 8.688 1 98.75 121 CYS B N 1
ATOM 2891 C CA . CYS B 1 121 ? -5.113 -16.562 9.109 1 98.75 121 CYS B CA 1
ATOM 2892 C C . CYS B 1 121 ? -4.867 -16.703 10.609 1 98.75 121 CYS B C 1
ATOM 2894 O O . CYS B 1 121 ? -5.719 -16.328 11.414 1 98.75 121 CYS B O 1
ATOM 2896 N N . ASN B 1 122 ? -3.701 -17.219 10.898 1 98.12 122 ASN B N 1
ATOM 2897 C CA . ASN B 1 122 ? -3.381 -17.484 12.297 1 98.12 122 ASN B CA 1
ATOM 2898 C C . ASN B 1 122 ? -4.508 -18.25 12.992 1 98.12 122 ASN B C 1
ATOM 2900 O O . ASN B 1 122 ? -4.914 -17.906 14.094 1 98.12 122 ASN B O 1
ATOM 2904 N N . GLY B 1 123 ? -5.062 -19.172 12.289 1 97.19 123 GLY B N 1
ATOM 2905 C CA . GLY B 1 123 ? -6.066 -20.062 12.859 1 97.19 123 GLY B CA 1
ATOM 2906 C C . GLY B 1 123 ? -7.473 -19.516 12.758 1 97.19 123 GLY B C 1
ATOM 2907 O O . GLY B 1 123 ? -8.445 -20.234 12.992 1 97.19 123 GLY B O 1
ATOM 2908 N N . GLN B 1 124 ? -7.637 -18.297 12.422 1 98.06 124 GLN B N 1
ATOM 2909 C CA . GLN B 1 124 ? -8.961 -17.688 12.266 1 98.06 124 GLN B CA 1
ATOM 2910 C C . GLN B 1 124 ? -9.453 -17.812 10.828 1 98.06 124 GLN B C 1
ATOM 2912 O O . GLN B 1 124 ? -8.711 -17.5 9.891 1 98.06 124 GLN B O 1
ATOM 2917 N N . ARG B 1 125 ? -10.688 -18.188 10.664 1 98.69 125 ARG B N 1
ATOM 2918 C CA . ARG B 1 125 ? -11.258 -18.406 9.344 1 98.69 125 ARG B CA 1
ATOM 2919 C C . ARG B 1 125 ? -11.344 -17.094 8.562 1 98.69 125 ARG B C 1
ATOM 2921 O O . ARG B 1 125 ? -11.703 -16.047 9.117 1 98.69 125 ARG B O 1
ATOM 2928 N N . LEU B 1 126 ? -11.023 -17.156 7.375 1 98.81 126 LEU B N 1
ATOM 2929 C CA . LEU B 1 126 ? -11.094 -16.016 6.469 1 98.81 126 LEU B CA 1
ATOM 2930 C C . LEU B 1 126 ? -12.406 -16.031 5.68 1 98.81 126 LEU B C 1
ATOM 2932 O O . LEU B 1 126 ? -12.922 -17.094 5.355 1 98.81 126 LEU B O 1
ATOM 2936 N N . ARG B 1 127 ? -12.906 -14.898 5.43 1 98.62 127 ARG B N 1
ATOM 2937 C CA . ARG B 1 127 ? -14.062 -14.711 4.562 1 98.62 127 ARG B CA 1
ATOM 2938 C C . ARG B 1 127 ? -13.922 -13.438 3.727 1 98.62 127 ARG B C 1
ATOM 2940 O O . ARG B 1 127 ? -13.602 -12.375 4.254 1 98.62 127 ARG B O 1
ATOM 2947 N N . VAL B 1 128 ? -14.164 -13.562 2.479 1 98.81 128 VAL B N 1
ATOM 2948 C CA . VAL B 1 128 ? -14.047 -12.43 1.566 1 98.81 128 VAL B CA 1
ATOM 2949 C C . VAL B 1 128 ? -15.219 -11.469 1.776 1 98.81 128 VAL B C 1
ATOM 2951 O O . VAL B 1 128 ? -16.219 -11.828 2.408 1 98.81 128 VAL B O 1
ATOM 2954 N N . SER B 1 129 ? -15.039 -10.234 1.256 1 97.81 129 SER B N 1
ATOM 2955 C CA . SER B 1 129 ? -16.109 -9.242 1.244 1 97.81 129 SER B CA 1
ATOM 2956 C C . SER B 1 129 ? -17.25 -9.656 0.316 1 97.81 129 SER B C 1
ATOM 2958 O O . SER B 1 129 ? -17.016 -10.305 -0.709 1 97.81 129 SER B O 1
ATOM 2960 N N . GLY B 1 130 ? -18.516 -9.266 0.661 1 98.25 130 GLY B N 1
ATOM 2961 C CA . GLY B 1 130 ? -19.656 -9.547 -0.179 1 98.25 130 GLY B CA 1
ATOM 2962 C C . GLY B 1 130 ? -20.047 -8.391 -1.082 1 98.25 130 GLY B C 1
ATOM 2963 O O . GLY B 1 130 ? -21.109 -8.414 -1.715 1 98.25 130 GLY B O 1
ATOM 2964 N N . GLU B 1 131 ? -19.219 -7.371 -1.18 1 98.06 131 GLU B N 1
ATOM 2965 C CA . GLU B 1 131 ? -19.547 -6.168 -1.939 1 98.06 131 GLU B CA 1
ATOM 2966 C C . GLU B 1 131 ? -19.672 -6.477 -3.428 1 98.06 131 GLU B C 1
ATOM 2968 O O . GLU B 1 131 ? -18.844 -7.191 -3.998 1 98.06 131 GLU B O 1
ATOM 2973 N N . THR B 1 132 ? 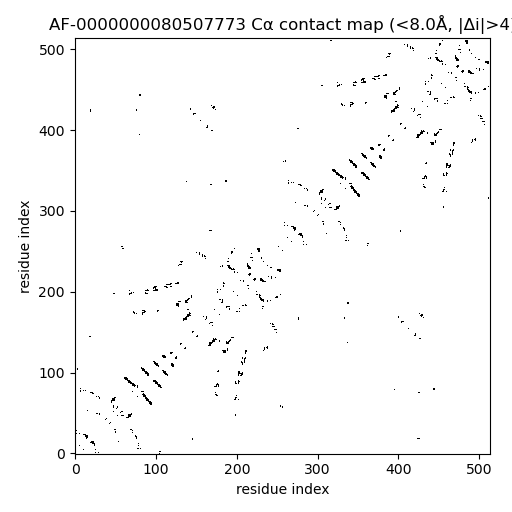-20.719 -5.941 -4.105 1 98.56 132 THR B N 1
ATOM 2974 C CA . THR B 1 132 ? -20.969 -6.188 -5.523 1 98.56 132 THR B CA 1
ATOM 2975 C C . THR B 1 132 ? -20.938 -4.883 -6.312 1 98.56 132 THR B C 1
ATOM 2977 O O . THR B 1 132 ? -21 -4.891 -7.543 1 98.56 132 THR B O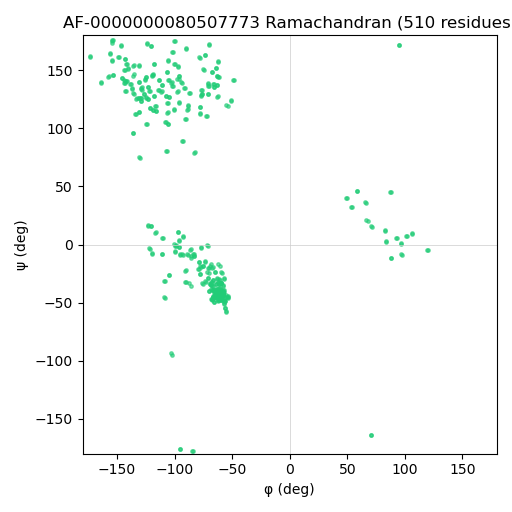 1
ATOM 2980 N N . ASP B 1 133 ? -20.859 -3.766 -5.625 1 97.75 133 ASP B N 1
ATOM 2981 C CA . ASP B 1 133 ? -20.875 -2.436 -6.227 1 97.75 133 ASP B CA 1
ATOM 2982 C C . ASP B 1 133 ? -19.469 -1.855 -6.32 1 97.75 133 ASP B C 1
ATOM 2984 O O . ASP B 1 133 ? -18.859 -1.549 -5.297 1 97.75 133 ASP B O 1
ATOM 2988 N N . LEU B 1 134 ? -19.062 -1.665 -7.523 1 97.38 134 LEU B N 1
ATOM 2989 C CA . LEU B 1 134 ? -17.719 -1.149 -7.738 1 97.38 134 LEU B CA 1
ATOM 2990 C C . LEU B 1 134 ? -17.547 0.21 -7.07 1 97.38 134 LEU B C 1
ATOM 2992 O O . LEU B 1 134 ? -16.469 0.527 -6.574 1 97.38 134 LEU B O 1
ATOM 2996 N N . SER B 1 135 ? -18.578 1.034 -7.004 1 96.12 135 SER B N 1
ATOM 2997 C CA . SER B 1 135 ? -18.5 2.369 -6.422 1 96.12 135 SER B CA 1
ATOM 2998 C C . SER B 1 135 ? -18.359 2.305 -4.906 1 96.12 135 SER B C 1
ATOM 3000 O O . SER B 1 135 ? -18.188 3.334 -4.246 1 96.12 135 SER B O 1
ATOM 3002 N N . LYS B 1 136 ? -18.344 1.15 -4.344 1 96.75 136 LYS B N 1
ATOM 3003 C CA . LYS B 1 136 ? -18.141 0.938 -2.914 1 96.75 136 LYS B CA 1
ATOM 3004 C C . LYS B 1 136 ? -16.938 0.023 -2.662 1 96.75 136 LYS B C 1
ATOM 3006 O O . LYS B 1 136 ? -16.812 -0.556 -1.581 1 96.75 136 LYS B O 1
ATOM 3011 N N . ALA B 1 137 ? -16.094 -0.148 -3.648 1 98.38 137 ALA B N 1
ATOM 3012 C CA . ALA B 1 137 ? -15.055 -1.169 -3.574 1 98.38 137 ALA B CA 1
ATOM 3013 C C . ALA B 1 137 ? -13.688 -0.541 -3.316 1 98.38 137 ALA B C 1
ATOM 3015 O O . ALA B 1 137 ? -13.414 0.571 -3.773 1 98.38 137 ALA B O 1
ATOM 3016 N N . LEU B 1 138 ? -12.938 -1.156 -2.566 1 98.75 138 LEU B N 1
ATOM 3017 C CA . LEU B 1 138 ? -11.492 -0.942 -2.48 1 98.75 138 LEU B CA 1
ATOM 3018 C C . LEU B 1 138 ? -10.742 -1.945 -3.35 1 98.75 138 LEU B C 1
ATOM 3020 O O . LEU B 1 138 ? -10.883 -3.158 -3.168 1 98.75 138 LEU B O 1
ATOM 3024 N N . VAL B 1 139 ? -9.93 -1.478 -4.312 1 98.88 139 VAL B N 1
ATOM 3025 C CA . VAL B 1 139 ? -9.273 -2.332 -5.293 1 98.88 139 VAL B CA 1
ATOM 3026 C C . VAL B 1 139 ? -7.758 -2.295 -5.074 1 98.88 139 VAL B C 1
ATOM 3028 O O . VAL B 1 139 ? -7.184 -1.229 -4.84 1 98.88 139 VAL B O 1
ATOM 3031 N N . LEU B 1 140 ? -7.125 -3.471 -5.062 1 98.88 140 LEU B N 1
ATOM 3032 C CA . LEU B 1 140 ? -5.668 -3.527 -4.992 1 98.88 140 LEU B CA 1
ATOM 3033 C C . LEU B 1 140 ? -5.078 -3.938 -6.336 1 98.88 140 LEU B C 1
ATOM 3035 O O . LEU B 1 140 ? -5.711 -4.672 -7.098 1 98.88 140 LEU B O 1
ATOM 3039 N N . THR B 1 141 ? -3.92 -3.436 -6.594 1 98.81 141 THR B N 1
ATOM 3040 C CA . THR B 1 141 ? -3.113 -3.826 -7.742 1 98.81 141 THR B CA 1
ATOM 3041 C C . THR B 1 141 ? -1.631 -3.596 -7.469 1 98.81 141 THR B C 1
ATOM 3043 O O . THR B 1 141 ? -1.251 -3.227 -6.355 1 98.81 141 THR B O 1
ATOM 3046 N N . GLU B 1 142 ? -0.761 -3.984 -8.414 1 98.06 142 GLU B N 1
ATOM 3047 C CA . GLU B 1 142 ? 0.678 -3.764 -8.312 1 98.06 142 GLU B CA 1
ATOM 3048 C C . GLU B 1 142 ? 1.249 -3.258 -9.633 1 98.06 142 GLU B C 1
ATOM 3050 O O . GLU B 1 142 ? 0.696 -3.531 -10.703 1 98.06 142 GLU B O 1
ATOM 3055 N N . ILE B 1 143 ? 2.334 -2.559 -9.477 1 96.81 143 ILE B N 1
ATOM 3056 C CA . ILE B 1 143 ? 3.051 -2.096 -10.656 1 96.81 143 ILE B CA 1
ATOM 3057 C C . ILE B 1 143 ? 4.051 -3.16 -11.102 1 96.81 143 ILE B C 1
ATOM 3059 O O . ILE B 1 143 ? 4.957 -3.527 -10.352 1 96.81 143 ILE B O 1
ATOM 3063 N N . GLY B 1 144 ? 3.953 -3.674 -12.25 1 92.25 144 GLY B N 1
ATOM 3064 C CA . GLY B 1 144 ? 4.801 -4.734 -12.773 1 92.25 144 GLY B CA 1
ATOM 3065 C C . GLY B 1 144 ? 6.215 -4.281 -13.062 1 92.25 144 GLY B C 1
ATOM 3066 O O . GLY B 1 144 ? 6.508 -3.082 -13.047 1 92.25 144 GLY B O 1
ATOM 3067 N N . PRO B 1 145 ? 7.07 -5.215 -13.391 1 90.56 145 PRO B N 1
ATOM 3068 C CA . PRO B 1 145 ? 8.484 -4.906 -13.602 1 90.56 145 PRO B CA 1
ATOM 3069 C C . PRO B 1 145 ? 8.75 -4.297 -14.977 1 90.56 145 PRO B C 1
ATOM 3071 O O . PRO B 1 145 ? 9.82 -3.73 -15.211 1 90.56 145 PRO B O 1
ATOM 3074 N N . ARG B 1 146 ? 7.848 -4.492 -15.961 1 93.81 146 ARG B N 1
ATOM 3075 C CA . ARG B 1 146 ? 8 -3.893 -17.281 1 93.81 146 ARG B CA 1
ATOM 3076 C C . ARG B 1 146 ? 7.609 -2.42 -17.266 1 93.81 146 ARG B C 1
ATOM 3078 O O . ARG B 1 146 ? 6.434 -2.086 -17.125 1 93.81 146 ARG B O 1
ATOM 3085 N N . ARG B 1 147 ? 8.602 -1.542 -17.594 1 94.44 147 ARG B N 1
ATOM 3086 C CA . ARG B 1 147 ? 8.398 -0.114 -17.375 1 94.44 147 ARG B CA 1
ATOM 3087 C C . ARG B 1 147 ? 8.523 0.664 -18.672 1 94.44 147 ARG B C 1
ATOM 3089 O O . ARG B 1 147 ? 8.727 1.881 -18.672 1 94.44 147 ARG B O 1
ATOM 3096 N N . ASP B 1 148 ? 8.453 -0.09 -19.766 1 95.62 148 ASP B N 1
ATOM 3097 C CA . ASP B 1 148 ? 8.453 0.66 -21.016 1 95.62 148 ASP B CA 1
ATOM 3098 C C . ASP B 1 148 ? 7.207 1.541 -21.125 1 95.62 148 ASP B C 1
ATOM 3100 O O . ASP B 1 148 ? 6.168 1.229 -20.547 1 95.62 148 ASP B O 1
ATOM 3104 N N . PRO B 1 149 ? 7.266 2.639 -21.828 1 95.25 149 PRO B N 1
ATOM 3105 C CA . PRO B 1 149 ? 6.211 3.654 -21.844 1 95.25 149 PRO B CA 1
ATOM 3106 C C . PRO B 1 149 ? 4.844 3.078 -22.219 1 95.25 149 PRO B C 1
ATOM 3108 O O . PRO B 1 149 ? 3.838 3.422 -21.578 1 95.25 149 PRO B O 1
ATOM 3111 N N . ALA B 1 150 ? 4.812 2.242 -23.203 1 96.5 150 ALA B N 1
ATOM 3112 C CA . ALA B 1 150 ? 3.533 1.689 -23.641 1 96.5 150 ALA B CA 1
ATOM 3113 C C . ALA B 1 150 ? 2.879 0.872 -22.531 1 96.5 150 ALA B C 1
ATOM 3115 O O . ALA B 1 150 ? 1.672 0.979 -22.297 1 96.5 150 ALA B O 1
ATOM 3116 N N . THR B 1 151 ? 3.625 0.04 -21.859 1 96.56 151 THR B N 1
ATOM 3117 C CA . THR B 1 151 ? 3.121 -0.795 -20.766 1 96.56 151 THR B CA 1
ATOM 3118 C C . THR B 1 151 ? 2.656 0.064 -19.594 1 96.56 151 THR B C 1
ATOM 3120 O O . THR B 1 151 ? 1.578 -0.162 -19.047 1 96.56 151 THR B O 1
ATOM 3123 N N . LEU B 1 152 ? 3.445 1.068 -19.219 1 96.44 152 LEU B N 1
ATOM 3124 C CA . LEU B 1 152 ? 3.096 1.941 -18.109 1 96.44 152 LEU B CA 1
ATOM 3125 C C . LEU B 1 152 ? 1.821 2.723 -18.406 1 96.44 152 LEU B C 1
ATOM 3127 O O . LEU B 1 152 ? 0.983 2.912 -17.531 1 96.44 152 LEU B O 1
ATOM 3131 N N . LYS B 1 153 ? 1.739 3.158 -19.609 1 96.31 153 LYS B N 1
ATOM 3132 C CA . LYS B 1 153 ? 0.537 3.887 -20 1 96.31 153 LYS B CA 1
ATOM 3133 C C . LYS B 1 153 ? -0.707 3.014 -19.859 1 96.31 153 LYS B C 1
ATOM 3135 O O . LYS B 1 153 ? -1.747 3.479 -19.391 1 96.31 153 LYS B O 1
ATOM 3140 N N . LEU B 1 154 ? -0.62 1.8 -20.281 1 97 154 LEU B N 1
ATOM 3141 C CA . LEU B 1 154 ? -1.739 0.873 -20.156 1 97 154 LEU B CA 1
ATOM 3142 C C . LEU B 1 154 ? -2.062 0.601 -18.703 1 97 154 LEU B C 1
ATOM 3144 O O . LEU B 1 154 ? -3.232 0.567 -18.312 1 97 154 LEU B O 1
ATOM 3148 N N . PHE B 1 155 ? -1.042 0.397 -17.938 1 97.75 155 PHE B N 1
ATOM 3149 C CA . PHE B 1 155 ? -1.224 0.167 -16.5 1 97.75 155 PHE B CA 1
ATOM 3150 C C . PHE B 1 155 ? -1.976 1.325 -15.859 1 97.75 155 PHE B C 1
ATOM 3152 O O . PHE B 1 155 ? -2.967 1.114 -15.156 1 97.75 155 PHE B O 1
ATOM 3159 N N . LEU B 1 156 ? -1.503 2.508 -16.109 1 98.06 156 LEU B N 1
ATOM 3160 C CA . LEU B 1 156 ? -2.086 3.697 -15.5 1 98.06 156 LEU B CA 1
ATOM 3161 C C . LEU B 1 156 ? -3.486 3.957 -16.047 1 98.06 156 LEU B C 1
ATOM 3163 O O . LEU B 1 156 ? -4.363 4.434 -15.32 1 98.06 156 LEU B O 1
ATOM 3167 N N . SER B 1 157 ? -3.674 3.633 -17.297 1 97.88 157 SER B N 1
ATOM 3168 C CA . SER B 1 157 ? -5.004 3.77 -17.875 1 97.88 157 SER B CA 1
ATOM 3169 C C . SER B 1 157 ? -6.004 2.834 -17.203 1 97.88 157 SER B C 1
ATOM 3171 O O . SER B 1 157 ? -7.16 3.203 -17 1 97.88 157 SER B O 1
ATOM 3173 N N . ASN B 1 158 ? -5.625 1.625 -16.938 1 98.31 158 ASN B N 1
ATOM 3174 C CA . ASN B 1 158 ? -6.484 0.684 -16.219 1 98.31 158 ASN B CA 1
ATOM 3175 C C . ASN B 1 158 ? -6.859 1.204 -14.844 1 98.31 158 ASN B C 1
ATOM 3177 O O . ASN B 1 158 ? -8.016 1.115 -14.43 1 98.31 158 ASN B O 1
ATOM 3181 N N . MET B 1 159 ? -5.879 1.721 -14.148 1 98.25 159 MET B N 1
ATOM 3182 C CA . MET B 1 159 ? -6.137 2.318 -12.836 1 98.25 159 MET B CA 1
ATOM 3183 C C . MET B 1 159 ? -7.125 3.471 -12.953 1 98.25 159 MET B C 1
ATOM 3185 O O . MET B 1 159 ? -8.055 3.578 -12.148 1 98.25 159 MET B O 1
ATOM 3189 N N . GLU B 1 160 ? -6.902 4.297 -13.93 1 97.75 160 GLU B N 1
ATOM 3190 C CA . GLU B 1 160 ? -7.754 5.457 -14.18 1 97.75 160 GLU B CA 1
ATOM 3191 C C . GLU B 1 160 ? -9.203 5.039 -14.414 1 97.75 160 GLU B C 1
ATOM 3193 O O . GLU B 1 160 ? -10.125 5.68 -13.906 1 97.75 160 GLU B O 1
ATOM 3198 N N . ARG B 1 161 ? -9.391 4.027 -15.109 1 96.81 161 ARG B N 1
ATOM 3199 C CA . ARG B 1 161 ? -10.727 3.547 -15.438 1 96.81 161 ARG B CA 1
ATOM 3200 C C . ARG B 1 161 ? -11.484 3.119 -14.18 1 96.81 161 ARG B C 1
ATOM 3202 O O . ARG B 1 161 ? -12.672 3.402 -14.039 1 96.81 161 ARG B O 1
ATOM 3209 N N . LEU B 1 162 ? -10.828 2.457 -13.344 1 97.38 162 LEU B N 1
ATOM 3210 C CA . LEU B 1 162 ? -11.461 2 -12.117 1 97.38 162 LEU B CA 1
ATOM 3211 C C . LEU B 1 162 ? -11.805 3.178 -11.211 1 97.38 162 LEU B C 1
ATOM 3213 O O . LEU B 1 162 ? -12.859 3.188 -10.562 1 97.38 162 LEU B O 1
ATOM 3217 N N . LEU B 1 163 ? -10.898 4.137 -11.172 1 97.19 163 LEU B N 1
ATOM 3218 C CA . LEU B 1 163 ? -11.148 5.332 -10.375 1 97.19 163 LEU B CA 1
ATOM 3219 C C . LEU B 1 163 ? -12.305 6.137 -10.953 1 97.19 163 LEU B C 1
ATOM 3221 O O . LEU B 1 163 ? -13.148 6.645 -10.203 1 97.19 163 LEU B O 1
ATOM 3225 N N . HIS B 1 164 ? -12.352 6.195 -12.242 1 94.94 164 HIS B N 1
ATOM 3226 C CA . HIS B 1 164 ? -13.445 6.891 -12.906 1 94.94 164 HIS B CA 1
ATOM 3227 C C . HIS B 1 164 ? -14.773 6.176 -12.68 1 94.94 164 HIS B C 1
ATOM 3229 O O . HIS B 1 164 ? -15.828 6.812 -12.625 1 94.94 164 HIS B O 1
ATOM 3235 N N . ALA B 1 165 ? -14.672 4.898 -12.547 1 94.12 165 ALA B N 1
ATOM 3236 C CA . ALA B 1 165 ? -15.875 4.094 -12.328 1 94.12 165 ALA B CA 1
ATOM 3237 C C . ALA B 1 165 ? -16.359 4.219 -10.883 1 94.12 165 ALA B C 1
ATOM 3239 O O . ALA B 1 165 ? -17.375 3.639 -10.508 1 94.12 165 ALA B O 1
ATOM 3240 N N . GLY B 1 166 ? -15.609 4.945 -10.086 1 94.12 166 GLY B N 1
ATOM 3241 C CA . GLY B 1 166 ? -16.109 5.324 -8.781 1 94.12 166 GLY B CA 1
ATOM 3242 C C . GLY B 1 166 ? -15.539 4.484 -7.652 1 94.12 166 GLY B C 1
ATOM 3243 O O . GLY B 1 166 ? -16.031 4.535 -6.523 1 94.12 166 GLY B O 1
ATOM 3244 N N . ALA B 1 167 ? -14.562 3.611 -7.941 1 97.06 167 ALA B N 1
ATOM 3245 C CA . ALA B 1 167 ? -13.945 2.871 -6.844 1 97.06 167 ALA B CA 1
ATOM 3246 C C . ALA B 1 167 ? -13.547 3.807 -5.707 1 97.06 167 ALA B C 1
ATOM 3248 O O . ALA B 1 167 ? -13.047 4.91 -5.949 1 97.06 167 ALA B O 1
ATOM 3249 N N . HIS B 1 168 ? -13.711 3.391 -4.43 1 97.25 168 HIS B N 1
ATOM 3250 C CA . HIS B 1 168 ? -13.344 4.191 -3.268 1 97.25 168 HIS B CA 1
ATOM 3251 C C . HIS B 1 168 ? -11.852 4.5 -3.264 1 97.25 168 HIS B C 1
ATOM 3253 O O . HIS B 1 168 ? -11.43 5.57 -2.811 1 97.25 168 HIS B O 1
ATOM 3259 N N . GLY B 1 169 ? -11.109 3.5 -3.691 1 97.44 169 GLY B N 1
ATOM 3260 C CA . GLY B 1 169 ? -9.672 3.666 -3.713 1 97.44 169 GLY B CA 1
ATOM 3261 C C . GLY B 1 169 ? -8.945 2.508 -4.371 1 97.44 169 GLY B C 1
ATOM 3262 O O . GLY B 1 169 ? -9.539 1.461 -4.629 1 97.44 169 GLY B O 1
ATOM 3263 N N . VAL B 1 170 ? -7.715 2.777 -4.742 1 98.56 170 VAL B N 1
ATOM 3264 C CA . VAL B 1 170 ? -6.785 1.776 -5.25 1 98.56 170 VAL B CA 1
ATOM 3265 C C . VAL B 1 170 ? -5.535 1.742 -4.375 1 98.56 170 VAL B C 1
ATOM 3267 O O . VAL B 1 170 ? -5.02 2.789 -3.973 1 98.56 170 VAL B O 1
ATOM 3270 N N . ARG B 1 171 ? -5.129 0.544 -3.988 1 98.81 171 ARG B N 1
ATOM 3271 C CA . ARG B 1 171 ? -3.906 0.394 -3.203 1 98.81 171 ARG B CA 1
ATOM 3272 C C . ARG B 1 171 ? -2.836 -0.349 -3.992 1 98.81 171 ARG B C 1
ATOM 3274 O O . ARG B 1 171 ? -3.141 -1.281 -4.738 1 98.81 171 ARG B O 1
ATOM 3281 N N . VAL B 1 172 ? -1.637 0.074 -3.84 1 98.81 172 VAL B N 1
ATOM 3282 C CA . VAL B 1 172 ? -0.408 -0.56 -4.305 1 98.81 172 VAL B CA 1
ATOM 3283 C C . VAL B 1 172 ? 0.544 -0.767 -3.129 1 98.81 172 VAL B C 1
ATOM 3285 O O . VAL B 1 172 ? 1.237 0.164 -2.711 1 98.81 172 VAL B O 1
ATOM 3288 N N . ILE B 1 173 ? 0.62 -2.029 -2.672 1 98.75 173 ILE B N 1
ATOM 3289 C CA . ILE B 1 173 ? 1.338 -2.219 -1.415 1 98.75 173 ILE B CA 1
ATOM 3290 C C . ILE B 1 173 ? 2.646 -2.961 -1.676 1 98.75 173 ILE B C 1
ATOM 3292 O O . ILE B 1 173 ? 3.461 -3.133 -0.766 1 98.75 173 ILE B O 1
ATOM 3296 N N . GLY B 1 174 ? 2.898 -3.455 -2.834 1 98.38 174 GLY B N 1
ATOM 3297 C CA . GLY B 1 174 ? 4.215 -3.914 -3.254 1 98.38 174 GLY B CA 1
ATOM 3298 C C . GLY B 1 174 ? 4.406 -5.41 -3.084 1 98.38 174 GLY B C 1
ATOM 3299 O O . GLY B 1 174 ? 5.484 -5.938 -3.363 1 98.38 174 GLY B O 1
ATOM 3300 N N . SER B 1 175 ? 3.396 -6.09 -2.631 1 98.62 175 SER B N 1
ATOM 3301 C CA . SER B 1 175 ? 3.373 -7.547 -2.523 1 98.62 175 SER B CA 1
ATOM 3302 C C . SER B 1 175 ? 2.064 -8.117 -3.057 1 98.62 175 SER B C 1
ATOM 3304 O O . SER B 1 175 ? 1.012 -7.965 -2.432 1 98.62 175 SER B O 1
ATOM 3306 N N . SER B 1 176 ? 2.178 -8.836 -4.168 1 98.38 176 SER B N 1
ATOM 3307 C CA . SER B 1 176 ? 0.976 -9.398 -4.777 1 98.38 176 SER B CA 1
ATOM 3308 C C . SER B 1 176 ? 0.324 -10.43 -3.859 1 98.38 176 SER B C 1
ATOM 3310 O O . SER B 1 176 ? -0.9 -10.453 -3.715 1 98.38 176 SER B O 1
ATOM 3312 N N . THR B 1 177 ? 1.148 -11.258 -3.244 1 98.62 177 THR B N 1
ATOM 3313 C CA . THR B 1 177 ? 0.619 -12.312 -2.385 1 98.62 177 THR B CA 1
ATOM 3314 C C . THR B 1 177 ? -0.132 -11.719 -1.198 1 98.62 177 THR B C 1
ATOM 3316 O O . THR B 1 177 ? -1.224 -12.172 -0.854 1 98.62 177 THR B O 1
ATOM 3319 N N . LEU B 1 178 ? 0.425 -10.688 -0.634 1 98.81 178 LEU B N 1
ATOM 3320 C CA . LEU B 1 178 ? -0.22 -10.094 0.535 1 98.81 178 LEU B CA 1
ATOM 3321 C C . LEU B 1 178 ? -1.437 -9.273 0.126 1 98.81 178 LEU B C 1
ATOM 3323 O O . LEU B 1 178 ? -2.424 -9.211 0.861 1 98.81 178 LEU B O 1
ATOM 3327 N N . ALA B 1 179 ? -1.371 -8.648 -1.029 1 98.88 179 ALA B N 1
ATOM 3328 C CA . ALA B 1 179 ? -2.57 -8 -1.554 1 98.88 179 ALA B CA 1
ATOM 3329 C C . ALA B 1 179 ? -3.711 -9 -1.712 1 98.88 179 ALA B C 1
ATOM 3331 O O . ALA B 1 179 ? -4.848 -8.727 -1.327 1 98.88 179 ALA B O 1
ATOM 3332 N N . LEU B 1 180 ? -3.375 -10.141 -2.232 1 98.94 180 LEU B N 1
ATOM 3333 C CA . LEU B 1 180 ? -4.371 -11.188 -2.434 1 98.94 180 LEU B CA 1
ATOM 3334 C C . LEU B 1 180 ? -4.863 -11.734 -1.097 1 98.94 180 LEU B C 1
ATOM 3336 O O . LEU B 1 180 ? -6.035 -12.094 -0.963 1 98.94 180 LEU B O 1
ATOM 3340 N N . CYS B 1 181 ? -4 -11.758 -0.109 1 98.94 181 CYS B N 1
ATOM 3341 C CA . CYS B 1 181 ? -4.41 -12.172 1.228 1 98.94 181 CYS B CA 1
ATOM 3342 C C . CYS B 1 181 ? -5.395 -11.18 1.83 1 98.94 181 CYS B C 1
ATOM 3344 O O . CYS B 1 181 ? -6.316 -11.57 2.547 1 98.94 181 CYS B O 1
ATOM 3346 N N . HIS B 1 182 ? -5.16 -9.898 1.598 1 98.81 182 HIS B N 1
ATOM 3347 C CA . HIS B 1 182 ? -6.121 -8.898 2.051 1 98.81 182 HIS B CA 1
ATOM 3348 C C . HIS B 1 182 ? -7.5 -9.141 1.442 1 98.81 182 HIS B C 1
ATOM 3350 O O . HIS B 1 182 ? -8.516 -8.961 2.111 1 98.81 182 HIS B O 1
ATOM 3356 N N . LEU B 1 183 ? -7.543 -9.508 0.182 1 98.88 183 LEU B N 1
ATOM 3357 C CA . LEU B 1 183 ? -8.797 -9.859 -0.467 1 98.88 183 LEU B CA 1
ATOM 3358 C C . LEU B 1 183 ? -9.461 -11.047 0.23 1 98.88 183 LEU B C 1
ATOM 3360 O O . LEU B 1 183 ? -10.648 -11 0.542 1 98.88 183 LEU B O 1
ATOM 3364 N N . ALA B 1 184 ? -8.656 -12.07 0.472 1 98.94 184 ALA B N 1
ATOM 3365 C CA . ALA B 1 184 ? -9.172 -13.266 1.121 1 98.94 184 ALA B CA 1
ATOM 3366 C C . ALA B 1 184 ? -9.719 -12.953 2.51 1 98.94 184 ALA B C 1
ATOM 3368 O O . ALA B 1 184 ? -10.664 -13.586 2.973 1 98.94 184 ALA B O 1
ATOM 3369 N N . ALA B 1 185 ? -9.141 -11.969 3.123 1 98.69 185 ALA B N 1
ATOM 3370 C CA . ALA B 1 185 ? -9.508 -11.594 4.484 1 98.69 185 ALA B CA 1
ATOM 3371 C C . ALA B 1 185 ? -10.727 -10.68 4.488 1 98.69 185 ALA B C 1
ATOM 3373 O O . ALA B 1 185 ? -11.258 -10.344 5.551 1 98.69 185 ALA B O 1
ATOM 3374 N N . GLY B 1 186 ? -11.141 -10.242 3.359 1 98.38 186 GLY B N 1
ATOM 3375 C CA . GLY B 1 186 ? -12.297 -9.359 3.271 1 98.38 186 GLY B CA 1
ATOM 3376 C C . GLY B 1 186 ? -11.961 -7.906 3.541 1 98.38 186 GLY B C 1
ATOM 3377 O O . GLY B 1 186 ? -12.859 -7.082 3.738 1 98.38 186 GLY B O 1
ATOM 3378 N N . THR B 1 187 ? -10.703 -7.598 3.57 1 98.19 187 THR B N 1
ATOM 3379 C CA . THR B 1 187 ? -10.273 -6.227 3.832 1 98.19 187 THR B CA 1
ATOM 3380 C C . THR B 1 187 ? -10 -5.488 2.525 1 98.19 187 THR B C 1
ATOM 3382 O O . THR B 1 187 ? -9.469 -4.375 2.535 1 98.19 187 THR B O 1
ATOM 3385 N N . ALA B 1 188 ? -10.211 -6.035 1.419 1 98.69 188 ALA B N 1
ATOM 3386 C CA . ALA B 1 188 ? -10.305 -5.492 0.067 1 98.69 188 ALA B CA 1
ATOM 3387 C C . ALA B 1 188 ? -11.375 -6.211 -0.743 1 98.69 188 ALA B C 1
ATOM 3389 O O . ALA B 1 188 ? -11.734 -7.348 -0.432 1 98.69 188 ALA B O 1
ATOM 3390 N N . ASP B 1 189 ? -11.859 -5.598 -1.789 1 98.88 189 ASP B N 1
ATOM 3391 C CA . ASP B 1 189 ? -13 -6.152 -2.508 1 98.88 189 ASP B CA 1
ATOM 3392 C C . ASP B 1 189 ? -12.562 -6.785 -3.826 1 98.88 189 ASP B C 1
ATOM 3394 O O . ASP B 1 189 ? -13.242 -7.672 -4.352 1 98.88 189 ASP B O 1
ATOM 3398 N N . ALA B 1 190 ? -11.469 -6.285 -4.332 1 98.88 190 ALA B N 1
ATOM 3399 C CA . ALA B 1 190 ? -11 -6.793 -5.617 1 98.88 190 ALA B CA 1
ATOM 3400 C C . ALA B 1 190 ? -9.492 -6.605 -5.758 1 98.88 190 ALA B C 1
ATOM 3402 O O . ALA B 1 190 ? -8.891 -5.789 -5.055 1 98.88 190 ALA B O 1
ATOM 3403 N N . TYR B 1 191 ? -8.961 -7.391 -6.617 1 98.94 191 TYR B N 1
ATOM 3404 C CA . TYR B 1 191 ? -7.562 -7.336 -7.031 1 98.94 191 TYR B CA 1
ATOM 3405 C C . TYR B 1 191 ? -7.422 -7.656 -8.516 1 98.94 191 TYR B C 1
ATOM 3407 O O . TYR B 1 191 ? -8.109 -8.531 -9.039 1 98.94 191 TYR B O 1
ATOM 3415 N N . TYR B 1 192 ? -6.555 -6.891 -9.172 1 98.88 192 TYR B N 1
ATOM 3416 C CA . TYR B 1 192 ? -6.168 -7.254 -10.531 1 98.88 192 TYR B CA 1
ATOM 3417 C C . TYR B 1 192 ? -4.68 -7.012 -10.758 1 98.88 192 TYR B C 1
ATOM 3419 O O . TYR B 1 192 ? -4.082 -6.148 -10.109 1 98.88 192 TYR B O 1
ATOM 3427 N N . GLN B 1 193 ? -4.133 -7.793 -11.641 1 98.38 193 GLN B N 1
ATOM 3428 C CA . GLN B 1 193 ? -2.732 -7.562 -11.984 1 98.38 193 GLN B CA 1
ATOM 3429 C C . GLN B 1 193 ? -2.361 -8.266 -13.281 1 98.38 193 GLN B C 1
ATOM 3431 O O . GLN B 1 193 ? -2.852 -9.359 -13.562 1 98.38 193 GLN B O 1
ATOM 3436 N N . PHE B 1 194 ? -1.584 -7.594 -14.109 1 97.94 194 PHE B N 1
ATOM 3437 C CA . PHE B 1 194 ? -0.889 -8.18 -15.25 1 97.94 194 PHE B CA 1
ATOM 3438 C C . PHE B 1 194 ? 0.587 -8.391 -14.93 1 97.94 194 PHE B C 1
ATOM 3440 O O . PHE B 1 194 ? 1.216 -7.547 -14.281 1 97.94 194 PHE B O 1
ATOM 3447 N N . GLY B 1 195 ? 1.154 -9.539 -15.375 1 95.88 195 GLY B N 1
ATOM 3448 C CA . GLY B 1 195 ? 2.562 -9.828 -15.156 1 95.88 195 GLY B CA 1
ATOM 3449 C C . GLY B 1 195 ? 2.82 -10.625 -13.891 1 95.88 195 GLY B C 1
ATOM 3450 O O . GLY B 1 195 ? 3.965 -10.75 -13.453 1 95.88 195 GLY B O 1
ATOM 3451 N N . LEU B 1 196 ? 1.781 -11.031 -13.242 1 96.69 196 LEU B N 1
ATOM 3452 C CA . LEU B 1 196 ? 1.878 -11.859 -12.039 1 96.69 196 LEU B CA 1
ATOM 3453 C C . LEU B 1 196 ? 2.207 -13.305 -12.406 1 96.69 196 LEU B C 1
ATOM 3455 O O . LEU B 1 196 ? 1.577 -13.883 -13.289 1 96.69 196 LEU B O 1
ATOM 3459 N N . HIS B 1 197 ? 3.217 -13.914 -11.781 1 97.5 197 HIS B N 1
ATOM 3460 C CA . HIS B 1 197 ? 3.646 -15.266 -12.117 1 97.5 197 HIS B CA 1
ATOM 3461 C C . HIS B 1 197 ? 2.896 -16.297 -11.281 1 97.5 197 HIS B C 1
ATOM 3463 O O . HIS B 1 197 ? 2.238 -15.953 -10.297 1 97.5 197 HIS B O 1
ATOM 3469 N N . CYS B 1 198 ? 3.039 -17.562 -11.672 1 98.5 198 CYS B N 1
ATOM 3470 C CA . CYS B 1 198 ? 2.311 -18.641 -11.023 1 98.5 198 CYS B CA 1
ATOM 3471 C C . CYS B 1 198 ? 2.711 -18.781 -9.562 1 98.5 198 CYS B C 1
ATOM 3473 O O . CYS B 1 198 ? 1.888 -19.141 -8.719 1 98.5 198 CYS B O 1
ATOM 3475 N N . TRP B 1 199 ? 3.973 -18.422 -9.18 1 98.62 199 TRP B N 1
ATOM 3476 C CA . TRP B 1 199 ? 4.414 -18.562 -7.801 1 98.62 199 TRP B CA 1
ATOM 3477 C C . TRP B 1 199 ? 3.857 -17.438 -6.93 1 98.62 199 TRP B C 1
ATOM 3479 O O . TRP B 1 199 ? 3.824 -17.547 -5.703 1 98.62 199 TRP B O 1
ATOM 3489 N N . ASP B 1 200 ? 3.42 -16.344 -7.543 1 98.06 200 ASP B N 1
ATOM 3490 C CA . ASP B 1 200 ? 2.736 -15.273 -6.824 1 98.06 200 ASP B CA 1
ATOM 3491 C C . ASP B 1 200 ? 1.282 -15.641 -6.543 1 98.06 200 ASP B C 1
ATOM 3493 O O . ASP B 1 200 ? 0.679 -15.133 -5.598 1 98.06 200 ASP B O 1
ATOM 3497 N N . LEU B 1 201 ? 0.745 -16.531 -7.383 1 98.56 201 LEU B N 1
ATOM 3498 C CA . LEU B 1 201 ? -0.705 -16.688 -7.453 1 98.56 201 LEU B CA 1
ATOM 3499 C C . LEU B 1 201 ? -1.147 -18.016 -6.844 1 98.56 201 LEU B C 1
ATOM 3501 O O . LEU B 1 201 ? -2.256 -18.109 -6.312 1 98.56 201 LEU B O 1
ATOM 3505 N N . ALA B 1 202 ? -0.319 -19.031 -6.93 1 98.81 202 ALA B N 1
ATOM 3506 C CA . ALA B 1 202 ? -0.725 -20.406 -6.625 1 98.81 202 ALA B CA 1
ATOM 3507 C C . ALA B 1 202 ? -1.308 -20.5 -5.219 1 98.81 202 ALA B C 1
ATOM 3509 O O . ALA B 1 202 ? -2.465 -20.891 -5.047 1 98.81 202 ALA B O 1
ATOM 3510 N N . ALA B 1 203 ? -0.552 -20.125 -4.234 1 98.94 203 ALA B N 1
ATOM 3511 C CA . ALA B 1 203 ? -1.004 -20.234 -2.852 1 98.94 203 ALA B CA 1
ATOM 3512 C C . ALA B 1 203 ? -2.221 -19.344 -2.598 1 98.94 203 ALA B C 1
ATOM 3514 O O . ALA B 1 203 ? -3.207 -19.781 -2.004 1 98.94 203 ALA B O 1
ATOM 3515 N N . ALA B 1 204 ? -2.186 -18.125 -3.064 1 98.88 204 ALA B N 1
ATOM 3516 C CA . ALA B 1 204 ? -3.246 -17.156 -2.812 1 98.88 204 ALA B CA 1
ATOM 3517 C C . ALA B 1 204 ? -4.562 -17.609 -3.443 1 98.88 204 ALA B C 1
ATOM 3519 O O . ALA B 1 204 ? -5.637 -17.344 -2.896 1 98.88 204 ALA B O 1
ATOM 3520 N N . THR B 1 205 ? -4.453 -18.281 -4.594 1 98.88 205 THR B N 1
ATOM 3521 C CA . THR B 1 205 ? -5.656 -18.75 -5.281 1 98.88 205 THR B CA 1
ATOM 3522 C C . THR B 1 205 ? -6.449 -19.703 -4.398 1 98.88 205 THR B C 1
ATOM 3524 O O . THR B 1 205 ? -7.66 -19.547 -4.238 1 98.88 205 THR B O 1
ATOM 3527 N N . VAL B 1 206 ? -5.785 -20.672 -3.783 1 98.88 206 VAL B N 1
ATOM 3528 C CA . VAL B 1 206 ? -6.461 -21.625 -2.908 1 98.88 206 VAL B CA 1
ATOM 3529 C C . VAL B 1 206 ? -7.051 -20.906 -1.703 1 98.88 206 VAL B C 1
ATOM 3531 O O . VAL B 1 206 ? -8.195 -21.156 -1.317 1 98.88 206 VAL B O 1
ATOM 3534 N N . ILE B 1 207 ? -6.289 -19.984 -1.176 1 98.94 207 ILE B N 1
ATOM 3535 C CA . ILE B 1 207 ? -6.707 -19.25 0.013 1 98.94 207 ILE B CA 1
ATOM 3536 C C . ILE B 1 207 ? -7.957 -18.422 -0.3 1 98.94 207 ILE B C 1
ATOM 3538 O O . ILE B 1 207 ? -8.93 -18.453 0.457 1 98.94 207 ILE B O 1
ATOM 3542 N N . ILE B 1 208 ? -8.008 -17.75 -1.413 1 98.94 208 ILE B N 1
ATOM 3543 C CA . ILE B 1 208 ? -9.133 -16.891 -1.792 1 98.94 208 ILE B CA 1
ATOM 3544 C C . ILE B 1 208 ? -10.367 -17.75 -2.051 1 98.94 208 ILE B C 1
ATOM 3546 O O . ILE B 1 208 ? -11.461 -17.438 -1.562 1 98.94 208 ILE B O 1
ATOM 3550 N N . ARG B 1 209 ? -10.203 -18.828 -2.803 1 98.88 209 ARG B N 1
ATOM 3551 C CA . ARG B 1 209 ? -11.336 -19.688 -3.117 1 98.88 209 ARG B CA 1
ATOM 3552 C C . ARG B 1 209 ? -11.938 -20.281 -1.85 1 98.88 209 ARG B C 1
ATOM 3554 O O . ARG B 1 209 ? -13.156 -20.297 -1.674 1 98.88 209 ARG B O 1
ATOM 3561 N N . GLU B 1 210 ? -11.078 -20.766 -0.932 1 98.94 210 GLU B N 1
ATOM 3562 C CA . GLU B 1 210 ? -11.516 -21.391 0.317 1 98.94 210 GLU B CA 1
ATOM 3563 C C . GLU B 1 210 ? -12.109 -20.344 1.266 1 98.94 210 GLU B C 1
ATOM 3565 O O . GLU B 1 210 ? -12.859 -20.688 2.184 1 98.94 210 GLU B O 1
ATOM 3570 N N . ALA B 1 211 ? -11.773 -19.062 1.052 1 98.94 211 ALA B N 1
ATOM 3571 C CA . ALA B 1 211 ? -12.375 -17.969 1.816 1 98.94 211 ALA B CA 1
ATOM 3572 C C . ALA B 1 211 ? -13.711 -17.562 1.221 1 98.94 211 ALA B C 1
ATOM 3574 O O . ALA B 1 211 ? -14.438 -16.75 1.803 1 98.94 211 ALA B O 1
ATOM 3575 N N . GLY B 1 212 ? -14.039 -18.078 0.043 1 98.88 212 GLY B N 1
ATOM 3576 C CA . GLY B 1 212 ? -15.328 -17.812 -0.583 1 98.88 212 GLY B CA 1
ATOM 3577 C C . GLY B 1 212 ? -15.234 -16.859 -1.758 1 98.88 212 GLY B C 1
ATOM 3578 O O . GLY B 1 212 ? -16.266 -16.406 -2.275 1 98.88 212 GLY B O 1
ATOM 3579 N N . GLY B 1 213 ? -14.031 -16.547 -2.184 1 98.88 213 GLY B N 1
ATOM 3580 C CA . GLY B 1 213 ? -13.852 -15.578 -3.262 1 98.88 213 GLY B CA 1
ATOM 3581 C C . GLY B 1 213 ? -13.711 -16.234 -4.625 1 98.88 213 GLY B C 1
ATOM 3582 O O . GLY B 1 213 ? -13.844 -17.453 -4.75 1 98.88 213 GLY B O 1
ATOM 3583 N N . VAL B 1 214 ? -13.461 -15.32 -5.613 1 98.75 214 VAL B N 1
ATOM 3584 C CA . VAL B 1 214 ? -13.352 -15.734 -7.012 1 98.75 214 VAL B CA 1
ATOM 3585 C C . VAL B 1 214 ? -12 -15.305 -7.574 1 98.75 214 VAL B C 1
ATOM 3587 O O . VAL B 1 214 ? -11.531 -14.203 -7.305 1 98.75 214 VAL B O 1
ATOM 3590 N N . VAL B 1 215 ? -11.398 -16.188 -8.273 1 98.88 215 VAL B N 1
ATOM 3591 C CA . VAL B 1 215 ? -10.18 -15.898 -9.016 1 98.88 215 VAL B CA 1
ATOM 3592 C C . VAL B 1 215 ? -10.367 -16.266 -10.484 1 98.88 215 VAL B C 1
ATOM 3594 O O . VAL B 1 215 ? -10.758 -17.391 -10.805 1 98.88 215 VAL B O 1
ATOM 3597 N N . MET B 1 216 ? -10.117 -15.32 -11.367 1 98.69 216 MET B N 1
ATOM 3598 C CA . MET B 1 216 ? -10.336 -15.57 -12.789 1 98.69 216 MET B CA 1
ATOM 3599 C C . MET B 1 216 ? -9.312 -14.82 -13.633 1 98.69 216 MET B C 1
ATOM 3601 O O . MET B 1 216 ? -8.469 -14.102 -13.102 1 98.69 216 MET B O 1
ATOM 3605 N N . ASP B 1 217 ? -9.328 -15.141 -14.883 1 98.31 217 ASP B N 1
ATOM 3606 C CA . ASP B 1 217 ? -8.477 -14.445 -15.852 1 98.31 217 ASP B CA 1
ATOM 3607 C C . ASP B 1 217 ? -9.008 -13.055 -16.156 1 98.31 217 ASP B C 1
ATOM 3609 O O . ASP B 1 217 ? -10.227 -12.828 -16.125 1 98.31 217 ASP B O 1
ATOM 3613 N N . THR B 1 218 ? -8.133 -12.094 -16.484 1 97.88 218 THR B N 1
ATOM 3614 C CA . THR B 1 218 ? -8.547 -10.727 -16.797 1 97.88 218 THR B CA 1
ATOM 3615 C C . THR B 1 218 ? -9.477 -10.703 -18 1 97.88 218 THR B C 1
ATOM 3617 O O . THR B 1 218 ? -10.18 -9.719 -18.234 1 97.88 218 THR B O 1
ATOM 3620 N N . SER B 1 219 ? -9.484 -11.75 -18.797 1 95.62 219 SER B N 1
ATOM 3621 C CA . SER B 1 219 ? -10.383 -11.859 -19.953 1 95.62 219 SER B CA 1
ATOM 3622 C C . SER B 1 219 ? -11.82 -12.125 -19.5 1 95.62 219 SER B C 1
ATOM 3624 O O . SER B 1 219 ? -12.75 -11.992 -20.297 1 95.62 219 SER B O 1
ATOM 3626 N N . GLY B 1 220 ? -12.055 -12.5 -18.297 1 96.25 220 GLY B N 1
ATOM 3627 C CA . GLY B 1 220 ? -13.359 -12.914 -17.797 1 96.25 220 GLY B CA 1
ATOM 3628 C C . GLY B 1 220 ? -13.547 -14.422 -17.781 1 96.25 220 GLY B C 1
ATOM 3629 O O . GLY B 1 220 ? -14.508 -14.93 -17.219 1 96.25 220 GLY B O 1
ATOM 3630 N N . GLY B 1 221 ? -12.617 -15.141 -18.375 1 97.19 221 GLY B N 1
ATOM 3631 C CA . GLY B 1 221 ? -12.648 -16.594 -18.375 1 97.19 221 GLY B CA 1
ATOM 3632 C C . GLY B 1 221 ? -12.039 -17.203 -17.125 1 97.19 221 GLY B C 1
ATOM 3633 O O . GLY B 1 221 ? -11.664 -16.484 -16.188 1 97.19 221 GLY B O 1
ATOM 3634 N N . PRO B 1 222 ? -11.992 -18.578 -17.094 1 97.56 222 PRO B N 1
ATOM 3635 C CA . PRO B 1 222 ? -11.406 -19.25 -15.945 1 97.56 222 PRO B CA 1
ATOM 3636 C C . PRO B 1 222 ? -9.93 -18.922 -15.742 1 97.56 222 PRO B C 1
ATOM 3638 O O . PRO B 1 222 ? -9.242 -18.562 -16.703 1 97.56 222 PRO B O 1
ATOM 3641 N N . LEU B 1 223 ? -9.492 -19.094 -14.523 1 97.75 223 LEU B N 1
ATOM 3642 C CA . LEU B 1 223 ? -8.086 -18.844 -14.219 1 97.75 223 LEU B CA 1
ATOM 3643 C C . LEU B 1 223 ? -7.18 -19.781 -15.008 1 97.75 223 LEU B C 1
ATOM 3645 O O . LEU B 1 223 ? -7.422 -20.984 -15.062 1 97.75 223 LEU B O 1
ATOM 3649 N N . ASP B 1 224 ? -6.258 -19.203 -15.672 1 96.88 224 ASP B N 1
ATOM 3650 C CA . ASP B 1 224 ? -5.078 -19.891 -16.188 1 96.88 224 ASP B CA 1
ATOM 3651 C C . ASP B 1 224 ? -3.828 -19.5 -15.406 1 96.88 224 ASP B C 1
ATOM 3653 O O . ASP B 1 224 ? -3.279 -18.406 -15.609 1 96.88 224 ASP B O 1
ATOM 3657 N N . LEU B 1 225 ? -3.365 -20.406 -14.57 1 97.5 225 LEU B N 1
ATOM 3658 C CA . LEU B 1 225 ? -2.303 -20.125 -13.609 1 97.5 225 LEU B CA 1
ATOM 3659 C C . LEU B 1 225 ? -1.033 -19.672 -14.312 1 97.5 225 LEU B C 1
ATOM 3661 O O . LEU B 1 225 ? -0.2 -18.984 -13.719 1 97.5 225 LEU B O 1
ATOM 3665 N N . MET B 1 226 ? -0.89 -20.047 -15.555 1 97.44 226 MET B N 1
ATOM 3666 C CA . MET B 1 226 ? 0.372 -19.828 -16.25 1 97.44 226 MET B CA 1
ATOM 3667 C C . MET B 1 226 ? 0.297 -18.578 -17.125 1 97.44 226 MET B C 1
ATOM 3669 O O . MET B 1 226 ? 1.297 -18.172 -17.719 1 97.44 226 MET B O 1
ATOM 3673 N N . SER B 1 227 ? -0.811 -17.828 -17.219 1 96.38 227 SER B N 1
ATOM 3674 C CA . SER B 1 227 ? -1.041 -16.766 -18.188 1 96.38 227 SER B CA 1
ATOM 3675 C C . SER B 1 227 ? -0.547 -15.422 -17.656 1 96.38 227 SER B C 1
ATOM 3677 O O . SER B 1 227 ? -0.59 -14.414 -18.375 1 96.38 227 SER B O 1
ATOM 3679 N N . CYS B 1 228 ? -0.167 -15.266 -16.484 1 97.12 228 CYS B N 1
ATOM 3680 C CA . CYS B 1 228 ? 0.438 -14.086 -15.859 1 97.12 228 CYS B CA 1
ATOM 3681 C C . CYS B 1 228 ? -0.551 -12.93 -15.812 1 97.12 228 CYS B C 1
ATOM 3683 O O . CYS B 1 228 ? -0.185 -11.781 -16.078 1 97.12 228 CYS B O 1
ATOM 3685 N N . ARG B 1 229 ? -1.7 -13.148 -15.609 1 97.88 229 ARG B N 1
ATOM 3686 C CA . ARG B 1 229 ? -2.738 -12.141 -15.43 1 97.88 229 ARG B CA 1
ATOM 3687 C C . ARG B 1 229 ? -3.885 -12.68 -14.578 1 97.88 229 ARG B C 1
ATOM 3689 O O . ARG B 1 229 ? -4.238 -13.859 -14.68 1 97.88 229 ARG B O 1
ATOM 3696 N N . VAL B 1 230 ? -4.504 -11.758 -13.742 1 98.69 230 VAL B N 1
ATOM 3697 C CA . VAL B 1 230 ? -5.504 -12.281 -12.812 1 98.69 230 VAL B CA 1
ATOM 3698 C C . VAL B 1 230 ? -6.453 -11.164 -12.391 1 98.69 230 VAL B C 1
ATOM 3700 O O . VAL B 1 230 ? -6.051 -10 -12.297 1 98.69 230 VAL B O 1
ATOM 3703 N N . VAL B 1 231 ? -7.68 -11.523 -12.211 1 98.81 231 VAL B N 1
ATOM 3704 C CA . VAL B 1 231 ? -8.664 -10.789 -11.422 1 98.81 231 VAL B CA 1
ATOM 3705 C C . VAL B 1 231 ? -9.141 -11.648 -10.258 1 98.81 231 VAL B C 1
ATOM 3707 O O . VAL B 1 231 ? -9.438 -12.828 -10.43 1 98.81 231 VAL B O 1
ATOM 3710 N N . ALA B 1 232 ? -9.094 -11.148 -9.086 1 98.94 232 ALA B N 1
ATOM 3711 C CA . ALA B 1 232 ? -9.68 -11.766 -7.906 1 98.94 232 ALA B CA 1
ATOM 3712 C C . ALA B 1 232 ? -10.648 -10.82 -7.207 1 98.94 232 ALA B C 1
ATOM 3714 O O . ALA B 1 232 ? -10.453 -9.602 -7.227 1 98.94 232 ALA B O 1
ATOM 3715 N N . ALA B 1 233 ? -11.727 -11.391 -6.652 1 98.94 233 ALA B N 1
ATOM 3716 C CA . ALA B 1 233 ? -12.711 -10.562 -5.969 1 98.94 233 ALA B CA 1
ATOM 3717 C C . ALA B 1 233 ? -13.5 -11.383 -4.949 1 98.94 233 ALA B C 1
ATOM 3719 O O . ALA B 1 233 ? -13.438 -12.609 -4.953 1 98.94 233 ALA B O 1
ATOM 3720 N N . GLY B 1 234 ? -14.164 -10.664 -4.078 1 98.88 234 GLY B N 1
ATOM 3721 C CA . GLY B 1 234 ? -15.016 -11.32 -3.096 1 98.88 234 GLY B CA 1
ATOM 3722 C C . GLY B 1 234 ? -16.266 -11.93 -3.703 1 98.88 234 GLY B C 1
ATOM 3723 O O . GLY B 1 234 ? -16.797 -12.906 -3.182 1 98.88 234 GLY B O 1
ATOM 3724 N N . THR B 1 235 ? -16.781 -11.359 -4.812 1 98.88 235 THR B N 1
ATOM 3725 C CA . THR B 1 235 ? -17.984 -11.852 -5.496 1 98.88 235 THR B CA 1
ATOM 3726 C C . THR B 1 235 ? -17.719 -11.992 -6.996 1 98.88 235 THR B C 1
ATOM 3728 O O . THR B 1 235 ? -16.859 -11.305 -7.551 1 98.88 235 THR B O 1
ATOM 3731 N N . ARG B 1 236 ? -18.469 -12.875 -7.582 1 98.56 236 ARG B N 1
ATOM 3732 C CA . ARG B 1 236 ? -18.375 -13.039 -9.031 1 98.56 236 ARG B CA 1
ATOM 3733 C C . ARG B 1 236 ? -18.766 -11.766 -9.758 1 98.56 236 ARG B C 1
ATOM 3735 O O . ARG B 1 236 ? -18.141 -11.398 -10.758 1 98.56 236 ARG B O 1
ATOM 3742 N N . GLU B 1 237 ? -19.797 -11.094 -9.25 1 98.62 237 GLU B N 1
ATOM 3743 C CA . GLU B 1 237 ? -20.25 -9.844 -9.844 1 98.62 237 GLU B CA 1
ATOM 3744 C C . GLU B 1 237 ? -19.125 -8.812 -9.891 1 98.62 237 GLU B C 1
ATOM 3746 O O . GLU B 1 237 ? -18.891 -8.195 -10.922 1 98.62 237 GLU B O 1
ATOM 3751 N N . MET B 1 238 ? -18.453 -8.664 -8.797 1 98.75 238 MET B N 1
ATOM 3752 C CA . MET B 1 238 ? -17.344 -7.723 -8.711 1 98.75 238 MET B CA 1
ATOM 3753 C C . MET B 1 238 ? -16.219 -8.117 -9.656 1 98.75 238 MET B C 1
ATOM 3755 O O . MET B 1 238 ? -15.641 -7.27 -10.344 1 98.75 238 MET B O 1
ATOM 3759 N N . ALA B 1 239 ? -15.898 -9.391 -9.703 1 98.81 239 ALA B N 1
ATOM 3760 C CA . ALA B 1 239 ? -14.828 -9.875 -10.578 1 98.81 239 ALA B CA 1
ATOM 3761 C C . ALA B 1 239 ? -15.133 -9.562 -12.039 1 98.81 239 ALA B C 1
ATOM 3763 O O . ALA B 1 239 ? -14.242 -9.133 -12.781 1 98.81 239 ALA B O 1
ATOM 3764 N N . VAL B 1 240 ? -16.312 -9.742 -12.398 1 98.38 240 VAL B N 1
ATOM 3765 C CA . VAL B 1 240 ? -16.734 -9.508 -13.773 1 98.38 240 VAL B CA 1
ATOM 3766 C C . VAL B 1 240 ? -16.641 -8.016 -14.102 1 98.38 240 VAL B C 1
ATOM 3768 O O . VAL B 1 240 ? -16.156 -7.641 -15.164 1 98.38 240 VAL B O 1
ATOM 3771 N N . LEU B 1 241 ? -17.109 -7.176 -13.203 1 98.06 241 LEU B N 1
ATOM 3772 C CA . LEU B 1 241 ? -17.016 -5.73 -13.398 1 98.06 241 LEU B CA 1
ATOM 3773 C C . LEU B 1 241 ? -15.578 -5.285 -13.586 1 98.06 241 LEU B C 1
ATOM 3775 O O . LEU B 1 241 ? -15.281 -4.488 -14.484 1 98.06 241 LEU B O 1
ATOM 3779 N N . ILE B 1 242 ? -14.68 -5.844 -12.781 1 98.56 242 ILE B N 1
ATOM 3780 C CA . ILE B 1 242 ? -13.266 -5.496 -12.875 1 98.56 242 ILE B CA 1
ATOM 3781 C C . ILE B 1 242 ? -12.703 -5.957 -14.219 1 98.56 242 ILE B C 1
ATOM 3783 O O . ILE B 1 242 ? -12.055 -5.188 -14.922 1 98.56 242 ILE B O 1
ATOM 3787 N N . ALA B 1 243 ? -12.953 -7.16 -14.539 1 98.25 243 ALA B N 1
ATOM 3788 C CA . ALA B 1 243 ? -12.43 -7.723 -15.781 1 98.25 243 ALA B CA 1
ATOM 3789 C C . ALA B 1 243 ? -12.883 -6.902 -16.984 1 98.25 243 ALA B C 1
ATOM 3791 O O . ALA B 1 243 ? -12.094 -6.641 -17.906 1 98.25 243 ALA B O 1
ATOM 3792 N N . GLN B 1 244 ? -14.07 -6.453 -16.984 1 97.5 244 GLN B N 1
ATOM 3793 C CA . GLN B 1 244 ? -14.648 -5.719 -18.094 1 97.5 244 GLN B CA 1
ATOM 3794 C C . GLN B 1 244 ? -14.031 -4.332 -18.234 1 97.5 244 GLN B C 1
ATOM 3796 O O . GLN B 1 244 ? -13.984 -3.766 -19.328 1 97.5 244 GLN B O 1
ATOM 3801 N N . ALA B 1 245 ? -13.531 -3.867 -17.156 1 97.25 245 ALA B N 1
ATOM 3802 C CA . ALA B 1 245 ? -13 -2.504 -17.141 1 97.25 245 ALA B CA 1
ATOM 3803 C C . ALA B 1 245 ? -11.555 -2.473 -17.609 1 97.25 245 ALA B C 1
ATOM 3805 O O . ALA B 1 245 ? -11.023 -1.407 -17.938 1 97.25 245 ALA B O 1
ATOM 3806 N N . LEU B 1 246 ? -10.891 -3.594 -17.766 1 97.81 246 LEU B N 1
ATOM 3807 C CA . LEU B 1 246 ? -9.445 -3.635 -17.938 1 97.81 246 LEU B CA 1
ATOM 3808 C C . LEU B 1 246 ? -9.078 -3.75 -19.406 1 97.81 246 LEU B C 1
ATOM 3810 O O . LEU B 1 246 ? -9.758 -4.438 -20.172 1 97.81 246 LEU B O 1
ATOM 3814 N N . GLN B 1 247 ? -8.047 -3.082 -19.766 1 97.5 247 GLN B N 1
ATOM 3815 C CA . GLN B 1 247 ? -7.324 -3.342 -21 1 97.5 247 GLN B CA 1
ATOM 3816 C C . GLN B 1 247 ? -6.152 -4.293 -20.766 1 97.5 247 GLN B C 1
ATOM 3818 O O . GLN B 1 247 ? -5.383 -4.113 -19.828 1 97.5 247 GLN B O 1
ATOM 3823 N N . THR B 1 248 ? -5.98 -5.188 -21.688 1 96.69 248 THR B N 1
ATOM 3824 C CA . THR B 1 248 ? -5.012 -6.262 -21.5 1 96.69 248 THR B CA 1
ATOM 3825 C C . THR B 1 248 ? -3.59 -5.75 -21.719 1 96.69 248 THR B C 1
ATOM 3827 O O . THR B 1 248 ? -3.332 -4.996 -22.656 1 96.69 248 THR B O 1
ATOM 3830 N N . ILE B 1 249 ? -2.744 -6.09 -20.812 1 96.5 249 ILE B N 1
ATOM 3831 C CA . ILE B 1 249 ? -1.3 -5.988 -20.984 1 96.5 249 ILE B CA 1
ATOM 3832 C C . ILE B 1 249 ? -0.705 -7.379 -21.188 1 96.5 249 ILE B C 1
ATOM 3834 O O . ILE B 1 249 ? -0.798 -8.234 -20.297 1 96.5 249 ILE B O 1
ATOM 3838 N N . ASN B 1 250 ? -0.054 -7.621 -22.25 1 93.12 250 ASN B N 1
ATOM 3839 C CA . ASN B 1 250 ? 0.431 -8.961 -22.562 1 93.12 250 ASN B CA 1
ATOM 3840 C C . ASN B 1 250 ? 1.816 -9.211 -21.969 1 93.12 250 ASN B C 1
ATOM 3842 O O . ASN B 1 250 ? 2.789 -8.57 -22.375 1 93.12 250 ASN B O 1
ATOM 3846 N N . TYR B 1 251 ? 1.929 -10.141 -21.078 1 94.31 251 TYR B N 1
ATOM 3847 C CA . TYR B 1 251 ? 3.201 -10.516 -20.469 1 94.31 251 TYR B CA 1
ATOM 3848 C C . TYR B 1 251 ? 3.643 -11.898 -20.922 1 94.31 251 TYR B C 1
ATOM 3850 O O . TYR B 1 251 ? 4.688 -12.391 -20.5 1 94.31 251 TYR B O 1
ATOM 3858 N N . GLY B 1 252 ? 2.918 -12.508 -21.859 1 94.19 252 GLY B N 1
ATOM 3859 C CA . GLY B 1 252 ? 3.197 -13.891 -22.203 1 94.19 252 GLY B CA 1
ATOM 3860 C C . GLY B 1 252 ? 2.816 -14.875 -21.125 1 94.19 252 GLY B C 1
ATOM 3861 O O . GLY B 1 252 ? 1.952 -14.586 -20.297 1 94.19 252 GLY B O 1
ATOM 3862 N N . ARG B 1 253 ? 3.367 -16.141 -21.25 1 96.88 253 ARG B N 1
ATOM 3863 C CA . ARG B 1 253 ? 3.041 -17.219 -20.328 1 96.88 253 ARG B CA 1
ATOM 3864 C C . ARG B 1 253 ? 4.289 -17.719 -19.594 1 96.88 253 ARG B C 1
ATOM 3866 O O . ARG B 1 253 ? 5.383 -17.703 -20.156 1 96.88 253 ARG B O 1
ATOM 3873 N N . ASP B 1 254 ? 4.074 -18.094 -18.328 1 96.12 254 ASP B N 1
ATOM 3874 C CA . ASP B 1 254 ? 5.176 -18.656 -17.562 1 96.12 254 ASP B CA 1
ATOM 3875 C C . ASP B 1 254 ? 5.75 -19.891 -18.234 1 96.12 254 ASP B C 1
ATOM 3877 O O . ASP B 1 254 ? 6.957 -20.141 -18.172 1 96.12 254 ASP B O 1
ATOM 3881 N N . ASP B 1 255 ? 4.902 -20.641 -18.859 1 96.44 255 ASP B N 1
ATOM 3882 C CA . ASP B 1 255 ? 5.332 -21.938 -19.359 1 96.44 255 ASP B CA 1
ATOM 3883 C C . ASP B 1 255 ? 5.809 -21.844 -20.812 1 96.44 255 ASP B C 1
ATOM 3885 O O . ASP B 1 255 ? 5.984 -22.844 -21.484 1 96.44 255 ASP B O 1
ATOM 3889 N N . GLU B 1 256 ? 5.902 -20.656 -21.359 1 91.38 256 GLU B N 1
ATOM 3890 C CA . GLU B 1 256 ? 6.406 -20.438 -22.703 1 91.38 256 GLU B CA 1
ATOM 3891 C C . GLU B 1 256 ? 7.691 -19.609 -22.688 1 91.38 256 GLU B C 1
ATOM 3893 O O . GLU B 1 256 ? 8.227 -19.266 -23.75 1 91.38 256 GLU B O 1
ATOM 3898 N N . ARG B 1 257 ? 8.164 -19.484 -21.5 1 79.75 257 ARG B N 1
ATOM 3899 C CA . ARG B 1 257 ? 9.367 -18.672 -21.391 1 79.75 257 ARG B CA 1
ATOM 3900 C C . ARG B 1 257 ? 10.617 -19.531 -21.5 1 79.75 257 ARG B C 1
ATOM 3902 O O . ARG B 1 257 ? 10.586 -20.734 -21.188 1 79.75 257 ARG B O 1
#

InterPro domains:
  IPR000760 Inositol monophosphatase-like [PF00459] (1-249)
  IPR000760 Inositol monophosphatase-like [PR00377] (21-41)
  IPR000760 Inositol monophosphatase-like [PR00377] (43-59)
  IPR000760 Inositol monophosphatase-like [PR00377] (67-83)
  IPR000760 Inositol monophosphatase-like [PR00377] (116-139)
  IPR000760 Inositol monophosphatase-like [PR00377] (165-186)
  IPR000760 Inositol monophosphatase-like [PR00377] (196-220)
  IPR020550 Inositol monophosphatase, conserved site [PS00630] (199-213)
  IPR020552 Inositol monophosphatase, lithium-sensitive [PR00378] (90-100)
  IPR020552 Inositol monophosphatase, lithium-sensitive [PR00378] (118-136)
  IPR020552 Inositol monophosphatase, lithium-sensitive [PR00378] (141-151)
  IPR020552 Inositol monophosphatase, lithium-sensitive [PR00378] (224-246)
  IPR020583 Inositol monophosphatase, metal-binding site [PS00629] (67-80)
  IPR033942 Inositol monophosphatase [cd01639] (1-233)

Solvent-accessible surface area (backbone atoms only — not comparable to full-atom values): 25290 Å² total; per-residue (Å²): 105,71,64,58,61,48,45,82,44,89,74,65,75,47,62,69,90,30,89,44,28,52,45,44,63,63,41,55,54,47,38,50,51,53,49,51,56,45,40,70,78,40,69,86,50,44,74,37,40,52,70,52,37,77,73,64,45,74,44,72,84,49,56,58,46,28,40,26,29,21,52,51,37,17,41,62,25,45,76,40,45,29,68,50,28,27,32,29,38,14,33,26,47,64,69,36,72,43,31,13,34,36,35,33,59,70,78,69,42,44,36,34,11,29,72,92,70,34,13,27,47,73,83,40,76,34,41,30,25,82,62,61,50,57,56,73,24,38,35,35,40,62,84,56,55,68,67,51,68,71,54,43,50,48,53,51,49,36,54,48,46,46,50,66,60,37,29,48,43,69,33,21,68,56,18,69,45,57,52,44,46,35,26,18,54,27,28,24,37,32,36,43,38,52,60,45,49,45,35,53,40,45,14,41,49,33,21,21,45,35,12,58,24,40,68,24,18,46,86,65,47,74,62,45,66,45,48,17,38,33,25,31,14,18,25,66,63,32,32,48,56,52,22,71,60,49,69,90,65,89,65,57,40,54,62,75,104,108,71,64,59,61,46,46,82,45,89,74,65,76,46,62,68,91,32,90,46,28,51,45,41,62,63,41,54,54,46,36,50,53,53,49,52,55,48,40,71,77,39,70,86,51,44,75,37,40,52,72,50,37,77,73,64,46,71,44,72,83,51,56,56,46,30,41,27,28,20,51,51,38,18,41,63,25,44,76,42,47,27,67,50,29,28,34,29,38,14,33,25,45,64,67,34,73,44,32,13,36,37,33,33,60,71,76,70,42,44,36,34,11,28,73,92,69,35,14,26,46,72,84,40,76,32,41,29,25,81,62,61,51,56,55,73,22,39,34,36,39,61,86,56,55,69,68,50,68,72,54,43,50,49,53,50,48,36,54,47,45,46,49,66,60,37,30,48,42,71,33,21,67,56,19,70,43,58,52,44,45,36,26,19,54,28,28,25,36,31,35,45,40,52,60,45,50,43,36,51,40,44,14,40,50,33,21,21,45,35,12,57,25,38,67,24,18,45,86,64,45,72,61,48,67,45,49,17,38,34,26,32,14,19,25,66,63,32,31,46,55,52,23,70,59,51,70,90,65,88,65,57,40,54,62,75,103

Sequence (514 aa):
QIIRKALSEEKRVSTKTSAADLVTETDHVVEALILQELQTRFPSHRFIAEEAAAAGAKCVLTPSPTWIVDPIDGTCNFVHRFPTVAVSIGFAVNQELEFGVIYHCTEERLYTGRRGQGAFCNGQRLRVSGETDLSKALVLTEIGPRRDPATLKLFLSNMERLLHAGAHGVRVIGSSTLALCHLAAGTADAYYQFGLHCWDLAAATVIIREAGGVVMDTSGGPLDLMSCRVVAAGTREMAVLIAQALQTINYGRDDERQIIRKALSEEKRVSTKTSAADLVTETDHVVEALILQELQTRFPSHRFIAEEAAAAGAKCVLTPSPTWIVDPIDGTCNFVHRFPTVAVSIGFAVNQELEFGVIYHCTEERLYTGRRGQGAFCNGQRLRVSGETDLSKALVLTEIGPRRDPATLKLFLSNMERLLHAGAHGVRVIGSSTLALCHLAAGTADAYYQFGLHCWDLAAATVIIREAGGVVMDTSGGPLDLMSCRVVAAGTREMAVLIAQALQTINYGRDDER